Protein AF-A0A4U0XSD5-F1 (afdb_monomer)

Radius of gyration: 28.13 Å; Cα contacts (8 Å, |Δi|>4): 1552; chains: 1; bounding box: 83×65×67 Å

Sequence (705 aa):
MRDMATMLQPVLSWLLPGYNGSPPRVNDSPAALPLRILTHNIRYATSSPFKNEKLWEDRLPLILNELRYNTRFLDSIGPQTSRTTFSSTSVPSGTAFICLQEVLHSQLNDILRGLNGDEASSKTSTALPTGPFWAHIGVAREDGAEKGEYSPIIFAVQIFHLLHYETLWLSPTPDRPSLGWDAGSIRIVTIGVFEHRVTRQRIVACNTHLDNDGGQSRKKGVAIILDAIKRIRSEWKSTGPGGSTEEPAVFLAGDFNSFPDQEAYLEMAASGLMVDLFHFVEPKKRYGESITFTGFEPHKHKEEQGRIDFIWLGPQGAVQTRRASEKSLNWQFEGYAVLPNLYEDGVFSSDHRYLCQRRASCKFSPALLKLYEKKLITSKPAVRQATENLTLKAIYSRSLKSAKSLGESLSSVDLYSDDAGSGKSYADLLKRDDIHAVIIALPILKQPDYIKQALKASKHVLAEKPIAKDVATASELLKWYHDEIDTKKVTWSVAENFRYMDSFLYGAQQVKQMGRVLGFRTRMQTYVQPGSKYYETEWRKTPEYQGGFLLDGGVHFIAGTRLLLQSENAPTRVSAFTTQLQGHLPPVDTADATWKLKNGSSGTFAVSFGTTFSGSEYTVACEKGTVSVSRGMIVVTKDGKEVEKKDLTSEGAGVKQEVKAWGEGIAASKQDSRQTPEEALKDLEILEAMLRSGERNGQPIDLKL

Organism: NCBI:txid331657

Nearest PDB structures (foldseek):
  3mpr-assembly1_B  TM=9.010E-01  e=4.400E-22  Bacteroides thetaiotaomicron
  3mpr-assembly2_C  TM=8.872E-01  e=1.740E-22  Bacteroides thetaiotaomicron
  3mpr-assembly1_A  TM=8.971E-01  e=1.722E-21  Bacteroides thetaiotaomicron
  4c1r-assembly4_D  TM=8.871E-01  e=1.310E-21  Bacteroides thetaiotaomicron VPI-5482
  3mpr-assembly2_D  TM=8.703E-01  e=8.944E-22  Bacteroides thetaiotaomicron

pLDDT: mean 82.29, std 21.63, range [20.05, 98.81]

InterPro domains:
  IPR000683 Gfo/Idh/MocA-like oxidoreductase, N-terminal [PF01408] (382-479)
  IPR004104 Gfo/Idh/MocA-like oxidoreductase, C-terminal [PF02894] (513-702)
  IPR036291 NAD(P)-binding domain superfamily [SSF51735] (385-524)
  IPR036691 Endonuclease/exonuclease/phosphatase superfamily [G3DSA:3.60.10.10] (31-358)
  IPR036691 Endonuclease/exonuclease/phosphatase superfamily [SSF56219] (34-353)

Mean predicted aligned error: 17.32 Å

Structure (mmCIF, N/CA/C/O backbone):
data_AF-A0A4U0XSD5-F1
#
_entry.id   AF-A0A4U0XSD5-F1
#
loop_
_atom_site.group_PDB
_atom_site.id
_atom_site.type_symbol
_atom_site.label_atom_id
_atom_site.label_alt_id
_atom_site.label_comp_id
_atom_site.label_asym_id
_atom_site.label_entity_id
_atom_site.label_seq_id
_atom_site.pdbx_PDB_ins_code
_atom_site.Cartn_x
_atom_site.Cartn_y
_atom_site.Cartn_z
_atom_site.occupancy
_atom_site.B_iso_or_equiv
_atom_site.auth_seq_id
_atom_site.auth_comp_id
_atom_site.auth_asym_id
_atom_site.auth_atom_id
_atom_site.pdbx_PDB_model_num
ATOM 1 N N . MET A 1 1 ? -2.446 9.305 14.746 1.00 22.52 1 MET A N 1
ATOM 2 C CA . MET A 1 1 ? -1.336 9.343 13.775 1.00 22.52 1 MET A CA 1
ATOM 3 C C . MET A 1 1 ? -1.064 7.917 13.368 1.00 22.52 1 MET A C 1
ATOM 5 O O . MET A 1 1 ? -0.751 7.088 14.204 1.00 22.52 1 MET A O 1
ATOM 9 N N . ARG A 1 2 ? -1.447 7.587 12.145 1.00 22.69 2 ARG A N 1
ATOM 10 C CA . ARG A 1 2 ? -0.461 7.297 11.107 1.00 22.69 2 ARG A CA 1
ATOM 11 C C . ARG A 1 2 ? -0.240 5.790 11.009 1.00 22.69 2 ARG A C 1
ATOM 13 O O . ARG A 1 2 ? -0.054 5.095 11.993 1.00 22.69 2 ARG A O 1
ATOM 20 N N . ASP A 1 3 ? -0.362 5.192 9.849 1.00 25.61 3 ASP A N 1
ATOM 21 C CA . ASP A 1 3 ? -0.338 5.786 8.516 1.00 25.61 3 ASP A CA 1
ATOM 22 C C . ASP A 1 3 ? -0.731 4.639 7.581 1.00 25.61 3 ASP A C 1
ATOM 24 O O . ASP A 1 3 ? -0.496 3.463 7.864 1.00 25.61 3 ASP A O 1
ATOM 28 N N . MET A 1 4 ? -1.431 4.879 6.480 1.00 20.05 4 MET A N 1
ATOM 29 C CA . MET A 1 4 ? -0.900 5.688 5.380 1.00 20.05 4 MET A CA 1
ATOM 30 C C . MET A 1 4 ? 0.553 5.343 5.027 1.00 20.05 4 MET A C 1
ATOM 32 O O . MET A 1 4 ? 1.385 6.205 4.767 1.00 20.05 4 MET A O 1
ATOM 36 N N . ALA A 1 5 ? 0.826 4.036 5.028 1.00 22.28 5 ALA A N 1
ATOM 37 C CA . ALA A 1 5 ? 2.016 3.471 4.407 1.00 22.28 5 ALA A CA 1
ATOM 38 C C . ALA A 1 5 ? 1.952 1.992 4.040 1.00 22.28 5 ALA A C 1
ATOM 40 O O . ALA A 1 5 ? 2.928 1.424 3.562 1.00 22.28 5 ALA A O 1
ATOM 41 N N . THR A 1 6 ? 0.824 1.319 4.241 1.00 23.83 6 THR A N 1
ATOM 42 C CA . THR A 1 6 ? 0.724 -0.103 3.879 1.00 23.83 6 THR A CA 1
ATOM 43 C C . THR A 1 6 ? 0.476 -0.333 2.385 1.00 23.83 6 THR A C 1
ATOM 45 O O . THR A 1 6 ? 0.204 -1.456 1.975 1.00 23.83 6 THR A O 1
ATOM 48 N N . MET A 1 7 ? 0.655 0.700 1.560 1.00 23.27 7 MET A N 1
ATOM 49 C CA . MET A 1 7 ? 0.508 0.662 0.105 1.00 23.27 7 MET A CA 1
ATOM 50 C C . MET A 1 7 ? 1.839 0.728 -0.649 1.00 23.27 7 MET A C 1
ATOM 52 O O . MET A 1 7 ? 1.917 1.263 -1.741 1.00 23.27 7 MET A O 1
ATOM 56 N N . LEU A 1 8 ? 2.873 0.094 -0.087 1.00 22.72 8 LEU A N 1
ATOM 57 C CA . LEU A 1 8 ? 4.004 -0.424 -0.870 1.00 22.72 8 LEU A CA 1
ATOM 58 C C . LEU A 1 8 ? 4.425 -1.860 -0.488 1.00 22.72 8 LEU A C 1
ATOM 60 O O . LEU A 1 8 ? 5.391 -2.385 -1.032 1.00 22.72 8 LEU A O 1
ATOM 64 N N . GLN A 1 9 ? 3.716 -2.556 0.414 1.00 24.73 9 GLN A N 1
ATOM 65 C CA . GLN A 1 9 ? 4.181 -3.867 0.902 1.00 24.73 9 GLN A CA 1
ATOM 66 C C . GLN A 1 9 ? 3.764 -5.145 0.146 1.00 24.73 9 GLN A C 1
ATOM 68 O O . GLN A 1 9 ? 4.497 -6.125 0.302 1.00 24.73 9 GLN A O 1
ATOM 73 N N . PRO A 1 10 ? 2.712 -5.226 -0.697 1.00 26.33 10 PRO A N 1
ATOM 74 C CA . PRO A 1 10 ? 2.425 -6.489 -1.391 1.00 26.33 10 PRO A CA 1
ATOM 75 C C . PRO A 1 10 ? 3.438 -6.840 -2.495 1.00 26.33 10 PRO A C 1
ATOM 77 O O . PRO A 1 10 ? 3.439 -7.965 -2.985 1.00 26.33 10 PRO A O 1
ATOM 80 N N . VAL A 1 11 ? 4.318 -5.907 -2.878 1.00 26.44 11 VAL A N 1
ATOM 81 C CA . VAL A 1 11 ? 5.340 -6.123 -3.919 1.00 26.44 11 VAL A CA 1
ATOM 82 C C . VAL A 1 11 ? 6.670 -6.641 -3.338 1.00 26.44 11 VAL A C 1
ATOM 84 O O . VAL A 1 11 ? 7.500 -7.149 -4.079 1.00 26.44 11 VAL A O 1
ATOM 87 N N . LEU A 1 12 ? 6.863 -6.632 -2.011 1.00 24.94 12 LEU A N 1
ATOM 88 C CA . LEU A 1 12 ? 8.158 -6.950 -1.381 1.00 24.94 12 LEU A CA 1
ATOM 89 C C . LEU A 1 12 ? 8.188 -8.208 -0.499 1.00 24.94 12 LEU A C 1
ATOM 91 O O . LEU A 1 12 ? 9.195 -8.472 0.156 1.00 24.94 12 LEU A O 1
ATOM 95 N N . SER A 1 13 ? 7.137 -9.034 -0.496 1.00 28.39 13 SER A N 1
ATOM 96 C CA . SER A 1 13 ? 7.231 -10.413 0.030 1.00 28.39 13 SER A CA 1
ATOM 97 C C . SER A 1 13 ? 7.723 -11.418 -1.021 1.00 28.39 13 SER A C 1
ATOM 99 O O . SER A 1 13 ? 7.664 -12.622 -0.797 1.00 28.39 13 SER A O 1
ATOM 101 N N . TRP A 1 14 ? 8.165 -10.926 -2.180 1.00 24.59 14 TRP A N 1
ATOM 102 C CA . TRP A 1 14 ? 8.407 -11.704 -3.395 1.00 24.59 14 TRP A CA 1
ATOM 103 C C . TRP A 1 14 ? 9.825 -12.244 -3.567 1.00 24.59 14 TRP A C 1
ATOM 105 O O . TRP A 1 14 ? 10.131 -12.820 -4.604 1.00 24.59 14 TRP A O 1
ATOM 115 N N . LEU A 1 15 ? 10.691 -12.115 -2.565 1.00 23.22 15 LEU A N 1
ATOM 116 C CA . LEU A 1 15 ? 12.043 -12.649 -2.645 1.00 23.22 15 LEU A CA 1
ATOM 117 C C . LEU A 1 15 ? 12.385 -13.400 -1.339 1.00 23.22 15 LEU A C 1
ATOM 119 O O . LEU A 1 15 ? 12.940 -12.809 -0.417 1.00 23.22 15 LEU A O 1
ATOM 123 N N . LEU A 1 16 ? 12.114 -14.726 -1.366 1.00 24.73 16 LEU A N 1
ATOM 124 C CA . LEU A 1 16 ? 12.955 -15.874 -0.914 1.00 24.73 16 LEU A CA 1
ATOM 125 C C . LEU A 1 16 ? 12.553 -16.723 0.305 1.00 24.73 16 LEU A C 1
ATOM 127 O O . LEU A 1 16 ? 11.986 -16.200 1.263 1.00 24.73 16 LEU A O 1
ATOM 131 N N . PRO A 1 17 ? 12.888 -18.038 0.283 1.00 30.64 17 PRO A N 1
ATOM 132 C CA . PRO A 1 17 ? 12.484 -19.016 1.289 1.00 30.64 17 PRO A CA 1
ATOM 133 C C . PRO A 1 17 ? 13.449 -19.073 2.485 1.00 30.64 17 PRO A C 1
ATOM 135 O O . PRO A 1 17 ? 14.661 -18.970 2.324 1.00 30.64 17 PRO A O 1
ATOM 138 N N . GLY A 1 18 ? 12.906 -19.354 3.674 1.00 28.14 18 GLY A N 1
ATOM 139 C CA . GLY A 1 18 ? 13.682 -19.845 4.817 1.00 28.14 18 GLY A CA 1
ATOM 140 C C . GLY A 1 18 ? 13.695 -18.935 6.043 1.00 28.14 18 GLY A C 1
ATOM 141 O O . GLY A 1 18 ? 14.641 -18.190 6.266 1.00 28.14 18 GLY A O 1
ATOM 142 N N . TYR A 1 19 ? 12.706 -19.101 6.922 1.00 24.56 19 TYR A N 1
ATOM 143 C CA . TYR A 1 19 ? 12.944 -18.977 8.361 1.00 24.56 19 TYR A CA 1
ATOM 144 C C . TYR A 1 19 ? 12.128 -20.049 9.089 1.00 24.56 19 TYR A C 1
ATOM 146 O O . TYR A 1 19 ? 10.978 -19.840 9.460 1.00 24.56 19 TYR A O 1
ATOM 154 N N . ASN A 1 20 ? 12.733 -21.230 9.230 1.00 29.78 20 ASN A N 1
ATOM 155 C CA . ASN A 1 20 ? 12.212 -22.351 10.005 1.00 29.78 20 ASN A CA 1
ATOM 156 C C . ASN A 1 20 ? 13.108 -22.553 11.226 1.00 29.78 20 ASN A C 1
ATOM 158 O O . ASN A 1 20 ? 14.139 -23.215 11.149 1.00 29.78 20 ASN A O 1
ATOM 162 N N . GLY A 1 21 ? 12.687 -22.019 12.365 1.00 22.72 21 GLY A N 1
ATOM 163 C CA . GLY A 1 21 ? 12.972 -22.654 13.642 1.00 22.72 21 GLY A CA 1
ATOM 164 C C . GLY A 1 21 ? 12.579 -21.802 14.838 1.00 22.72 21 GLY A C 1
ATOM 165 O O . GLY A 1 21 ? 12.350 -20.596 14.742 1.00 22.72 21 GLY A O 1
ATOM 166 N N . SER A 1 22 ? 12.419 -22.501 15.954 1.00 23.28 22 SER A N 1
ATOM 167 C CA . SER A 1 22 ? 11.933 -21.991 17.229 1.00 23.28 22 SER A CA 1
ATOM 168 C C . SER A 1 22 ? 12.755 -20.796 17.732 1.00 23.28 22 SER A C 1
ATOM 170 O O . SER A 1 22 ? 13.963 -20.745 17.480 1.00 23.28 22 SER A O 1
ATOM 172 N N . PRO A 1 23 ? 12.140 -19.864 18.487 1.00 25.50 23 PRO A N 1
ATOM 173 C CA . PRO A 1 23 ? 12.854 -18.729 19.060 1.00 25.50 23 PRO A CA 1
ATOM 174 C C . PRO A 1 23 ? 14.020 -19.203 19.951 1.00 25.50 23 PRO A C 1
ATOM 176 O O . PRO A 1 23 ? 13.860 -20.188 20.682 1.00 25.50 23 PRO A O 1
ATOM 179 N N . PRO A 1 24 ? 15.184 -18.521 19.924 1.00 23.56 24 PRO A N 1
ATOM 180 C CA . PRO A 1 24 ? 16.278 -18.812 20.843 1.00 23.56 24 PRO A CA 1
ATOM 181 C C . PRO A 1 24 ? 15.809 -18.673 22.294 1.00 23.56 24 PRO A C 1
ATOM 183 O O . PRO A 1 24 ? 14.959 -17.842 22.625 1.00 23.56 24 PRO A O 1
ATOM 186 N N . ARG A 1 25 ? 16.370 -19.516 23.166 1.00 24.19 25 ARG A N 1
ATOM 187 C CA . ARG A 1 25 ? 16.092 -19.488 24.603 1.00 24.19 25 ARG A CA 1
ATOM 188 C C . ARG A 1 25 ? 16.397 -18.102 25.176 1.00 24.19 25 ARG A C 1
ATOM 190 O O . ARG A 1 25 ? 17.429 -17.503 24.892 1.00 24.19 25 ARG A O 1
ATOM 197 N N . VAL A 1 26 ? 15.472 -17.644 26.013 1.00 29.97 26 VAL A N 1
ATOM 198 C CA . VAL A 1 26 ? 15.530 -16.433 26.833 1.00 29.97 26 VAL A CA 1
ATOM 199 C C . VAL A 1 26 ? 16.741 -16.530 27.759 1.00 29.97 26 VAL A C 1
ATOM 201 O O . VAL A 1 26 ? 16.658 -17.260 28.737 1.00 29.97 26 VAL A O 1
ATOM 204 N N . ASN A 1 27 ? 17.857 -15.870 27.435 1.00 24.78 27 ASN A N 1
ATOM 205 C CA . ASN A 1 27 ? 18.914 -15.557 28.411 1.00 24.78 27 ASN A CA 1
ATOM 206 C C . ASN A 1 27 ? 19.883 -14.428 28.007 1.00 24.78 27 ASN A C 1
ATOM 208 O O . ASN A 1 27 ? 20.631 -13.979 28.869 1.00 24.78 27 ASN A O 1
ATOM 212 N N . ASP A 1 28 ? 19.835 -13.890 26.784 1.00 29.75 28 ASP A N 1
ATOM 213 C CA . ASP A 1 28 ? 20.709 -12.772 26.400 1.00 29.75 28 ASP A CA 1
ATOM 214 C C . ASP A 1 28 ? 19.958 -11.425 26.371 1.00 29.75 28 ASP A C 1
ATOM 216 O O . ASP A 1 28 ? 18.828 -11.319 25.895 1.00 29.75 28 ASP A O 1
ATOM 220 N N . SER A 1 29 ? 20.597 -10.387 26.924 1.00 31.59 29 SER A N 1
ATOM 221 C CA . SER A 1 29 ? 20.135 -8.984 26.970 1.00 31.59 29 SER A CA 1
ATOM 222 C C . SER A 1 29 ? 19.680 -8.450 25.594 1.00 31.59 29 SER A C 1
ATOM 224 O O . SER A 1 29 ? 20.185 -8.926 24.577 1.00 31.59 29 SER A O 1
ATOM 226 N N . PRO A 1 30 ? 18.780 -7.440 25.506 1.00 40.72 30 PRO A N 1
ATOM 227 C CA . PRO A 1 30 ? 18.226 -6.992 24.224 1.00 40.72 30 PRO A CA 1
ATOM 228 C C . PRO A 1 30 ? 19.329 -6.585 23.236 1.00 40.72 30 PRO A C 1
ATOM 230 O O . PRO A 1 30 ? 20.133 -5.687 23.502 1.00 40.72 30 PRO A O 1
ATOM 233 N N . ALA A 1 31 ? 19.362 -7.267 22.088 1.00 53.09 31 ALA A N 1
ATOM 234 C CA . ALA A 1 31 ? 20.349 -7.037 21.043 1.00 53.09 31 ALA A CA 1
ATOM 235 C C . ALA A 1 31 ? 20.142 -5.648 20.412 1.00 53.09 31 ALA A C 1
ATOM 237 O O . ALA A 1 31 ? 19.058 -5.318 19.926 1.00 53.09 31 ALA A O 1
ATOM 238 N N . ALA A 1 32 ? 21.186 -4.821 20.437 1.00 62.91 32 ALA A N 1
ATOM 239 C CA . ALA A 1 32 ? 21.216 -3.530 19.759 1.00 62.91 32 ALA A CA 1
ATOM 240 C C . ALA A 1 32 ? 21.021 -3.707 18.242 1.00 62.91 32 ALA A C 1
ATOM 242 O O . ALA A 1 32 ? 21.475 -4.713 17.703 1.00 62.91 32 ALA A O 1
ATOM 243 N N . LEU A 1 33 ? 20.389 -2.752 17.545 1.00 71.88 33 LEU A N 1
ATOM 244 C CA . LEU A 1 33 ? 20.260 -2.807 16.079 1.00 71.88 33 LEU A CA 1
ATOM 245 C C . LEU A 1 33 ? 21.552 -2.312 15.410 1.00 71.88 33 LEU A C 1
ATOM 247 O O . LEU A 1 33 ? 21.818 -1.111 15.484 1.00 71.88 33 LEU A O 1
ATOM 251 N N . PRO A 1 34 ? 22.349 -3.188 14.764 1.00 77.31 34 PRO A N 1
ATOM 252 C CA . PRO A 1 34 ? 23.542 -2.778 14.038 1.00 77.31 34 PRO A CA 1
ATOM 253 C C . PRO A 1 34 ? 23.154 -2.071 12.732 1.00 77.31 34 PRO A C 1
ATOM 255 O O . PRO A 1 34 ? 22.584 -2.690 11.836 1.00 77.31 34 PRO A O 1
ATOM 258 N N . LEU A 1 35 ? 23.482 -0.790 12.604 1.00 85.44 35 LEU A N 1
ATOM 259 C CA . LEU A 1 35 ? 23.134 0.076 11.479 1.00 85.44 35 LEU A CA 1
ATOM 260 C C . LEU A 1 35 ? 24.385 0.613 10.779 1.00 85.44 35 LEU A C 1
ATOM 262 O O . LEU A 1 35 ? 25.378 0.912 11.436 1.00 85.44 35 LEU A O 1
ATOM 266 N N . ARG A 1 36 ? 24.330 0.749 9.454 1.00 90.31 36 ARG A N 1
ATOM 267 C CA . ARG A 1 36 ? 25.290 1.486 8.626 1.00 90.31 36 ARG A CA 1
ATOM 268 C C . ARG A 1 36 ? 24.538 2.539 7.817 1.00 90.31 36 ARG A C 1
ATOM 270 O O . ARG A 1 36 ? 23.596 2.209 7.104 1.00 90.31 36 ARG A O 1
ATOM 277 N N . ILE A 1 37 ? 24.950 3.795 7.929 1.00 94.31 37 ILE A N 1
ATOM 278 C CA . ILE A 1 37 ? 24.387 4.905 7.149 1.00 94.31 37 ILE A CA 1
ATOM 279 C C . ILE A 1 37 ? 25.444 5.351 6.147 1.00 94.31 37 ILE A C 1
ATOM 281 O O . ILE A 1 37 ? 26.591 5.601 6.526 1.00 94.31 37 ILE A O 1
ATOM 285 N N . LEU A 1 38 ? 25.051 5.404 4.880 1.00 95.88 38 LEU A N 1
ATOM 286 C CA . LEU A 1 38 ? 25.893 5.766 3.749 1.00 95.88 38 LEU A CA 1
ATOM 287 C C . LEU A 1 38 ? 25.298 7.013 3.102 1.00 95.88 38 LEU A C 1
ATOM 289 O O . LEU A 1 38 ? 24.087 7.040 2.878 1.00 95.88 38 LEU A O 1
ATOM 293 N N . THR A 1 39 ? 26.118 8.022 2.813 1.00 96.94 39 THR A N 1
ATOM 294 C CA . THR A 1 39 ? 25.687 9.205 2.065 1.00 96.94 39 THR A CA 1
ATOM 295 C C . THR A 1 39 ? 26.691 9.618 1.007 1.00 96.94 39 THR A C 1
ATOM 297 O O . THR A 1 39 ? 27.895 9.614 1.267 1.00 96.94 39 THR A O 1
ATOM 300 N N . HIS A 1 40 ? 26.192 9.948 -0.185 1.00 97.56 40 HIS A N 1
ATOM 301 C CA . HIS A 1 40 ? 27.023 10.321 -1.325 1.00 97.56 40 HIS A CA 1
ATOM 302 C C . HIS A 1 40 ? 26.257 11.187 -2.325 1.00 97.56 40 HIS A C 1
ATOM 304 O O . HIS A 1 40 ? 25.298 10.719 -2.946 1.00 97.56 40 HIS A O 1
ATOM 310 N N . ASN A 1 41 ? 26.713 12.421 -2.533 1.00 97.75 41 ASN A N 1
ATOM 311 C CA . ASN A 1 41 ? 26.333 13.177 -3.715 1.00 97.75 41 ASN A CA 1
ATOM 312 C C . ASN A 1 41 ? 27.079 12.558 -4.900 1.00 97.75 41 ASN A C 1
ATOM 314 O O . ASN A 1 41 ? 28.308 12.563 -4.945 1.00 97.75 41 ASN A O 1
ATOM 318 N N . ILE A 1 42 ? 26.345 11.930 -5.818 1.00 97.25 42 ILE A N 1
ATOM 319 C CA . ILE A 1 42 ? 26.953 11.144 -6.901 1.00 97.25 42 ILE A CA 1
ATOM 320 C C . ILE A 1 42 ? 27.223 11.970 -8.153 1.00 97.25 42 ILE A C 1
ATOM 322 O O . ILE A 1 42 ? 27.735 11.408 -9.126 1.00 97.25 42 ILE A O 1
ATOM 326 N N . ARG A 1 43 ? 26.877 13.266 -8.124 1.00 96.19 43 ARG A N 1
ATOM 327 C CA . ARG A 1 43 ? 26.905 14.189 -9.256 1.00 96.19 43 ARG A CA 1
ATOM 328 C C . ARG A 1 43 ? 26.014 13.736 -10.413 1.00 96.19 43 ARG A C 1
ATOM 330 O O . ARG A 1 43 ? 26.165 12.630 -10.946 1.00 96.19 43 ARG A O 1
ATOM 337 N N . TYR A 1 44 ? 25.105 14.597 -10.862 1.00 94.06 44 TYR A N 1
ATOM 338 C CA . TYR A 1 44 ? 24.185 14.209 -11.935 1.00 94.06 44 TYR A CA 1
ATOM 339 C C . TYR A 1 44 ? 24.922 13.818 -13.231 1.00 94.06 44 TYR A C 1
ATOM 341 O O . TYR A 1 44 ? 26.058 14.225 -13.494 1.00 94.06 44 TYR A O 1
ATOM 349 N N . ALA A 1 45 ? 24.277 13.001 -14.064 1.00 93.88 45 ALA A N 1
ATOM 350 C CA . ALA A 1 45 ? 24.824 12.576 -15.350 1.00 93.88 45 ALA A CA 1
ATOM 351 C C . ALA A 1 45 ? 24.807 13.736 -16.363 1.00 93.88 45 ALA A C 1
ATOM 353 O O . ALA A 1 45 ? 23.833 13.928 -17.091 1.00 93.88 45 ALA A O 1
ATOM 354 N N . THR A 1 46 ? 25.879 14.529 -16.393 1.00 91.62 46 THR A N 1
ATOM 355 C CA . THR A 1 46 ? 26.041 15.647 -17.333 1.00 91.62 46 THR A CA 1
ATOM 356 C C . THR A 1 46 ? 26.381 15.176 -18.750 1.00 91.62 46 THR A C 1
ATOM 358 O O . THR A 1 46 ? 27.110 14.203 -18.943 1.00 91.62 46 THR A O 1
ATOM 361 N N . SER A 1 47 ? 25.896 15.909 -19.756 1.00 89.88 47 SER A N 1
ATOM 362 C CA . SER A 1 47 ? 26.335 15.783 -21.155 1.00 89.88 47 SER A CA 1
ATOM 363 C C . SER A 1 47 ? 27.568 16.637 -21.477 1.00 89.88 47 SER A C 1
ATOM 365 O O . SER A 1 47 ? 28.146 16.502 -22.552 1.00 89.88 47 SER A O 1
ATOM 367 N N . SER A 1 48 ? 27.946 17.534 -20.564 1.00 92.19 48 SER A N 1
ATOM 368 C CA . SER A 1 48 ? 29.027 18.507 -20.720 1.00 92.19 48 SER A CA 1
ATOM 369 C C . SER A 1 48 ? 29.909 18.458 -19.468 1.00 92.19 48 SER A C 1
ATOM 371 O O . SER A 1 48 ? 29.693 19.252 -18.549 1.00 92.19 48 SER A O 1
ATOM 373 N N . PRO A 1 49 ? 30.833 17.485 -19.373 1.00 91.19 49 PRO A N 1
ATOM 374 C CA . PRO A 1 49 ? 31.638 17.281 -18.176 1.00 91.19 49 PRO A CA 1
ATOM 375 C C . PRO A 1 49 ? 32.590 18.449 -17.918 1.00 91.19 49 PRO A C 1
ATOM 377 O O . PRO A 1 49 ? 33.160 19.031 -18.847 1.00 91.19 49 PRO A O 1
ATOM 380 N N . PHE A 1 50 ? 32.795 18.763 -16.641 1.00 87.19 50 PHE A N 1
ATOM 381 C CA . PHE A 1 50 ? 33.873 19.644 -16.214 1.00 87.19 50 PHE A CA 1
ATOM 382 C C . PHE A 1 50 ? 35.250 19.002 -16.414 1.00 87.19 50 PHE A C 1
ATOM 384 O O . PHE A 1 50 ? 35.411 17.841 -16.799 1.00 87.19 50 PHE A O 1
ATOM 391 N N . LYS A 1 51 ? 36.296 19.774 -16.123 1.00 87.81 51 LYS A N 1
ATOM 392 C CA . LYS A 1 51 ? 37.662 19.264 -16.109 1.00 87.81 51 LYS A CA 1
ATOM 393 C C . LYS A 1 51 ? 37.792 18.120 -15.092 1.00 87.81 51 LYS A C 1
ATOM 395 O O . LYS A 1 51 ? 37.400 18.271 -13.944 1.00 87.81 51 LYS A O 1
ATOM 400 N N . ASN A 1 52 ? 38.372 16.998 -15.527 1.00 92.25 52 ASN A N 1
ATOM 401 C CA . ASN A 1 52 ? 38.517 15.735 -14.781 1.00 92.25 52 ASN A CA 1
ATOM 402 C C . ASN A 1 52 ? 37.206 14.991 -14.459 1.00 92.25 52 ASN A C 1
ATOM 404 O O . ASN A 1 52 ? 37.268 13.875 -13.941 1.00 92.25 52 ASN A O 1
ATOM 408 N N . GLU A 1 53 ? 36.042 15.546 -14.802 1.00 95.00 53 GLU A N 1
ATOM 409 C CA . GLU A 1 53 ? 34.777 14.821 -14.743 1.00 95.00 53 GLU A CA 1
ATOM 410 C C . GLU A 1 53 ? 34.688 13.855 -15.930 1.00 95.00 53 GLU A C 1
ATOM 412 O O . GLU A 1 53 ? 35.037 14.182 -17.069 1.00 95.00 53 GLU A O 1
ATOM 417 N N . LYS A 1 54 ? 34.227 12.637 -15.657 1.00 95.50 54 LYS A N 1
ATOM 418 C CA . LYS A 1 54 ? 33.922 11.639 -16.681 1.00 95.50 54 LYS A CA 1
ATOM 419 C C . LYS A 1 54 ? 32.419 11.482 -16.851 1.00 95.50 54 LYS A C 1
ATOM 421 O O . LYS A 1 54 ? 31.636 11.882 -15.985 1.00 95.50 54 LYS A O 1
ATOM 426 N N . LEU A 1 55 ? 32.015 10.909 -17.982 1.00 96.12 55 LEU A N 1
ATOM 427 C CA . LEU A 1 55 ? 30.609 10.619 -18.235 1.00 96.12 55 LEU A CA 1
ATOM 428 C C . LEU A 1 55 ? 30.090 9.588 -17.230 1.00 96.12 55 LEU A C 1
ATOM 430 O O . LEU A 1 55 ? 30.853 8.862 -16.592 1.00 96.12 55 LEU A O 1
ATOM 434 N N . TRP A 1 56 ? 28.768 9.531 -17.079 1.00 96.38 56 TRP A N 1
ATOM 435 C CA . TRP A 1 56 ? 28.126 8.624 -16.130 1.00 96.38 56 TRP A CA 1
ATOM 436 C C . TRP A 1 56 ? 28.532 7.160 -16.324 1.00 96.38 56 TRP A C 1
ATOM 438 O O . TRP A 1 56 ? 28.772 6.469 -15.342 1.00 96.38 56 TRP A O 1
ATOM 448 N N . GLU A 1 57 ? 28.667 6.709 -17.570 1.00 94.31 57 GLU A N 1
ATOM 449 C CA . GLU A 1 57 ? 29.066 5.337 -17.910 1.00 94.31 57 GLU A CA 1
ATOM 450 C C . GLU A 1 57 ? 30.449 4.947 -17.366 1.00 94.31 57 GLU A C 1
ATOM 452 O O . GLU A 1 57 ? 30.635 3.810 -16.938 1.00 94.31 57 GLU A O 1
ATOM 457 N N . ASP A 1 58 ? 31.380 5.901 -17.291 1.00 94.00 58 ASP A N 1
ATOM 458 C CA . ASP A 1 58 ? 32.712 5.696 -16.717 1.00 94.00 58 ASP A CA 1
ATOM 459 C C . ASP A 1 58 ? 32.678 5.733 -15.177 1.00 94.00 58 ASP A C 1
ATOM 461 O O . ASP A 1 58 ? 33.439 5.036 -14.507 1.00 94.00 58 ASP A O 1
ATOM 465 N N . ARG A 1 59 ? 31.796 6.559 -14.593 1.00 95.94 59 ARG A N 1
ATOM 466 C CA . ARG A 1 59 ? 31.701 6.770 -13.135 1.00 95.94 59 ARG A CA 1
ATOM 467 C C . ARG A 1 59 ? 30.857 5.707 -12.425 1.00 95.94 59 ARG A C 1
ATOM 469 O O . ARG A 1 59 ? 31.155 5.338 -11.287 1.00 95.94 59 ARG A O 1
ATOM 476 N N . LEU A 1 60 ? 29.817 5.194 -13.084 1.00 95.19 60 LEU A N 1
ATOM 477 C CA . LEU A 1 60 ? 28.849 4.242 -12.531 1.00 95.19 60 LEU A CA 1
ATOM 478 C C . LEU A 1 60 ? 29.504 2.974 -11.948 1.00 95.19 60 LEU A C 1
ATOM 480 O O . LEU A 1 60 ? 29.155 2.619 -10.817 1.00 95.19 60 LEU A O 1
ATOM 484 N N . PRO A 1 61 ? 30.447 2.286 -12.628 1.00 93.94 61 PRO A N 1
ATOM 485 C CA . PRO A 1 61 ? 31.086 1.093 -12.072 1.00 93.94 61 PRO A CA 1
ATOM 486 C C . PRO A 1 61 ? 31.808 1.364 -10.748 1.00 93.94 61 PRO A C 1
ATOM 488 O O . PRO A 1 61 ? 31.762 0.531 -9.843 1.00 93.94 61 PRO A O 1
ATOM 491 N N . LEU A 1 62 ? 32.431 2.539 -10.612 1.00 94.31 62 LEU A N 1
ATOM 492 C CA . LEU A 1 62 ? 33.148 2.949 -9.403 1.00 94.31 62 LEU A CA 1
ATOM 493 C C . LEU A 1 62 ? 32.174 3.150 -8.238 1.00 94.31 62 LEU A C 1
ATOM 495 O O . LEU A 1 62 ? 32.352 2.558 -7.173 1.00 94.31 62 LEU A O 1
ATOM 499 N N . ILE A 1 63 ? 31.088 3.894 -8.475 1.00 94.75 63 ILE A N 1
ATOM 500 C CA . ILE A 1 63 ? 30.022 4.122 -7.486 1.00 94.75 63 ILE A CA 1
ATOM 501 C C . ILE A 1 63 ? 29.376 2.794 -7.070 1.00 94.75 63 ILE A C 1
ATOM 503 O O . ILE A 1 63 ? 29.217 2.513 -5.883 1.00 94.75 63 ILE A O 1
ATOM 507 N N . LEU A 1 64 ? 29.030 1.928 -8.027 1.00 92.56 64 LEU A N 1
ATOM 508 C CA . LEU A 1 64 ? 28.442 0.619 -7.730 1.00 92.56 64 LEU A CA 1
ATOM 509 C C . LEU A 1 64 ? 29.376 -0.262 -6.902 1.00 92.56 64 LEU A C 1
ATOM 511 O O . LEU A 1 64 ? 28.922 -0.923 -5.965 1.00 92.56 64 LEU A O 1
ATOM 515 N N . 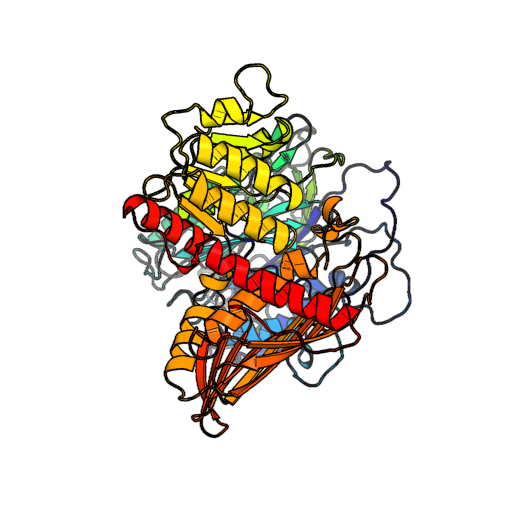ASN A 1 65 ? 30.667 -0.281 -7.230 1.00 89.56 65 ASN A N 1
ATOM 516 C CA . ASN A 1 65 ? 31.658 -1.043 -6.480 1.00 89.56 65 ASN A CA 1
ATOM 517 C C . ASN A 1 65 ? 31.796 -0.525 -5.048 1.00 89.56 65 ASN A C 1
ATOM 519 O O . ASN A 1 65 ? 31.849 -1.333 -4.120 1.00 89.56 65 ASN A O 1
ATOM 523 N N . GLU A 1 66 ? 31.776 0.791 -4.848 1.00 90.38 66 GLU A N 1
ATOM 524 C CA . GLU A 1 66 ? 31.793 1.398 -3.520 1.00 90.38 66 GLU A CA 1
ATOM 525 C C . GLU A 1 66 ? 30.560 1.021 -2.694 1.00 90.38 66 GLU A C 1
ATOM 527 O O . GLU A 1 66 ? 30.694 0.559 -1.553 1.00 90.38 66 GLU A O 1
ATOM 532 N N . LEU A 1 67 ? 29.363 1.153 -3.274 1.00 92.81 67 LEU A N 1
ATOM 533 C CA . LEU A 1 67 ? 28.105 0.795 -2.619 1.00 92.81 67 LEU A CA 1
ATOM 534 C C . LEU A 1 67 ? 28.068 -0.695 -2.261 1.00 92.81 67 LEU A C 1
ATOM 536 O O . LEU A 1 67 ? 27.753 -1.052 -1.121 1.00 92.81 67 LEU A O 1
ATOM 540 N N . ARG A 1 68 ? 28.450 -1.574 -3.196 1.00 88.38 68 ARG A N 1
ATOM 541 C CA . ARG A 1 68 ? 28.530 -3.026 -2.971 1.00 88.38 68 ARG A CA 1
ATOM 542 C C . ARG A 1 68 ? 29.554 -3.363 -1.898 1.00 88.38 68 ARG A C 1
ATOM 544 O O . ARG A 1 68 ? 29.227 -4.073 -0.955 1.00 88.38 68 ARG A O 1
ATOM 551 N N . TYR A 1 69 ? 30.770 -2.824 -1.969 1.00 87.75 69 TYR A N 1
ATOM 552 C CA . TYR A 1 69 ? 31.808 -3.080 -0.967 1.00 87.75 69 TYR A CA 1
ATOM 553 C C . TYR A 1 69 ? 31.342 -2.681 0.436 1.00 87.75 69 TYR A C 1
ATOM 555 O O . TYR A 1 69 ? 31.464 -3.448 1.396 1.00 87.75 69 TYR A O 1
ATOM 563 N N . ASN A 1 70 ? 30.726 -1.503 0.550 1.00 87.38 70 ASN A N 1
ATOM 564 C CA . ASN A 1 70 ? 30.232 -0.988 1.817 1.00 87.38 70 ASN A CA 1
ATOM 565 C C . ASN A 1 70 ? 28.957 -1.675 2.311 1.00 87.38 70 ASN A C 1
ATOM 567 O O . ASN A 1 70 ? 28.586 -1.433 3.458 1.00 87.38 70 ASN A O 1
ATOM 571 N N . THR A 1 71 ? 28.324 -2.542 1.522 1.00 88.50 71 THR A N 1
ATOM 572 C CA . THR A 1 71 ? 27.132 -3.310 1.913 1.00 88.50 71 THR A CA 1
ATOM 573 C C . THR A 1 71 ? 27.323 -4.826 1.840 1.00 88.50 71 THR A C 1
ATOM 575 O O . THR A 1 71 ? 26.451 -5.563 2.286 1.00 88.50 71 THR A O 1
ATOM 578 N N . ARG A 1 72 ? 28.505 -5.298 1.421 1.00 84.31 72 ARG A N 1
ATOM 579 C CA . ARG A 1 72 ? 28.861 -6.712 1.203 1.00 84.31 72 ARG A CA 1
ATOM 580 C C . ARG A 1 72 ? 28.626 -7.629 2.401 1.00 84.31 72 ARG A C 1
ATOM 582 O O . ARG A 1 72 ? 28.372 -8.820 2.264 1.00 84.31 72 ARG A O 1
ATOM 589 N N . PHE A 1 73 ? 28.690 -7.085 3.615 1.00 81.50 73 PHE A N 1
ATOM 590 C CA . PHE A 1 73 ? 28.375 -7.839 4.833 1.00 81.50 73 PHE A CA 1
ATOM 591 C C . PHE A 1 73 ? 26.913 -8.329 4.874 1.00 81.50 73 PHE A C 1
ATOM 593 O O . PHE A 1 73 ? 26.581 -9.187 5.691 1.00 81.50 73 PHE A O 1
ATOM 600 N N . LEU A 1 74 ? 26.052 -7.806 3.995 1.00 79.75 74 LEU A N 1
ATOM 601 C CA . LEU A 1 74 ? 24.670 -8.229 3.807 1.00 79.75 74 LEU A CA 1
ATOM 602 C C . LEU A 1 74 ? 24.507 -9.339 2.755 1.00 79.75 74 LEU A C 1
ATOM 604 O O . LEU A 1 74 ? 23.410 -9.876 2.655 1.00 79.75 74 LEU A O 1
ATOM 608 N N . ASP A 1 75 ? 25.547 -9.732 2.009 1.00 72.50 75 ASP A N 1
ATOM 609 C CA . ASP A 1 75 ? 25.440 -10.733 0.926 1.00 72.50 75 ASP A CA 1
ATOM 610 C C . ASP A 1 75 ? 24.900 -12.084 1.429 1.00 72.50 75 ASP A C 1
ATOM 612 O O . ASP A 1 75 ? 24.150 -12.775 0.748 1.00 72.50 75 ASP A O 1
ATOM 616 N N . SER A 1 76 ? 25.185 -12.428 2.689 1.00 61.44 76 SER A N 1
ATOM 617 C CA . SER A 1 76 ? 24.645 -13.633 3.340 1.00 61.44 76 SER A CA 1
ATOM 618 C C . SER A 1 76 ? 23.118 -13.636 3.539 1.00 61.44 76 SER A C 1
ATOM 620 O O . SER A 1 76 ? 22.554 -14.673 3.884 1.00 61.44 76 SER A O 1
ATOM 622 N N . ILE A 1 77 ? 22.449 -12.499 3.320 1.00 59.78 77 ILE A N 1
ATOM 623 C CA . ILE A 1 77 ? 20.997 -12.292 3.485 1.00 59.78 77 ILE A CA 1
ATOM 624 C C . ILE A 1 77 ? 20.263 -12.467 2.136 1.00 59.78 77 ILE A C 1
ATOM 626 O O . ILE A 1 77 ? 19.057 -12.239 2.029 1.00 59.78 77 ILE A O 1
ATOM 630 N N . GLY A 1 78 ? 20.981 -12.880 1.088 1.00 50.28 78 GLY A N 1
ATOM 631 C CA . GLY A 1 78 ? 20.422 -13.097 -0.236 1.00 50.28 78 GLY A CA 1
ATOM 632 C C . GLY A 1 78 ? 19.628 -14.405 -0.416 1.00 50.28 78 GLY A C 1
ATOM 633 O O . GLY A 1 78 ? 19.573 -15.268 0.465 1.00 50.28 78 GLY A O 1
ATOM 634 N N . PRO A 1 79 ? 19.023 -14.564 -1.601 1.00 40.78 79 PRO A N 1
ATOM 635 C CA . PRO A 1 79 ? 18.459 -15.806 -2.121 1.00 40.78 79 PRO A CA 1
ATOM 636 C C . PRO A 1 79 ? 19.330 -17.062 -2.016 1.00 40.78 79 PRO A C 1
ATOM 638 O O . PRO A 1 79 ? 20.094 -17.372 -2.924 1.00 40.78 79 PRO A O 1
ATOM 641 N N . GLN A 1 80 ? 19.206 -17.867 -0.965 1.00 37.66 80 GLN A N 1
ATOM 642 C CA . GLN A 1 80 ? 19.925 -19.147 -0.938 1.00 37.66 80 GLN A CA 1
ATOM 643 C C . GLN A 1 80 ? 19.244 -20.175 -1.861 1.00 37.66 80 GLN A C 1
ATOM 645 O O . GLN A 1 80 ? 18.085 -20.539 -1.667 1.00 37.66 80 GLN A O 1
ATOM 650 N N . THR A 1 81 ? 19.987 -20.669 -2.855 1.00 34.47 81 THR A N 1
ATOM 651 C CA . THR A 1 81 ? 19.588 -21.695 -3.839 1.00 34.47 81 THR A CA 1
ATOM 652 C C . THR A 1 81 ? 19.903 -23.135 -3.401 1.00 34.47 81 THR A C 1
ATOM 654 O O . THR A 1 81 ? 19.853 -24.052 -4.217 1.00 34.47 81 THR A O 1
ATOM 657 N N . SER A 1 82 ? 20.217 -23.399 -2.127 1.00 30.42 82 SER A N 1
ATOM 658 C CA . SER A 1 82 ? 20.708 -24.716 -1.695 1.00 30.42 82 SER A CA 1
ATOM 659 C C . SER A 1 82 ? 20.259 -25.114 -0.284 1.00 30.42 82 SER A C 1
ATOM 661 O O . SER A 1 82 ? 20.153 -24.295 0.622 1.00 30.42 82 SER A O 1
ATOM 663 N N . ARG A 1 83 ? 20.021 -26.422 -0.137 1.00 30.39 83 ARG A N 1
ATOM 664 C CA . ARG A 1 83 ? 19.533 -27.249 0.987 1.00 30.39 83 ARG A CA 1
ATOM 665 C C . ARG A 1 83 ? 20.276 -27.142 2.338 1.00 30.39 83 ARG A C 1
ATOM 667 O O . ARG A 1 83 ? 20.220 -28.082 3.126 1.00 30.39 83 ARG A O 1
ATOM 674 N N . THR A 1 84 ? 20.941 -26.041 2.661 1.00 26.72 84 THR A N 1
ATOM 675 C CA . THR A 1 84 ? 21.604 -25.861 3.962 1.00 26.72 84 THR A CA 1
ATOM 676 C C . THR A 1 84 ? 20.736 -25.044 4.913 1.00 26.72 84 THR A C 1
ATOM 678 O O . THR A 1 84 ? 20.456 -23.870 4.694 1.00 26.72 84 THR A O 1
ATOM 681 N N . THR A 1 85 ? 20.298 -25.706 5.979 1.00 27.02 85 THR A N 1
ATOM 682 C CA . THR A 1 85 ? 19.548 -25.171 7.119 1.00 27.02 85 THR A CA 1
ATOM 683 C C . THR A 1 85 ? 20.156 -23.876 7.665 1.00 27.02 85 THR A C 1
ATOM 685 O O . THR A 1 85 ? 21.265 -23.891 8.199 1.00 27.02 85 THR A O 1
ATOM 688 N N . PHE A 1 86 ? 19.406 -22.773 7.612 1.00 32.28 86 PHE A N 1
ATOM 689 C CA . PHE A 1 86 ? 19.636 -21.637 8.505 1.00 32.28 86 PHE A CA 1
ATOM 690 C C . PHE A 1 86 ? 19.437 -22.121 9.947 1.00 32.28 86 PHE A C 1
ATOM 692 O O . PHE A 1 86 ? 18.370 -22.630 10.291 1.00 32.28 86 PHE A O 1
ATOM 699 N N . SER A 1 87 ? 20.449 -21.962 10.800 1.00 29.06 87 SER A N 1
ATOM 700 C CA . SER A 1 87 ? 20.248 -22.010 12.250 1.00 29.06 87 SER A CA 1
ATOM 701 C C . SER A 1 87 ? 19.284 -20.884 12.620 1.00 29.06 87 SER A C 1
ATOM 703 O O . SER A 1 87 ? 19.567 -19.713 12.367 1.00 29.06 87 SER A O 1
ATOM 705 N N . SER A 1 88 ? 18.144 -21.230 13.208 1.00 31.06 88 SER A N 1
ATOM 706 C CA . SER A 1 88 ? 16.998 -20.358 13.492 1.00 31.06 88 SER A CA 1
ATOM 707 C C . SER A 1 88 ? 17.209 -19.344 14.625 1.00 31.06 88 SER A C 1
ATOM 709 O O . SER A 1 88 ? 16.309 -19.081 15.420 1.00 31.06 88 SER A O 1
ATOM 711 N N . THR A 1 89 ? 18.420 -18.812 14.758 1.00 28.47 89 THR A N 1
ATOM 712 C CA . THR A 1 89 ? 18.853 -18.049 15.935 1.00 28.47 89 THR A CA 1
ATOM 713 C C . THR A 1 89 ? 19.685 -16.807 15.620 1.00 28.47 89 THR A C 1
ATOM 715 O O . THR A 1 89 ? 19.930 -16.021 16.532 1.00 28.47 89 THR A O 1
ATOM 718 N N . SER A 1 90 ? 20.097 -16.557 14.372 1.00 36.94 90 SER A N 1
ATOM 719 C CA . SER A 1 90 ? 20.915 -15.381 14.046 1.00 36.94 90 SER A CA 1
ATOM 720 C C . SER A 1 90 ? 20.079 -14.196 13.544 1.00 36.94 90 SER A C 1
ATOM 722 O O . SER A 1 90 ? 19.443 -14.238 12.493 1.00 36.94 90 SER A O 1
ATOM 724 N N . VAL A 1 91 ? 20.101 -13.097 14.304 1.00 43.00 91 VAL A N 1
ATOM 725 C CA . VAL A 1 91 ? 19.777 -11.748 13.808 1.00 43.00 91 VAL A CA 1
ATOM 726 C C . VAL A 1 91 ? 20.751 -11.429 12.661 1.00 43.00 91 VAL A C 1
ATOM 728 O O . VAL A 1 91 ? 21.932 -11.763 12.803 1.00 43.00 91 VAL A O 1
ATOM 731 N N . PRO A 1 92 ? 20.327 -10.787 11.551 1.00 51.34 92 PRO A N 1
ATOM 732 C CA . PRO A 1 92 ? 21.269 -10.263 10.566 1.00 51.34 92 PRO A CA 1
ATOM 733 C C . PRO A 1 92 ? 22.380 -9.477 11.269 1.00 51.34 92 PRO A C 1
ATOM 735 O O . PRO A 1 92 ? 22.105 -8.598 12.086 1.00 51.34 92 PRO A O 1
ATOM 738 N N . SER A 1 93 ? 23.641 -9.803 10.991 1.00 55.12 93 SER A N 1
ATOM 739 C CA . SER A 1 93 ? 24.797 -9.244 11.711 1.00 55.12 93 SER A CA 1
ATOM 740 C C . SER A 1 93 ? 24.993 -7.730 11.494 1.00 55.12 93 SER A C 1
ATOM 742 O O . SER A 1 93 ? 25.795 -7.104 12.197 1.00 55.12 93 SER A O 1
ATOM 744 N N . GLY A 1 94 ? 24.237 -7.131 10.565 1.00 71.81 94 GLY A N 1
ATOM 745 C CA . GLY A 1 94 ? 24.219 -5.708 10.243 1.00 71.81 94 GLY A CA 1
ATOM 746 C C . GLY A 1 94 ? 23.003 -5.305 9.397 1.00 71.81 94 GLY A C 1
ATOM 747 O O . GLY A 1 94 ? 22.299 -6.153 8.855 1.00 71.81 94 GLY A O 1
ATOM 748 N N . THR A 1 95 ? 22.779 -3.997 9.260 1.00 86.75 95 THR A N 1
ATOM 749 C CA . THR A 1 95 ? 21.763 -3.375 8.391 1.00 86.75 95 THR A CA 1
ATOM 750 C C . THR A 1 95 ? 22.349 -2.125 7.723 1.00 86.75 95 THR A C 1
ATOM 752 O O . THR A 1 95 ? 23.342 -1.593 8.225 1.00 86.75 95 THR A O 1
ATOM 755 N N . ALA A 1 96 ? 21.781 -1.652 6.605 1.00 91.81 96 ALA A N 1
ATOM 756 C CA . ALA A 1 96 ? 22.266 -0.444 5.929 1.00 91.81 96 ALA A CA 1
ATOM 757 C C . ALA A 1 96 ? 21.161 0.406 5.274 1.00 91.81 96 ALA A C 1
ATOM 759 O O . ALA A 1 96 ? 20.171 -0.141 4.785 1.00 91.81 96 ALA A O 1
ATOM 760 N N . PHE A 1 97 ? 21.395 1.721 5.215 1.00 96.38 97 PHE A N 1
ATOM 761 C CA . PHE A 1 97 ? 20.702 2.679 4.345 1.00 96.38 97 PHE A CA 1
ATOM 762 C C . PHE A 1 97 ? 21.712 3.399 3.452 1.00 96.38 97 PHE A C 1
ATOM 764 O O . PHE A 1 97 ? 22.775 3.802 3.931 1.00 96.38 97 PHE A O 1
ATOM 771 N N . ILE A 1 98 ? 21.356 3.594 2.182 1.00 98.00 98 ILE A N 1
ATOM 772 C CA . ILE A 1 98 ? 22.131 4.366 1.206 1.00 98.00 98 ILE A CA 1
ATOM 773 C C . ILE A 1 98 ? 21.345 5.631 0.854 1.00 98.00 98 ILE A C 1
ATOM 775 O O . ILE A 1 98 ? 20.218 5.548 0.373 1.00 98.00 98 ILE A O 1
ATOM 779 N N . CYS A 1 99 ? 21.933 6.794 1.107 1.00 98.56 99 CYS A N 1
ATOM 780 C CA . CYS A 1 99 ? 21.354 8.112 0.861 1.00 98.56 99 CYS A CA 1
ATOM 781 C C . CYS A 1 99 ? 22.143 8.796 -0.256 1.00 98.56 99 CYS A C 1
ATOM 783 O O . CYS A 1 99 ? 23.340 9.007 -0.106 1.00 98.56 99 CYS A O 1
ATOM 785 N N . LEU A 1 100 ? 21.505 9.119 -1.376 1.00 98.56 100 LEU A N 1
ATOM 786 C CA . LEU A 1 100 ? 22.204 9.707 -2.524 1.00 98.56 100 LEU A CA 1
ATOM 787 C C . LEU A 1 100 ? 21.694 11.117 -2.837 1.00 98.56 100 LEU A C 1
ATOM 789 O O . LEU A 1 100 ? 20.555 11.444 -2.505 1.00 98.56 100 LEU A O 1
ATOM 793 N N . GLN A 1 101 ? 22.511 11.950 -3.474 1.00 98.31 101 GLN A N 1
ATOM 794 C CA . GLN A 1 101 ? 22.132 13.295 -3.928 1.00 98.31 101 GLN A CA 1
ATOM 795 C C . GLN A 1 101 ? 22.515 13.496 -5.404 1.00 98.31 101 GLN A C 1
ATOM 797 O O . GLN A 1 101 ? 23.350 12.759 -5.924 1.00 98.31 101 GLN A O 1
ATOM 802 N N . GLU A 1 102 ? 21.855 14.447 -6.076 1.00 96.75 102 GLU A N 1
ATOM 803 C CA . GLU A 1 102 ? 21.973 14.725 -7.526 1.00 96.75 102 GLU A CA 1
ATOM 804 C C . GLU A 1 102 ? 21.615 13.553 -8.451 1.00 96.75 102 GLU A C 1
ATOM 806 O O . GLU A 1 102 ? 22.032 13.485 -9.605 1.00 96.75 102 GLU A O 1
ATOM 811 N N . VAL A 1 103 ? 20.820 12.601 -7.970 1.00 98.06 103 VAL A N 1
ATOM 812 C CA . VAL A 1 103 ? 20.521 11.397 -8.750 1.00 98.06 103 VAL A CA 1
ATOM 813 C C . VAL A 1 103 ? 19.459 11.712 -9.796 1.00 98.06 103 VAL A C 1
ATOM 815 O O . VAL A 1 103 ? 18.337 12.034 -9.425 1.00 98.06 103 VAL A O 1
ATOM 818 N N . LEU A 1 104 ? 19.749 11.578 -11.088 1.00 97.88 104 LEU A N 1
ATOM 819 C CA . LEU A 1 104 ? 18.703 11.582 -12.121 1.00 97.88 104 LEU A CA 1
ATOM 820 C C . LEU A 1 104 ? 17.966 10.237 -12.168 1.00 97.88 104 LEU A C 1
ATOM 822 O O . LEU A 1 104 ? 18.510 9.207 -11.770 1.00 97.88 104 LEU A O 1
ATOM 826 N N . HIS A 1 105 ? 16.748 10.213 -12.718 1.00 96.50 105 HIS A N 1
ATOM 827 C CA . HIS A 1 105 ? 15.950 8.982 -12.807 1.00 96.50 105 HIS A CA 1
ATOM 828 C C . HIS A 1 105 ? 16.700 7.823 -13.501 1.00 96.50 105 HIS A C 1
ATOM 830 O O . HIS A 1 105 ? 16.664 6.686 -13.033 1.00 96.50 105 HIS A O 1
ATOM 836 N N . SER A 1 106 ? 17.437 8.105 -14.581 1.00 94.19 106 SER A N 1
ATOM 837 C CA . SER A 1 106 ? 18.275 7.108 -15.266 1.00 94.19 106 SER A CA 1
ATOM 838 C C . SER A 1 106 ? 19.378 6.553 -14.361 1.00 94.19 106 SER A C 1
ATOM 840 O O . SER A 1 106 ? 19.505 5.338 -14.239 1.00 94.19 106 SER A O 1
ATOM 842 N N . GLN A 1 107 ? 20.108 7.424 -13.657 1.00 97.56 107 GLN A N 1
ATOM 843 C CA . GLN A 1 107 ? 21.162 7.025 -12.720 1.00 97.56 107 GLN A CA 1
ATOM 844 C C . GLN A 1 107 ? 20.606 6.180 -11.569 1.00 97.56 107 GLN A C 1
ATOM 846 O O . GLN A 1 107 ? 21.227 5.198 -11.169 1.00 97.56 107 GLN A O 1
ATOM 851 N N . LEU A 1 108 ? 19.418 6.520 -11.058 1.00 96.62 108 LEU A N 1
ATOM 852 C CA . LEU A 1 108 ? 18.744 5.742 -10.018 1.00 96.62 108 LEU A CA 1
ATOM 853 C C . LEU A 1 108 ? 18.416 4.326 -10.505 1.00 96.62 108 LEU A C 1
ATOM 855 O O . LEU A 1 108 ? 18.682 3.353 -9.796 1.00 96.62 108 LEU A O 1
ATOM 859 N N . ASN A 1 109 ? 17.885 4.204 -11.723 1.00 92.69 109 ASN A N 1
ATOM 860 C CA . ASN A 1 109 ? 17.600 2.913 -12.342 1.00 92.69 109 ASN A CA 1
ATOM 861 C C . ASN A 1 109 ? 18.876 2.091 -12.560 1.00 92.69 109 ASN A C 1
ATOM 863 O O . ASN A 1 109 ? 18.878 0.899 -12.257 1.00 92.69 109 ASN A O 1
ATOM 867 N N . ASP A 1 110 ? 19.957 2.709 -13.036 1.00 93.44 110 ASP A N 1
ATOM 868 C CA . ASP A 1 110 ? 21.244 2.036 -13.238 1.00 93.44 110 ASP A CA 1
ATOM 869 C C . ASP A 1 110 ? 21.839 1.541 -11.917 1.00 93.44 110 ASP A C 1
ATOM 871 O O . ASP A 1 110 ? 22.285 0.397 -11.826 1.00 93.44 110 ASP A O 1
ATOM 875 N N . ILE A 1 111 ? 21.781 2.358 -10.860 1.00 95.06 111 ILE A N 1
ATOM 876 C CA . ILE A 1 111 ? 22.245 1.969 -9.524 1.00 95.06 111 ILE A CA 1
ATOM 877 C C . ILE A 1 111 ? 21.425 0.794 -8.992 1.00 95.06 111 ILE A C 1
ATOM 879 O O . ILE A 1 111 ? 21.996 -0.178 -8.501 1.00 95.06 111 ILE A O 1
ATOM 883 N N . LEU A 1 112 ? 20.094 0.843 -9.091 1.00 91.56 112 LEU A N 1
ATOM 884 C CA . LEU A 1 112 ? 19.235 -0.240 -8.607 1.00 91.56 112 LEU A CA 1
ATOM 885 C C . LEU A 1 112 ? 19.422 -1.526 -9.411 1.00 91.56 112 LEU A C 1
ATOM 887 O O . LEU A 1 112 ? 19.455 -2.602 -8.815 1.00 91.56 112 LEU A O 1
ATOM 891 N N . ARG A 1 113 ? 19.589 -1.434 -10.736 1.00 85.94 113 ARG A N 1
ATOM 892 C CA . ARG A 1 113 ? 19.956 -2.581 -11.583 1.00 85.94 113 ARG A CA 1
ATOM 893 C C . ARG A 1 113 ? 21.306 -3.149 -11.166 1.00 85.94 113 ARG A C 1
ATOM 895 O O . ARG A 1 113 ? 21.408 -4.343 -10.918 1.00 85.94 113 ARG A O 1
ATOM 902 N N . GLY A 1 114 ? 22.311 -2.301 -10.972 1.00 87.31 114 GLY A N 1
ATOM 903 C CA . GLY A 1 114 ? 23.627 -2.723 -10.511 1.00 87.31 114 GLY A CA 1
ATOM 904 C C . GLY A 1 114 ? 23.597 -3.362 -9.120 1.00 87.31 114 GLY A C 1
ATOM 905 O O . GLY A 1 114 ? 24.222 -4.394 -8.901 1.00 87.31 114 GLY A O 1
ATOM 906 N N . LEU A 1 115 ? 22.848 -2.819 -8.164 1.00 87.12 115 LEU A N 1
ATOM 907 C CA . LEU A 1 115 ? 22.745 -3.393 -6.819 1.00 87.12 115 LEU A CA 1
ATOM 908 C C . LEU A 1 115 ? 21.960 -4.714 -6.790 1.00 87.12 115 LEU A C 1
ATOM 910 O O . LEU A 1 115 ? 22.307 -5.598 -6.009 1.00 87.12 115 LEU A O 1
ATOM 914 N N . ASN A 1 116 ? 20.941 -4.863 -7.641 1.00 83.62 116 ASN A N 1
ATOM 915 C CA . ASN A 1 116 ? 20.075 -6.047 -7.687 1.00 83.62 116 ASN A CA 1
ATOM 916 C C . ASN A 1 116 ? 20.488 -7.098 -8.739 1.00 83.62 116 ASN A C 1
ATOM 918 O O . ASN A 1 116 ? 19.938 -8.198 -8.732 1.00 83.62 116 ASN A O 1
ATOM 922 N N . GLY A 1 117 ? 21.450 -6.786 -9.613 1.00 72.56 117 GLY A N 1
ATOM 923 C CA . GLY A 1 117 ? 21.889 -7.613 -10.742 1.00 72.56 117 GLY A CA 1
ATOM 924 C C . GLY A 1 117 ? 21.045 -7.420 -12.014 1.00 72.56 117 GLY A C 1
ATOM 925 O O . GLY A 1 117 ? 19.827 -7.257 -11.946 1.00 72.56 117 GLY A O 1
ATOM 926 N N . ASP A 1 118 ? 21.689 -7.496 -13.187 1.00 54.50 118 ASP A N 1
ATOM 927 C CA . ASP A 1 118 ? 21.042 -7.310 -14.501 1.00 54.50 118 ASP A CA 1
ATOM 928 C C . ASP A 1 118 ? 19.950 -8.357 -14.786 1.00 54.50 118 ASP A C 1
ATOM 930 O O . ASP A 1 118 ? 18.912 -8.057 -15.384 1.00 54.50 118 ASP A O 1
ATOM 934 N N . GLU A 1 119 ? 20.132 -9.587 -14.300 1.00 46.28 119 GLU A N 1
ATOM 935 C CA . GLU A 1 119 ? 19.227 -10.710 -14.568 1.00 46.28 119 GLU A CA 1
ATOM 936 C C . GLU A 1 119 ? 17.868 -10.608 -13.866 1.00 46.28 119 GLU A C 1
ATOM 938 O O . GLU A 1 119 ? 16.883 -11.124 -14.392 1.00 46.28 119 GLU A O 1
ATOM 943 N N . ALA A 1 120 ? 17.767 -9.875 -12.751 1.00 40.22 120 ALA A N 1
ATOM 944 C CA . ALA A 1 120 ? 16.496 -9.637 -12.060 1.00 40.22 120 ALA A CA 1
ATOM 945 C C . ALA A 1 120 ? 15.524 -8.757 -12.880 1.00 40.22 120 ALA A C 1
ATOM 947 O O . ALA A 1 120 ? 14.338 -8.673 -12.559 1.00 40.22 120 ALA A O 1
ATOM 948 N N . SER A 1 121 ? 16.018 -8.110 -13.945 1.00 36.59 121 SER A N 1
ATOM 949 C CA . SER A 1 121 ? 15.234 -7.281 -14.870 1.00 36.59 121 SER A CA 1
ATOM 950 C C . SER A 1 121 ? 14.865 -7.989 -16.187 1.00 36.59 121 SER A C 1
ATOM 952 O O . SER A 1 121 ? 14.027 -7.492 -16.944 1.00 36.59 121 SER A O 1
ATOM 954 N N . SER A 1 122 ? 15.442 -9.167 -16.455 1.00 35.44 122 SER A N 1
ATOM 955 C CA . SER A 1 122 ? 15.188 -9.955 -17.663 1.00 35.44 122 SER A CA 1
ATOM 956 C C . SER A 1 122 ? 13.992 -10.891 -17.470 1.00 35.44 122 SER A C 1
ATOM 958 O O . SER A 1 122 ? 13.970 -11.714 -16.559 1.00 35.44 122 SER A O 1
AT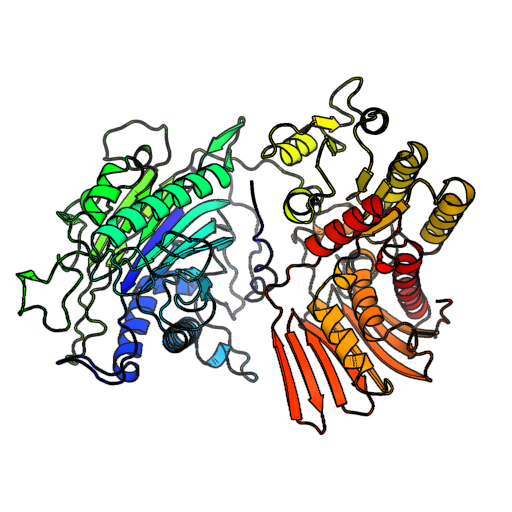OM 960 N N . LYS A 1 123 ? 13.003 -10.826 -18.374 1.00 36.91 123 LYS A N 1
ATOM 961 C CA . LYS A 1 123 ? 11.796 -11.684 -18.370 1.00 36.91 123 LYS A CA 1
ATOM 962 C C . LYS A 1 123 ? 12.083 -13.190 -18.546 1.00 36.91 123 LYS A C 1
ATOM 964 O O . LYS A 1 123 ? 11.133 -13.970 -18.573 1.00 36.91 123 LYS A O 1
ATOM 969 N N . THR A 1 124 ? 13.343 -13.602 -18.705 1.00 33.25 124 THR A N 1
ATOM 970 C CA . THR A 1 124 ? 13.730 -14.978 -19.059 1.00 33.25 124 THR A CA 1
ATOM 971 C C . THR A 1 124 ? 14.735 -15.640 -18.111 1.00 33.25 124 THR A C 1
ATOM 973 O O . THR A 1 124 ? 15.053 -16.803 -18.345 1.00 33.25 124 THR A O 1
ATOM 976 N N . SER A 1 125 ? 15.238 -14.972 -17.062 1.00 36.41 125 SER A N 1
ATOM 977 C CA . SER A 1 125 ? 16.163 -15.610 -16.103 1.00 36.41 125 SER A CA 1
ATOM 978 C C . SER A 1 125 ? 15.454 -16.082 -14.829 1.00 36.41 125 SER A C 1
ATOM 980 O O . SER A 1 125 ? 14.577 -15.410 -14.290 1.00 36.41 125 SER A O 1
ATOM 982 N N . THR A 1 126 ? 15.852 -17.258 -14.341 1.00 37.00 126 THR A N 1
ATOM 983 C CA . THR A 1 126 ? 15.414 -17.874 -13.078 1.00 37.00 126 THR A CA 1
ATOM 984 C C . THR A 1 126 ? 16.420 -17.674 -11.936 1.00 37.00 126 THR A C 1
ATOM 986 O O . THR A 1 126 ? 16.217 -18.219 -10.850 1.00 37.00 126 THR A O 1
ATOM 989 N N . ALA A 1 127 ? 17.527 -16.957 -12.163 1.00 39.34 127 ALA A N 1
ATOM 990 C CA . ALA A 1 127 ? 18.563 -16.754 -11.155 1.00 39.34 127 ALA A CA 1
ATOM 991 C C . ALA A 1 127 ? 18.212 -15.578 -10.232 1.00 39.34 127 ALA A C 1
ATOM 993 O O . ALA A 1 127 ? 17.951 -14.460 -10.668 1.00 39.34 127 ALA A O 1
ATOM 994 N N . LEU A 1 128 ? 18.193 -15.845 -8.929 1.00 42.69 128 LEU A N 1
ATOM 995 C CA . LEU A 1 128 ? 17.942 -14.843 -7.901 1.00 42.69 128 LEU A CA 1
ATOM 996 C C . LEU A 1 128 ? 19.278 -14.183 -7.485 1.00 42.69 128 LEU A C 1
ATOM 998 O O . LEU A 1 128 ? 20.298 -14.876 -7.474 1.00 42.69 128 LEU A O 1
ATOM 1002 N N . PRO A 1 129 ? 19.304 -12.879 -7.137 1.00 47.12 129 PRO A N 1
ATOM 1003 C CA . PRO A 1 129 ? 20.537 -12.178 -6.758 1.00 47.12 129 PRO A CA 1
ATOM 1004 C C . PRO A 1 129 ? 21.286 -12.866 -5.609 1.00 47.12 129 PRO A C 1
ATOM 1006 O O . PRO A 1 129 ? 20.688 -13.494 -4.754 1.00 47.12 129 PRO A O 1
ATOM 1009 N N . THR A 1 130 ? 22.605 -12.736 -5.514 1.00 52.81 130 THR A N 1
ATOM 1010 C CA . THR A 1 130 ? 23.384 -13.358 -4.421 1.00 52.81 130 THR A CA 1
ATOM 1011 C C . THR A 1 130 ? 23.446 -12.504 -3.145 1.00 52.81 130 THR A C 1
ATOM 1013 O O . THR A 1 130 ? 24.239 -12.802 -2.260 1.00 52.81 130 THR A O 1
ATOM 1016 N N . GLY A 1 131 ? 22.641 -11.438 -3.045 1.00 63.97 131 GLY A N 1
ATOM 1017 C CA . GLY A 1 131 ? 22.648 -10.460 -1.948 1.00 63.97 131 GLY A CA 1
ATOM 1018 C C . GLY A 1 131 ? 21.257 -9.875 -1.649 1.00 63.97 131 GLY A C 1
ATOM 1019 O O . GLY A 1 131 ? 20.257 -10.380 -2.172 1.00 63.97 131 GLY A O 1
ATOM 1020 N N . PRO A 1 132 ? 21.150 -8.848 -0.781 1.00 73.94 132 PRO A N 1
ATOM 1021 C CA . PRO A 1 132 ? 19.863 -8.244 -0.443 1.00 73.94 132 PRO A CA 1
ATOM 1022 C C . PRO A 1 132 ? 19.223 -7.597 -1.673 1.00 73.94 132 PRO A C 1
ATOM 1024 O O . PRO A 1 132 ? 19.908 -7.144 -2.585 1.00 73.94 132 PRO A O 1
ATOM 1027 N N . PHE A 1 133 ? 17.894 -7.523 -1.668 1.00 81.00 133 PHE A N 1
ATOM 1028 C CA . PHE A 1 133 ? 17.157 -6.802 -2.695 1.00 81.00 133 PHE A CA 1
ATOM 1029 C C . PHE A 1 133 ? 16.932 -5.370 -2.223 1.00 81.00 133 PHE A C 1
ATOM 1031 O O . PHE A 1 133 ? 16.346 -5.129 -1.161 1.00 81.00 133 PHE A O 1
ATOM 1038 N N . TRP A 1 134 ? 17.417 -4.427 -3.015 1.00 86.25 134 TRP A N 1
ATOM 1039 C CA . TRP A 1 134 ? 17.414 -3.006 -2.728 1.00 86.25 134 TRP A CA 1
ATOM 1040 C C . TRP A 1 134 ? 16.224 -2.332 -3.404 1.00 86.25 134 TRP A C 1
ATOM 1042 O O . TRP A 1 134 ? 16.041 -2.438 -4.616 1.00 86.25 134 TRP A O 1
ATOM 1052 N N . ALA A 1 135 ? 15.434 -1.613 -2.612 1.00 89.69 135 ALA A N 1
ATOM 1053 C CA . ALA A 1 135 ? 14.387 -0.713 -3.088 1.00 89.69 135 ALA A CA 1
ATOM 1054 C C . ALA A 1 135 ? 14.702 0.722 -2.657 1.00 89.69 135 ALA A C 1
ATOM 1056 O O . ALA A 1 135 ? 15.508 0.926 -1.749 1.00 89.69 135 ALA A O 1
ATOM 1057 N N . HIS A 1 136 ? 14.051 1.707 -3.276 1.00 97.00 136 HIS A N 1
ATOM 1058 C CA . HIS A 1 136 ? 14.215 3.117 -2.932 1.00 97.00 136 HIS A CA 1
ATOM 1059 C C . HIS A 1 136 ? 12.890 3.783 -2.544 1.00 97.00 136 HIS A C 1
ATOM 1061 O O . HIS A 1 136 ? 11.810 3.303 -2.885 1.00 97.00 136 HIS A O 1
ATOM 1067 N N . ILE A 1 137 ? 12.996 4.907 -1.840 1.00 97.75 137 ILE A N 1
ATOM 1068 C CA . ILE A 1 137 ? 11.941 5.915 -1.676 1.00 97.75 137 ILE A CA 1
ATOM 1069 C C . ILE A 1 137 ? 12.458 7.285 -2.124 1.00 97.75 137 ILE A C 1
ATOM 1071 O O . ILE A 1 137 ? 13.672 7.490 -2.203 1.00 97.75 137 ILE A O 1
ATOM 1075 N N . GLY A 1 138 ? 11.536 8.217 -2.363 1.00 93.31 138 GLY A N 1
ATOM 1076 C CA . GLY A 1 138 ? 11.820 9.575 -2.833 1.00 93.31 138 GLY A CA 1
ATOM 1077 C C . GLY A 1 138 ? 11.463 9.767 -4.306 1.00 93.31 138 GLY A C 1
ATOM 1078 O O . GLY A 1 138 ? 11.525 8.820 -5.090 1.00 93.31 138 GLY A O 1
ATOM 1079 N N . VAL A 1 139 ? 11.077 10.993 -4.651 1.00 95.19 139 VAL A N 1
ATOM 1080 C CA . VAL A 1 139 ? 10.688 11.416 -6.007 1.00 95.19 139 VAL A CA 1
ATOM 1081 C C . VAL A 1 139 ? 11.622 12.509 -6.523 1.00 95.19 139 VAL A C 1
ATOM 1083 O O . VAL A 1 139 ? 12.383 13.094 -5.746 1.00 95.19 139 VAL A O 1
ATOM 1086 N N . ALA A 1 140 ? 11.567 12.781 -7.824 1.00 95.44 140 ALA A N 1
ATOM 1087 C CA . ALA A 1 140 ? 12.344 13.840 -8.446 1.00 95.44 140 ALA A CA 1
ATOM 1088 C C . ALA A 1 140 ? 11.815 15.238 -8.084 1.00 95.44 140 ALA A C 1
ATOM 1090 O O . ALA A 1 140 ? 10.615 15.448 -7.875 1.00 95.44 140 ALA A O 1
ATOM 1091 N N . ARG A 1 141 ? 12.725 16.213 -8.002 1.00 95.69 141 ARG A N 1
ATOM 1092 C CA . ARG A 1 141 ? 12.437 17.538 -7.438 1.00 95.69 141 ARG A CA 1
ATOM 1093 C C . ARG A 1 141 ? 11.615 18.467 -8.331 1.00 95.69 141 ARG A C 1
ATOM 1095 O O . ARG A 1 141 ? 11.035 19.401 -7.792 1.00 95.69 141 ARG A O 1
ATOM 1102 N N . GLU A 1 142 ? 11.548 18.278 -9.648 1.00 95.25 142 GLU A N 1
ATOM 1103 C CA . GLU A 1 142 ? 10.873 19.255 -10.522 1.00 95.25 142 GLU A CA 1
ATOM 1104 C C . GLU A 1 142 ? 9.376 19.002 -10.696 1.00 95.25 142 GLU A C 1
ATOM 1106 O O . GLU A 1 142 ? 8.617 19.953 -10.866 1.00 95.25 142 GLU A O 1
ATOM 1111 N N . ASP A 1 143 ? 8.943 17.744 -10.664 1.00 90.75 143 ASP A N 1
ATOM 1112 C CA . ASP A 1 143 ? 7.553 17.351 -10.922 1.00 90.75 143 ASP A CA 1
ATOM 1113 C C . ASP A 1 143 ? 6.936 16.503 -9.801 1.00 90.75 143 ASP A C 1
ATOM 1115 O O . ASP A 1 143 ? 5.730 16.259 -9.813 1.00 90.75 143 ASP A O 1
ATOM 1119 N N . GLY A 1 144 ? 7.733 16.062 -8.822 1.00 87.62 144 GLY A N 1
ATOM 1120 C CA . GLY A 1 144 ? 7.281 15.114 -7.805 1.00 87.62 144 GLY A CA 1
ATOM 1121 C C . GLY A 1 144 ? 7.096 13.691 -8.330 1.00 87.62 144 GLY A C 1
ATOM 1122 O O . GLY A 1 144 ? 6.446 12.883 -7.669 1.00 87.62 144 GLY A O 1
ATOM 1123 N N . ALA A 1 145 ? 7.668 13.386 -9.494 1.00 90.94 145 ALA A N 1
ATOM 1124 C CA . ALA A 1 145 ? 7.685 12.079 -10.126 1.00 90.94 145 ALA A CA 1
ATOM 1125 C C . ALA A 1 145 ? 9.107 11.763 -10.614 1.00 90.94 145 ALA A C 1
ATOM 1127 O O . ALA A 1 145 ? 9.928 11.324 -9.805 1.00 90.94 145 ALA A O 1
ATOM 1128 N N . GLU A 1 146 ? 9.412 11.991 -11.896 1.00 93.31 146 GLU A N 1
ATOM 1129 C CA . GLU A 1 146 ? 10.661 11.543 -12.524 1.00 93.31 146 GLU A CA 1
ATOM 1130 C C . GLU A 1 146 ? 11.579 12.662 -13.022 1.00 93.31 146 GLU A C 1
ATOM 1132 O O . GLU A 1 146 ? 12.748 12.400 -13.322 1.00 93.31 146 GLU A O 1
ATOM 1137 N N . LYS A 1 147 ? 11.093 13.904 -13.084 1.00 92.69 147 LYS A N 1
ATOM 1138 C CA . LYS A 1 147 ? 11.826 15.031 -13.655 1.00 92.69 147 LYS A CA 1
ATOM 1139 C C . LYS A 1 147 ? 12.735 15.724 -12.636 1.00 92.69 147 LYS A C 1
ATOM 1141 O O . LYS A 1 147 ? 12.305 16.182 -11.575 1.00 92.69 147 LYS A O 1
ATOM 1146 N N . GLY A 1 148 ? 14.000 15.873 -13.016 1.00 95.81 148 GLY A N 1
ATOM 1147 C CA . GLY A 1 148 ? 15.042 16.495 -12.203 1.00 95.81 148 GLY A CA 1
ATOM 1148 C C . GLY A 1 148 ? 15.755 15.506 -11.281 1.00 95.81 148 GLY A C 1
ATOM 1149 O O . GLY A 1 148 ? 15.661 14.288 -11.435 1.00 95.81 148 GLY A O 1
ATOM 1150 N N . GLU A 1 149 ? 16.507 16.043 -10.325 1.00 97.06 149 GLU A N 1
ATOM 1151 C CA . GLU A 1 149 ? 17.284 15.239 -9.379 1.00 97.06 149 GLU A CA 1
ATOM 1152 C C . GLU A 1 149 ? 16.428 14.724 -8.218 1.00 97.06 149 GLU A C 1
ATOM 1154 O O . GLU A 1 149 ? 15.490 15.379 -7.756 1.00 97.06 149 GLU A O 1
ATOM 1159 N N . TYR A 1 150 ? 16.822 13.568 -7.702 1.00 98.25 150 TYR A N 1
ATOM 1160 C CA . TYR A 1 150 ? 16.281 12.929 -6.517 1.00 98.25 150 TYR A CA 1
ATOM 1161 C C . TYR A 1 150 ? 17.221 13.140 -5.323 1.00 98.25 150 TYR A C 1
ATOM 1163 O O . TYR A 1 150 ? 18.427 13.360 -5.459 1.00 98.25 150 TYR A O 1
ATOM 1171 N N . SER A 1 151 ? 16.677 12.949 -4.123 1.00 98.12 151 SER A N 1
ATOM 1172 C CA . SER A 1 151 ? 17.450 12.644 -2.912 1.00 98.12 151 SER A CA 1
ATOM 1173 C C . SER A 1 151 ? 16.952 11.319 -2.324 1.00 98.12 151 SER A C 1
ATOM 1175 O O . SER A 1 151 ? 16.226 11.328 -1.325 1.00 98.12 151 SER A O 1
ATOM 1177 N N . PRO A 1 152 ? 17.216 10.168 -2.977 1.00 98.44 152 PRO A N 1
ATOM 1178 C CA . PRO A 1 152 ? 16.558 8.915 -2.634 1.00 98.44 152 PRO A CA 1
ATOM 1179 C C . PRO A 1 152 ? 17.164 8.278 -1.382 1.00 98.44 152 PRO A C 1
ATOM 1181 O O . PRO A 1 152 ? 18.327 8.507 -1.044 1.00 98.44 152 PRO A O 1
ATOM 1184 N N . ILE A 1 153 ? 16.380 7.433 -0.714 1.00 98.69 153 ILE A N 1
ATOM 1185 C CA . ILE A 1 153 ? 16.869 6.532 0.339 1.00 98.69 153 ILE A CA 1
ATOM 1186 C C . ILE A 1 153 ? 16.681 5.103 -0.153 1.00 98.69 153 ILE A C 1
ATOM 1188 O O . ILE A 1 153 ? 15.551 4.671 -0.375 1.00 98.69 153 ILE A O 1
ATOM 1192 N N . ILE A 1 154 ? 17.782 4.375 -0.311 1.00 98.19 154 ILE A N 1
ATOM 1193 C CA . ILE A 1 154 ? 17.818 2.984 -0.757 1.00 98.19 154 ILE A CA 1
ATOM 1194 C C . ILE A 1 154 ? 18.029 2.069 0.459 1.00 98.19 154 ILE A C 1
ATOM 1196 O O . ILE A 1 154 ? 18.860 2.341 1.331 1.00 98.19 154 ILE A O 1
ATOM 1200 N N . PHE A 1 155 ? 17.261 0.981 0.535 1.00 94.94 155 PHE A N 1
ATOM 1201 C CA . PHE A 1 155 ? 17.229 0.075 1.684 1.00 94.94 155 PHE A CA 1
ATOM 1202 C C . PHE A 1 155 ? 16.969 -1.381 1.276 1.00 94.94 155 PHE A C 1
ATOM 1204 O O . PHE A 1 155 ? 16.330 -1.660 0.260 1.00 94.94 155 PHE A O 1
ATOM 1211 N N . ALA A 1 156 ? 17.436 -2.317 2.106 1.00 88.50 156 ALA A N 1
ATOM 1212 C CA . ALA A 1 156 ? 17.226 -3.749 1.910 1.00 88.50 156 ALA A CA 1
ATOM 1213 C C . ALA A 1 156 ? 15.844 -4.190 2.418 1.00 88.50 156 ALA A C 1
ATOM 1215 O O . ALA A 1 156 ? 15.529 -4.124 3.614 1.00 88.50 156 ALA A O 1
ATOM 1216 N N . VAL A 1 157 ? 15.016 -4.695 1.511 1.00 80.94 157 VAL A N 1
ATOM 1217 C CA . VAL A 1 157 ? 13.601 -5.002 1.778 1.00 80.94 157 VAL A CA 1
ATOM 1218 C C . VAL A 1 157 ? 13.419 -6.230 2.663 1.00 80.94 157 VAL A C 1
ATOM 1220 O O . VAL A 1 157 ? 12.420 -6.326 3.375 1.00 80.94 157 VAL A O 1
ATOM 1223 N N . GLN A 1 158 ? 14.391 -7.147 2.668 1.00 79.19 158 GLN A N 1
ATOM 1224 C CA . GLN A 1 158 ? 14.435 -8.312 3.556 1.00 79.19 158 GLN A CA 1
ATOM 1225 C C . GLN A 1 158 ? 14.749 -7.934 5.008 1.00 79.19 158 GLN A C 1
ATOM 1227 O O . GLN A 1 158 ? 14.534 -8.746 5.903 1.00 79.19 158 GLN A O 1
ATOM 1232 N N . ILE A 1 159 ? 15.239 -6.717 5.257 1.00 81.50 159 ILE A N 1
ATOM 1233 C CA . ILE A 1 159 ? 15.683 -6.257 6.579 1.00 81.50 159 ILE A CA 1
ATOM 1234 C C . ILE A 1 159 ? 14.662 -5.300 7.196 1.00 81.50 159 ILE A C 1
ATOM 1236 O O . ILE A 1 159 ? 14.344 -5.411 8.384 1.00 81.50 159 ILE A O 1
ATOM 1240 N N . PHE A 1 160 ? 14.096 -4.397 6.392 1.00 82.06 160 PHE A N 1
ATOM 1241 C CA . PHE A 1 160 ? 13.177 -3.366 6.870 1.00 82.06 160 PHE A CA 1
ATOM 1242 C C . PHE A 1 160 ? 11.764 -3.497 6.291 1.00 82.06 160 PHE A C 1
ATOM 1244 O O . PHE A 1 160 ? 11.547 -3.881 5.141 1.00 82.06 160 PHE A O 1
ATOM 1251 N N . HIS A 1 161 ? 10.778 -3.145 7.113 1.00 81.00 161 HIS A N 1
ATOM 1252 C CA . HIS A 1 161 ? 9.442 -2.745 6.688 1.00 81.00 161 HIS A CA 1
ATOM 1253 C C . HIS A 1 161 ? 9.422 -1.231 6.518 1.00 81.00 161 HIS A C 1
ATOM 1255 O O . HIS A 1 161 ? 9.654 -0.513 7.486 1.00 81.00 161 HIS A O 1
ATOM 1261 N N . LEU A 1 162 ? 9.121 -0.748 5.312 1.00 87.19 162 LEU A N 1
ATOM 1262 C CA . LEU A 1 162 ? 8.787 0.658 5.106 1.00 87.19 162 LEU A CA 1
ATOM 1263 C C . LEU A 1 162 ? 7.389 0.914 5.680 1.00 87.19 162 LEU A C 1
ATOM 1265 O O . LEU A 1 162 ? 6.402 0.342 5.215 1.00 87.19 162 LEU A O 1
ATOM 1269 N N . LEU A 1 163 ? 7.334 1.740 6.719 1.00 81.25 163 LEU A N 1
ATOM 1270 C CA . LEU A 1 163 ? 6.130 2.109 7.448 1.00 81.25 163 LEU A CA 1
ATOM 1271 C C . LEU A 1 163 ? 5.595 3.485 7.093 1.00 81.25 163 LEU A C 1
ATOM 1273 O O . LEU A 1 163 ? 4.529 3.784 7.597 1.00 81.25 163 LEU A O 1
ATOM 1277 N N . HIS A 1 164 ? 6.300 4.319 6.327 1.00 88.75 164 HIS A N 1
ATOM 1278 C CA . HIS A 1 164 ? 5.815 5.572 5.723 1.00 88.75 164 HIS A CA 1
ATOM 1279 C C . HIS A 1 164 ? 6.952 6.239 4.970 1.00 88.75 164 HIS A C 1
ATOM 1281 O O . HIS A 1 164 ? 8.108 6.054 5.343 1.00 88.75 164 HIS A O 1
ATOM 1287 N N . TYR A 1 165 ? 6.629 7.018 3.942 1.00 97.38 165 TYR A N 1
ATOM 1288 C CA . TYR A 1 165 ? 7.556 8.001 3.409 1.00 97.38 165 TYR A CA 1
ATOM 1289 C C . TYR A 1 165 ? 6.811 9.224 2.884 1.00 97.38 165 TYR A C 1
ATOM 1291 O O . TYR A 1 165 ? 5.644 9.134 2.504 1.00 97.38 165 TYR A O 1
ATOM 1299 N N . GLU A 1 166 ? 7.511 10.349 2.857 1.00 94.38 166 GLU A N 1
ATOM 1300 C CA . GLU A 1 166 ? 7.078 11.584 2.217 1.00 94.38 166 GLU A CA 1
ATOM 1301 C C . GLU A 1 166 ? 8.298 12.317 1.640 1.00 94.38 166 GLU A C 1
ATOM 1303 O O . GLU A 1 166 ? 9.424 12.160 2.124 1.00 94.38 166 GLU A O 1
ATOM 1308 N N . THR A 1 167 ? 8.067 13.108 0.593 1.00 97.62 167 THR A N 1
ATOM 1309 C CA . THR A 1 167 ? 9.041 14.061 0.054 1.00 97.62 167 THR A CA 1
ATOM 1310 C C . THR A 1 167 ? 8.479 15.458 0.252 1.00 97.62 167 THR A C 1
ATOM 1312 O O . THR A 1 167 ? 7.317 15.698 -0.068 1.00 97.62 167 THR A O 1
ATOM 1315 N N . LEU A 1 168 ? 9.290 16.360 0.803 1.00 97.94 168 LEU A N 1
ATOM 1316 C CA . LEU A 1 168 ? 8.913 17.754 1.018 1.00 97.94 168 LEU A CA 1
ATOM 1317 C C . LEU A 1 168 ? 9.806 18.667 0.192 1.00 97.94 168 LEU A C 1
ATOM 1319 O O . LEU A 1 168 ? 11.024 18.481 0.167 1.00 97.94 168 LEU A O 1
ATOM 1323 N N . TRP A 1 169 ? 9.207 19.686 -0.414 1.00 98.38 169 TRP A N 1
ATOM 1324 C CA . TRP A 1 169 ? 9.927 20.754 -1.097 1.00 98.38 169 TRP A CA 1
ATOM 1325 C C . TRP A 1 169 ? 10.399 21.811 -0.103 1.00 98.38 169 TRP A C 1
ATOM 1327 O O . TRP A 1 169 ? 9.629 22.324 0.705 1.00 98.38 169 TRP A O 1
ATOM 1337 N N . LEU A 1 170 ? 11.680 22.162 -0.145 1.00 98.06 170 LEU A N 1
ATOM 1338 C CA . LEU A 1 170 ? 12.305 23.083 0.806 1.00 98.06 170 LEU A CA 1
ATOM 1339 C C . LEU A 1 170 ? 12.032 24.539 0.408 1.00 98.06 170 LEU A C 1
ATOM 1341 O O . LEU A 1 170 ? 12.915 25.279 -0.018 1.00 98.06 170 LEU A O 1
ATOM 1345 N N . SER A 1 171 ? 10.761 24.919 0.505 1.00 97.38 171 SER A N 1
ATOM 1346 C CA . SER A 1 171 ? 10.208 26.171 -0.009 1.00 97.38 171 SER A CA 1
ATOM 1347 C C . SER A 1 171 ? 8.977 26.610 0.805 1.00 97.38 171 SER A C 1
ATOM 1349 O O . SER A 1 171 ? 8.533 25.869 1.684 1.00 97.38 171 SER A O 1
ATOM 1351 N N . PRO A 1 172 ? 8.372 27.781 0.523 1.00 96.38 172 PRO A N 1
ATOM 1352 C CA . PRO A 1 172 ? 7.117 28.200 1.157 1.00 96.38 172 PRO A CA 1
ATOM 1353 C C . PRO A 1 172 ? 5.924 27.255 0.945 1.00 96.38 172 PRO A C 1
ATOM 1355 O O . PRO A 1 172 ? 4.958 27.338 1.702 1.00 96.38 172 PRO A O 1
ATOM 1358 N N . THR A 1 173 ? 5.978 26.364 -0.051 1.00 95.12 173 THR A N 1
ATOM 1359 C CA . THR A 1 173 ? 4.932 25.368 -0.342 1.00 95.12 173 THR A CA 1
ATOM 1360 C C . THR A 1 173 ? 5.506 23.947 -0.320 1.00 95.12 173 THR A C 1
ATOM 1362 O O . THR A 1 173 ? 5.742 23.363 -1.373 1.00 95.12 173 THR A O 1
ATOM 1365 N N . PRO A 1 174 ? 5.758 23.360 0.869 1.00 94.56 174 PRO A N 1
ATOM 1366 C CA . PRO A 1 174 ? 6.463 22.081 0.980 1.00 94.56 174 PRO A CA 1
ATOM 1367 C C . PRO A 1 174 ? 5.722 20.857 0.441 1.00 94.56 174 PRO A C 1
ATOM 1369 O O . PRO A 1 174 ? 6.316 19.788 0.336 1.00 94.56 174 PRO A O 1
ATOM 1372 N N . ASP A 1 175 ? 4.436 20.997 0.131 1.00 90.44 175 ASP A N 1
ATOM 1373 C CA . ASP A 1 175 ? 3.542 19.939 -0.338 1.00 90.44 175 ASP A CA 1
ATOM 1374 C C . ASP A 1 175 ? 3.573 19.731 -1.861 1.00 90.44 175 ASP A C 1
ATOM 1376 O O . ASP A 1 175 ? 2.921 18.814 -2.360 1.00 90.44 175 ASP A O 1
ATOM 1380 N N . ARG A 1 176 ? 4.291 20.578 -2.609 1.00 92.19 176 ARG A N 1
ATOM 1381 C CA . ARG A 1 176 ? 4.316 20.559 -4.078 1.00 92.19 176 ARG A CA 1
ATOM 1382 C C . ARG A 1 176 ? 5.640 21.089 -4.642 1.00 92.19 176 ARG A C 1
ATOM 1384 O O . ARG A 1 176 ? 6.323 21.832 -3.944 1.00 92.19 176 ARG A O 1
ATOM 1391 N N . PRO A 1 177 ? 5.973 20.794 -5.913 1.00 96.88 177 PRO A N 1
ATOM 1392 C CA . PRO A 1 177 ? 7.143 21.367 -6.565 1.00 96.88 177 PRO A CA 1
ATOM 1393 C C . PRO A 1 177 ? 7.145 22.895 -6.596 1.00 96.88 177 PRO A C 1
ATOM 1395 O O . PRO A 1 177 ? 6.260 23.521 -7.180 1.00 96.88 177 PRO A O 1
ATOM 1398 N N . SER A 1 178 ? 8.162 23.494 -5.980 1.00 96.00 178 SER A N 1
ATOM 1399 C CA . SER A 1 178 ? 8.347 24.947 -5.940 1.00 96.00 178 SER A CA 1
ATOM 1400 C C . SER A 1 178 ? 9.764 25.338 -5.541 1.00 96.00 178 SER A C 1
ATOM 1402 O O . SER A 1 178 ? 10.433 24.644 -4.773 1.00 96.00 178 SER A O 1
ATOM 1404 N N . LEU A 1 179 ? 10.209 26.482 -6.061 1.00 96.12 179 LEU A N 1
ATOM 1405 C CA . LEU A 1 179 ? 11.507 27.061 -5.739 1.00 96.12 179 LEU A CA 1
ATOM 1406 C C . LEU A 1 179 ? 11.524 27.587 -4.297 1.00 96.12 179 LEU A C 1
ATOM 1408 O O . LEU A 1 179 ? 10.520 28.105 -3.803 1.00 96.12 179 LEU A O 1
ATOM 1412 N N . GLY A 1 180 ? 12.673 27.451 -3.630 1.00 93.31 180 GLY A N 1
ATOM 1413 C CA . GLY A 1 180 ? 12.941 28.134 -2.366 1.00 93.31 180 GLY A CA 1
ATOM 1414 C C . GLY A 1 180 ? 12.990 29.657 -2.537 1.00 93.31 180 GLY A C 1
ATOM 1415 O O . GLY A 1 180 ? 12.743 30.187 -3.614 1.00 93.31 180 GLY A O 1
ATOM 1416 N N . TRP A 1 181 ? 13.301 30.370 -1.459 1.00 96.00 181 TRP A N 1
ATOM 1417 C CA . TRP A 1 181 ? 13.292 31.835 -1.425 1.00 96.00 181 TRP A CA 1
ATOM 1418 C C . TRP A 1 181 ? 14.289 32.450 -2.413 1.00 96.00 181 TRP A C 1
ATOM 1420 O O . TRP A 1 181 ? 13.901 33.003 -3.433 1.00 96.00 181 TRP A O 1
ATOM 1430 N N . ASP A 1 182 ? 15.570 32.345 -2.092 1.00 95.75 182 ASP A N 1
ATOM 1431 C CA . ASP A 1 182 ? 16.723 32.751 -2.897 1.00 95.75 182 ASP A CA 1
ATOM 1432 C C . ASP A 1 182 ? 17.401 31.535 -3.555 1.00 95.75 182 ASP A C 1
ATOM 1434 O O . ASP A 1 182 ? 18.583 31.584 -3.867 1.00 95.75 182 ASP A O 1
ATOM 1438 N N . ALA A 1 183 ? 16.678 30.420 -3.701 1.00 93.94 183 ALA A N 1
ATOM 1439 C CA . ALA A 1 183 ? 17.252 29.166 -4.168 1.00 93.94 183 ALA A CA 1
ATOM 1440 C C . ALA A 1 183 ? 17.574 29.213 -5.667 1.00 93.94 183 ALA A C 1
ATOM 1442 O O . ALA A 1 183 ? 16.724 29.594 -6.473 1.00 93.94 183 ALA A O 1
ATOM 1443 N N . GLY A 1 184 ? 18.755 28.726 -6.046 1.00 90.94 184 GLY A N 1
ATOM 1444 C CA . GLY A 1 184 ? 19.127 28.541 -7.451 1.00 90.94 184 GLY A CA 1
ATOM 1445 C C . GLY A 1 184 ? 18.436 27.337 -8.099 1.00 90.94 184 GLY A C 1
ATOM 1446 O O . GLY A 1 184 ? 18.391 27.210 -9.323 1.00 90.94 184 GLY A O 1
ATOM 1447 N N . SER A 1 185 ? 17.890 26.415 -7.302 1.00 93.19 185 SER A N 1
ATOM 1448 C CA . SER A 1 185 ? 17.163 25.244 -7.796 1.00 93.19 185 SER A CA 1
ATOM 1449 C C . SER A 1 185 ? 16.067 24.786 -6.840 1.00 93.19 185 SER A C 1
ATOM 1451 O O . SER A 1 185 ? 16.061 25.096 -5.652 1.00 93.19 185 SER A O 1
ATOM 1453 N N . ILE A 1 186 ? 15.120 23.998 -7.351 1.00 97.44 186 ILE A N 1
ATOM 1454 C CA . ILE A 1 186 ? 14.127 23.337 -6.503 1.00 97.44 186 ILE A CA 1
ATOM 1455 C C . ILE A 1 186 ? 14.852 22.299 -5.635 1.00 97.44 186 ILE A C 1
ATOM 1457 O O . ILE A 1 186 ? 15.653 21.524 -6.149 1.00 97.44 186 ILE A O 1
ATOM 1461 N N . ARG A 1 187 ? 14.607 22.272 -4.323 1.00 97.88 187 ARG A N 1
ATOM 1462 C CA . ARG A 1 187 ? 15.283 21.364 -3.378 1.00 97.88 187 ARG A CA 1
ATOM 1463 C C . ARG A 1 187 ? 14.270 20.581 -2.559 1.00 97.88 187 ARG A C 1
ATOM 1465 O O . ARG A 1 187 ? 13.176 21.076 -2.294 1.00 97.88 187 ARG A O 1
ATOM 1472 N N . ILE A 1 188 ? 14.638 19.364 -2.171 1.00 98.44 188 ILE A N 1
ATOM 1473 C CA . ILE A 1 188 ? 13.750 18.424 -1.486 1.00 98.44 188 ILE A CA 1
ATOM 1474 C C . ILE A 1 188 ? 14.451 17.722 -0.323 1.00 98.44 188 ILE A C 1
ATOM 1476 O O . ILE A 1 188 ? 15.671 17.570 -0.317 1.00 98.44 188 ILE A O 1
ATOM 1480 N N . VAL A 1 189 ? 13.646 17.230 0.617 1.00 98.75 189 VAL A N 1
ATOM 1481 C CA . VAL A 1 189 ? 14.033 16.195 1.581 1.00 98.75 189 VAL A CA 1
ATOM 1482 C C . VAL A 1 189 ? 13.144 14.970 1.382 1.00 98.75 189 VAL A C 1
ATOM 1484 O O . VAL A 1 189 ? 11.924 15.093 1.272 1.00 98.75 189 VAL A O 1
ATOM 1487 N N . THR A 1 190 ? 13.741 13.782 1.363 1.00 98.75 190 THR A N 1
ATOM 1488 C CA . THR A 1 190 ? 13.030 12.499 1.436 1.00 98.75 190 THR A CA 1
ATOM 1489 C C . THR A 1 190 ? 13.089 11.995 2.866 1.00 98.75 190 THR A C 1
ATOM 1491 O O . THR A 1 190 ? 14.172 11.907 3.445 1.00 98.75 190 THR A O 1
ATOM 1494 N N . ILE A 1 191 ? 11.944 11.631 3.439 1.00 98.69 191 ILE A N 1
ATOM 1495 C CA . ILE A 1 191 ? 11.858 11.095 4.798 1.00 98.69 191 ILE A CA 1
ATOM 1496 C C . ILE A 1 191 ? 11.125 9.762 4.762 1.00 98.69 191 ILE A C 1
ATOM 1498 O O . ILE A 1 191 ? 10.057 9.662 4.169 1.00 98.69 191 ILE A O 1
ATOM 1502 N N . GLY A 1 192 ? 11.675 8.741 5.418 1.00 96.81 192 GLY A N 1
ATOM 1503 C CA . GLY A 1 192 ? 11.053 7.430 5.561 1.00 96.81 192 GLY A CA 1
ATOM 1504 C C . GLY A 1 192 ? 11.065 6.923 6.999 1.00 96.81 192 GLY A C 1
ATOM 1505 O O . GLY A 1 192 ? 12.016 7.142 7.746 1.00 96.81 192 GLY A O 1
ATOM 1506 N N . VAL A 1 193 ? 10.013 6.208 7.387 1.00 95.62 193 VAL A N 1
ATOM 1507 C CA . VAL A 1 193 ? 9.916 5.491 8.663 1.00 95.62 193 VAL A CA 1
ATOM 1508 C C . VAL A 1 193 ? 10.079 4.009 8.388 1.00 95.62 193 VAL A C 1
ATOM 1510 O O . VAL A 1 193 ? 9.300 3.423 7.640 1.00 95.62 193 VAL A O 1
ATOM 1513 N N . PHE A 1 194 ? 11.074 3.393 9.009 1.00 92.19 194 PHE A N 1
ATOM 1514 C CA . PHE A 1 194 ? 11.439 2.001 8.787 1.00 92.19 194 PHE A CA 1
ATOM 1515 C C . PHE A 1 194 ? 11.347 1.213 10.084 1.00 92.19 194 PHE A C 1
ATOM 1517 O O . PHE A 1 194 ? 11.752 1.693 11.137 1.00 92.19 194 PHE A O 1
ATOM 1524 N N . GLU A 1 195 ? 10.848 -0.016 10.015 1.00 86.75 195 GLU A N 1
ATOM 1525 C CA . GLU A 1 195 ? 10.799 -0.949 11.138 1.00 86.75 195 GLU A CA 1
ATOM 1526 C C . GLU A 1 195 ? 11.630 -2.184 10.811 1.00 86.75 195 GLU A C 1
ATOM 1528 O O . GLU A 1 195 ? 11.382 -2.874 9.821 1.00 86.75 195 GLU A O 1
ATOM 1533 N N . HIS A 1 196 ? 12.641 -2.467 11.626 1.00 82.00 196 HIS A N 1
ATOM 1534 C CA . HIS A 1 196 ? 13.472 -3.647 11.441 1.00 82.00 196 HIS A CA 1
ATOM 1535 C C . HIS A 1 196 ? 12.634 -4.912 11.662 1.00 82.00 196 HIS A C 1
ATOM 1537 O O . HIS A 1 196 ? 11.947 -5.050 12.676 1.00 82.00 196 HIS A O 1
ATOM 1543 N N . ARG A 1 197 ? 12.679 -5.857 10.721 1.00 76.19 197 ARG A N 1
ATOM 1544 C CA . ARG A 1 197 ? 11.742 -6.992 10.695 1.00 76.19 197 ARG A CA 1
ATOM 1545 C C . ARG A 1 197 ? 11.856 -7.907 11.912 1.00 76.19 197 ARG A C 1
ATOM 1547 O O . ARG A 1 197 ? 10.829 -8.352 12.417 1.00 76.19 197 ARG A O 1
ATOM 1554 N N . VAL A 1 198 ? 13.080 -8.146 12.392 1.00 70.56 198 VAL A N 1
ATOM 1555 C CA . VAL A 1 198 ? 13.353 -9.056 13.520 1.00 70.56 198 VAL A CA 1
ATOM 1556 C C . VAL A 1 198 ? 13.184 -8.347 14.862 1.00 70.56 198 VAL A C 1
ATOM 1558 O O . VAL A 1 198 ? 12.432 -8.798 15.718 1.00 70.56 198 VAL A O 1
ATOM 1561 N N . THR A 1 199 ? 13.865 -7.215 15.050 1.00 70.94 199 THR A N 1
ATOM 1562 C CA . THR A 1 199 ? 13.891 -6.510 16.348 1.00 70.94 199 THR A CA 1
ATOM 1563 C C . THR A 1 199 ? 12.673 -5.620 16.568 1.00 70.94 199 THR A C 1
ATOM 1565 O O . THR A 1 199 ? 12.450 -5.176 17.690 1.00 70.94 199 THR A O 1
ATOM 1568 N N . ARG A 1 200 ? 11.895 -5.336 15.511 1.00 75.06 200 ARG A N 1
ATOM 1569 C CA . ARG A 1 200 ? 10.727 -4.437 15.512 1.00 75.06 200 ARG A CA 1
ATOM 1570 C C . ARG A 1 200 ? 11.052 -2.987 15.900 1.00 75.06 200 ARG A C 1
ATOM 1572 O O . ARG A 1 200 ? 10.143 -2.188 16.100 1.00 75.06 200 ARG A O 1
ATOM 1579 N N . GLN A 1 201 ? 12.336 -2.641 15.985 1.00 77.50 201 GLN A N 1
ATOM 1580 C CA . GLN A 1 201 ? 12.792 -1.285 16.277 1.00 77.50 201 GLN A CA 1
ATOM 1581 C C . GLN A 1 201 ? 12.530 -0.374 15.083 1.00 77.50 201 GLN A C 1
ATOM 1583 O O . GLN A 1 201 ? 12.720 -0.784 13.934 1.00 77.50 201 GLN A O 1
ATOM 1588 N N . ARG A 1 202 ? 12.106 0.859 15.365 1.00 87.31 202 ARG A N 1
ATOM 1589 C CA . ARG A 1 202 ? 11.795 1.860 14.345 1.00 87.31 202 ARG A CA 1
ATOM 1590 C C . ARG A 1 202 ? 12.885 2.911 14.232 1.00 87.31 202 ARG A C 1
ATOM 1592 O O . ARG A 1 202 ? 13.424 3.363 15.242 1.00 87.31 202 ARG A O 1
ATOM 1599 N N . ILE A 1 203 ? 13.143 3.332 13.002 1.00 91.56 203 ILE A N 1
ATOM 1600 C CA . ILE A 1 203 ? 14.077 4.397 12.666 1.00 91.56 203 ILE A CA 1
ATOM 1601 C C . ILE A 1 203 ? 13.470 5.318 11.610 1.00 91.56 203 ILE A C 1
ATOM 1603 O O . ILE A 1 203 ? 12.857 4.859 10.648 1.00 91.56 203 ILE A O 1
ATOM 1607 N N . VAL A 1 204 ? 13.628 6.622 11.806 1.00 96.31 204 VAL A N 1
ATOM 1608 C CA . VAL A 1 204 ? 13.323 7.644 10.807 1.00 96.31 204 VAL A CA 1
ATOM 1609 C C . VAL A 1 204 ? 14.611 7.929 10.038 1.00 96.31 204 VAL A C 1
ATOM 1611 O O . VAL A 1 204 ? 15.609 8.331 10.629 1.00 96.31 204 VAL A O 1
ATOM 1614 N N . ALA A 1 205 ? 14.602 7.689 8.735 1.00 98.06 205 ALA A N 1
ATOM 1615 C CA . ALA A 1 205 ? 15.710 7.983 7.837 1.00 98.06 205 ALA A CA 1
ATOM 1616 C C . ALA A 1 205 ? 15.347 9.199 6.990 1.00 98.06 205 ALA A C 1
ATOM 1618 O O . ALA A 1 205 ? 14.282 9.217 6.375 1.00 98.06 205 ALA A O 1
ATOM 1619 N N . CYS A 1 206 ? 16.223 10.195 6.948 1.00 98.69 206 CYS A N 1
ATOM 1620 C CA . CYS A 1 206 ? 16.039 11.389 6.133 1.00 98.69 206 CYS A CA 1
ATOM 1621 C C . CYS A 1 206 ? 17.237 11.566 5.198 1.00 98.69 206 CYS A C 1
ATOM 1623 O O . CYS A 1 206 ? 18.374 11.300 5.596 1.00 98.69 206 CYS A O 1
ATOM 1625 N N . ASN A 1 207 ? 16.985 12.050 3.986 1.00 98.81 207 ASN A N 1
ATOM 1626 C CA . ASN A 1 207 ? 18.015 12.396 3.020 1.00 98.81 207 ASN A CA 1
ATOM 1627 C C . ASN A 1 207 ? 17.671 13.705 2.306 1.00 98.81 207 ASN A C 1
ATOM 1629 O O . ASN A 1 207 ? 16.532 13.876 1.874 1.00 98.81 207 ASN A O 1
ATOM 1633 N N . THR A 1 208 ? 18.635 14.613 2.178 1.00 98.50 208 THR A N 1
ATOM 1634 C CA . THR A 1 208 ? 18.425 15.936 1.579 1.00 98.50 208 THR A CA 1
ATOM 1635 C C . THR A 1 208 ? 19.596 16.360 0.702 1.00 98.50 208 THR A C 1
ATOM 1637 O O . THR A 1 208 ? 20.732 15.945 0.918 1.00 98.50 208 THR A O 1
ATOM 1640 N N . HIS A 1 209 ? 19.309 17.247 -0.245 1.00 97.56 209 HIS A N 1
ATOM 1641 C CA . HIS A 1 209 ? 20.300 18.068 -0.931 1.00 97.56 209 HIS A CA 1
ATOM 1642 C C . HIS A 1 209 ? 19.825 19.521 -0.811 1.00 97.56 209 HIS A C 1
ATOM 1644 O O . HIS A 1 209 ? 18.772 19.862 -1.355 1.00 97.56 209 HIS A O 1
ATOM 1650 N N . LEU A 1 210 ? 20.521 20.350 -0.029 1.00 97.31 210 LEU A N 1
ATOM 1651 C CA . LEU A 1 210 ? 20.159 21.757 0.170 1.00 97.31 210 LEU A CA 1
ATOM 1652 C C . LEU A 1 210 ? 20.652 22.638 -0.982 1.00 97.31 210 LEU A C 1
ATOM 1654 O O . LEU A 1 210 ? 21.399 22.197 -1.850 1.00 97.31 210 LEU A O 1
ATOM 1658 N N . ASP A 1 211 ? 20.189 23.885 -1.014 1.00 95.00 211 ASP A N 1
ATOM 1659 C CA . ASP A 1 211 ? 20.491 24.788 -2.118 1.00 95.00 211 ASP A CA 1
ATOM 1660 C C . ASP A 1 211 ? 21.960 25.221 -2.161 1.00 95.00 211 ASP A C 1
ATOM 1662 O O . ASP A 1 211 ? 22.552 25.550 -1.136 1.00 95.00 211 ASP A O 1
ATOM 1666 N N . ASN A 1 212 ? 22.539 25.244 -3.357 1.00 87.50 212 ASN A N 1
ATOM 1667 C CA . ASN A 1 212 ? 23.943 25.577 -3.582 1.00 87.50 212 ASN A CA 1
ATOM 1668 C C . ASN A 1 212 ? 24.209 27.088 -3.668 1.00 87.50 212 ASN A C 1
ATOM 1670 O O . ASN A 1 212 ? 25.365 27.486 -3.603 1.00 87.50 212 ASN A O 1
ATOM 1674 N N . ASP A 1 213 ? 23.172 27.923 -3.784 1.00 88.06 213 ASP A N 1
ATOM 1675 C CA . ASP A 1 213 ? 23.309 29.372 -3.975 1.00 88.06 213 ASP A CA 1
ATOM 1676 C C . ASP A 1 213 ? 22.709 30.137 -2.779 1.00 88.06 213 ASP A C 1
ATOM 1678 O O . ASP A 1 213 ? 23.412 30.780 -1.996 1.00 88.06 213 ASP A O 1
ATOM 1682 N N . GLY A 1 214 ? 21.414 29.945 -2.532 1.00 92.81 214 GLY A N 1
ATOM 1683 C CA . GLY A 1 214 ? 20.618 30.688 -1.564 1.00 92.81 214 GLY A CA 1
ATOM 1684 C C . GLY A 1 214 ? 20.816 30.278 -0.106 1.00 92.81 214 GLY A C 1
ATOM 1685 O O . GLY A 1 214 ? 20.225 29.303 0.375 1.00 92.81 214 GLY A O 1
ATOM 1686 N N . GLY A 1 215 ? 21.571 31.077 0.652 1.00 94.25 215 GLY A N 1
ATOM 1687 C CA . GLY A 1 215 ? 21.756 30.874 2.094 1.00 94.25 215 GLY A CA 1
ATOM 1688 C C . GLY A 1 215 ? 20.457 30.985 2.900 1.00 94.25 215 GLY A C 1
ATOM 1689 O O . GLY A 1 215 ? 20.252 30.240 3.866 1.00 94.25 215 GLY A O 1
ATOM 1690 N N . GLN A 1 216 ? 19.515 31.845 2.485 1.00 96.50 216 GLN A N 1
ATOM 1691 C CA . GLN A 1 216 ? 18.211 31.917 3.147 1.00 96.50 216 GLN A CA 1
ATOM 1692 C C . GLN A 1 216 ? 17.414 30.623 2.931 1.00 96.50 216 GLN A C 1
ATOM 1694 O O . GLN A 1 216 ? 16.770 30.133 3.865 1.00 96.50 216 GLN A O 1
ATOM 1699 N N . SER A 1 217 ? 17.477 30.056 1.730 1.00 96.88 217 SER A N 1
ATOM 1700 C CA . SER A 1 217 ? 16.812 28.806 1.373 1.00 96.88 217 SER A CA 1
ATOM 1701 C C . SER A 1 217 ? 17.397 27.615 2.106 1.00 96.88 217 SER A C 1
ATOM 1703 O O . SER A 1 217 ? 16.628 26.803 2.618 1.00 96.88 217 SER A O 1
ATOM 1705 N N . ARG A 1 218 ? 18.724 27.545 2.270 1.00 97.81 218 ARG A N 1
ATOM 1706 C CA . ARG A 1 218 ? 19.347 26.514 3.109 1.00 97.81 218 ARG A CA 1
ATOM 1707 C C . ARG A 1 218 ? 18.866 26.592 4.557 1.00 97.81 218 ARG A C 1
ATOM 1709 O O . ARG A 1 218 ? 18.364 25.603 5.091 1.00 97.81 218 ARG A O 1
ATOM 1716 N N . LYS A 1 219 ? 18.943 27.775 5.180 1.00 96.75 219 LYS A N 1
ATOM 1717 C CA . LYS A 1 219 ? 18.533 27.975 6.580 1.00 96.75 219 LYS A CA 1
ATOM 1718 C C . LYS A 1 219 ? 17.061 27.622 6.811 1.00 96.75 219 LYS A C 1
ATOM 1720 O O . LYS A 1 219 ? 16.725 26.883 7.733 1.00 96.75 219 LYS A O 1
ATOM 1725 N N . LYS A 1 220 ? 16.164 28.130 5.964 1.00 97.38 220 LYS A N 1
ATOM 1726 C CA . LYS A 1 220 ? 14.726 27.851 6.089 1.00 97.38 220 LYS A CA 1
ATOM 1727 C C . LYS A 1 220 ? 14.374 26.411 5.698 1.00 97.38 220 LYS A C 1
ATOM 1729 O O . LYS A 1 220 ? 13.471 25.831 6.293 1.00 97.38 220 LYS A O 1
ATOM 1734 N N . GLY A 1 221 ? 15.112 25.810 4.764 1.00 98.00 221 GLY A N 1
ATOM 1735 C CA . GLY A 1 221 ? 15.018 24.387 4.443 1.00 98.00 221 GLY A CA 1
ATOM 1736 C C . GLY A 1 221 ? 15.338 23.505 5.651 1.00 98.00 221 GLY A C 1
ATOM 1737 O O . GLY A 1 221 ? 14.575 22.592 5.958 1.00 98.00 221 GLY A O 1
ATOM 1738 N N . VAL A 1 222 ? 16.392 23.830 6.407 1.00 98.25 222 VAL A N 1
ATOM 1739 C CA . VAL A 1 222 ? 16.723 23.151 7.673 1.00 98.25 222 VAL A CA 1
ATOM 1740 C C . VAL A 1 222 ? 15.581 23.250 8.686 1.00 98.25 222 VAL A C 1
ATOM 1742 O O . VAL A 1 222 ? 15.235 22.242 9.303 1.00 98.25 222 VAL A O 1
ATOM 1745 N N . ALA A 1 223 ? 14.942 24.416 8.819 1.00 97.31 223 ALA A N 1
ATOM 1746 C CA . ALA A 1 223 ? 13.778 24.572 9.693 1.00 97.31 223 ALA A CA 1
ATOM 1747 C C . ALA A 1 223 ? 12.608 23.655 9.276 1.00 97.31 223 ALA A C 1
ATOM 1749 O O . ALA A 1 223 ? 12.058 22.947 10.121 1.00 97.31 223 ALA A O 1
ATOM 1750 N N . ILE A 1 224 ? 12.293 23.579 7.974 1.00 98.19 224 ILE A N 1
ATOM 1751 C CA . ILE A 1 224 ? 11.270 22.659 7.436 1.00 98.19 224 ILE A CA 1
ATOM 1752 C C . ILE A 1 224 ? 11.615 21.201 7.768 1.00 98.19 224 ILE A C 1
ATOM 1754 O O . ILE A 1 224 ? 10.751 20.446 8.222 1.00 98.19 224 ILE A O 1
ATOM 1758 N N . ILE A 1 225 ? 12.877 20.799 7.579 1.00 98.56 225 ILE A N 1
ATOM 1759 C CA . ILE A 1 225 ? 13.343 19.437 7.876 1.00 98.56 225 ILE A CA 1
ATOM 1760 C C . ILE A 1 225 ? 13.184 19.122 9.368 1.00 98.56 225 ILE A C 1
ATOM 1762 O O . ILE A 1 225 ? 12.663 18.065 9.724 1.00 98.56 225 ILE A O 1
ATOM 1766 N N . LEU A 1 226 ? 13.596 20.032 10.253 1.00 98.12 226 LEU A N 1
ATOM 1767 C CA . LEU A 1 226 ? 13.476 19.856 11.702 1.00 98.12 226 LEU A CA 1
ATOM 1768 C C . LEU A 1 226 ? 12.018 19.718 12.142 1.00 98.12 226 LEU A C 1
ATOM 1770 O O . LEU A 1 226 ? 11.705 18.847 12.958 1.00 98.12 226 LEU A O 1
ATOM 1774 N N . ASP A 1 227 ? 11.122 20.536 11.596 1.00 97.12 227 ASP A N 1
ATOM 1775 C CA . ASP A 1 227 ? 9.697 20.462 11.906 1.00 97.12 227 ASP A CA 1
ATOM 1776 C C . ASP A 1 227 ? 9.076 19.160 11.396 1.00 97.12 227 ASP A C 1
ATOM 1778 O O . ASP A 1 227 ? 8.315 18.516 12.123 1.00 97.12 227 ASP A O 1
ATOM 1782 N N . ALA A 1 228 ? 9.468 18.696 10.205 1.00 97.38 228 ALA A N 1
ATOM 1783 C CA . ALA A 1 228 ? 9.059 17.395 9.689 1.00 97.38 228 ALA A CA 1
ATOM 1784 C C . ALA A 1 228 ? 9.559 16.239 10.570 1.00 97.38 228 ALA A C 1
ATOM 1786 O O . ALA A 1 228 ? 8.769 15.367 10.936 1.00 97.38 228 ALA A O 1
ATOM 1787 N N . ILE A 1 229 ? 10.828 16.258 10.993 1.00 96.56 229 ILE A N 1
ATOM 1788 C CA . ILE A 1 229 ? 11.390 15.252 11.906 1.00 96.56 229 ILE A CA 1
ATOM 1789 C C . ILE A 1 229 ? 10.621 15.236 13.233 1.00 96.56 229 ILE A C 1
ATOM 1791 O O . ILE A 1 229 ? 10.247 14.161 13.707 1.00 96.56 229 ILE A O 1
ATOM 1795 N N . LYS A 1 230 ? 10.359 16.399 13.844 1.00 94.94 230 LYS A N 1
ATOM 1796 C CA . LYS A 1 230 ? 9.587 16.492 15.097 1.00 94.94 230 LYS A CA 1
ATOM 1797 C C . LYS A 1 230 ? 8.185 15.913 14.926 1.00 94.94 230 LYS A C 1
ATOM 1799 O O . LYS A 1 230 ? 7.760 15.118 15.767 1.00 94.94 230 LYS A O 1
ATOM 1804 N N . ARG A 1 231 ? 7.504 16.273 13.829 1.00 95.19 231 ARG A N 1
ATOM 1805 C CA . ARG A 1 231 ? 6.177 15.755 13.466 1.00 95.19 231 ARG A CA 1
ATOM 1806 C C . ARG A 1 231 ? 6.220 14.229 13.420 1.00 95.19 231 ARG A C 1
ATOM 1808 O O . ARG A 1 231 ? 5.611 13.586 14.274 1.00 95.19 231 ARG A O 1
ATOM 1815 N N . ILE A 1 232 ? 7.048 13.674 12.528 1.00 91.69 232 ILE A N 1
ATOM 1816 C CA . ILE A 1 232 ? 7.125 12.241 12.213 1.00 91.69 232 ILE A CA 1
ATOM 1817 C C . ILE A 1 232 ? 7.550 11.420 13.432 1.00 91.69 232 ILE A C 1
ATOM 1819 O O . ILE A 1 232 ? 7.000 10.349 13.685 1.00 91.69 232 ILE A O 1
ATOM 1823 N N . ARG A 1 233 ? 8.505 11.899 14.234 1.00 90.50 233 ARG A N 1
ATOM 1824 C CA . ARG A 1 233 ? 8.922 11.183 15.449 1.00 90.50 233 ARG A CA 1
ATOM 1825 C C . ARG A 1 233 ? 7.809 11.131 16.488 1.00 90.50 233 ARG A C 1
ATOM 1827 O O . ARG A 1 233 ? 7.564 10.066 17.052 1.00 90.50 233 ARG A O 1
ATOM 1834 N N . SER A 1 234 ? 7.110 12.245 16.707 1.00 87.62 234 SER A N 1
ATOM 1835 C CA . SER A 1 234 ? 5.959 12.289 17.619 1.00 87.62 234 SER A CA 1
ATOM 1836 C C . SER A 1 234 ? 4.845 11.336 17.170 1.00 87.62 234 SER A C 1
ATOM 1838 O O . SER A 1 234 ? 4.186 10.662 17.961 1.00 87.62 234 SER A O 1
ATOM 1840 N N . GLU A 1 235 ? 4.699 11.246 15.862 1.00 87.12 235 GLU A N 1
ATOM 1841 C CA . GLU A 1 235 ? 3.710 10.480 15.134 1.00 87.12 235 GLU A CA 1
ATOM 1842 C C . GLU A 1 235 ? 3.883 8.970 15.154 1.00 87.12 235 GLU A C 1
ATOM 1844 O O . GLU A 1 235 ? 2.896 8.232 15.146 1.00 87.12 235 GLU A O 1
ATOM 1849 N N . TRP A 1 236 ? 5.134 8.526 15.202 1.00 84.44 236 TRP A N 1
ATOM 1850 C CA . TRP A 1 236 ? 5.516 7.129 15.048 1.00 84.44 236 TRP A CA 1
ATOM 1851 C C . TRP A 1 236 ? 6.023 6.477 16.330 1.00 84.44 236 TRP A C 1
ATOM 1853 O O . TRP A 1 236 ? 6.704 5.444 16.274 1.00 84.44 236 TRP A O 1
ATOM 1863 N N . LYS A 1 237 ? 5.639 7.035 17.484 1.00 81.81 237 LYS A N 1
ATOM 1864 C CA . LYS A 1 237 ? 5.927 6.471 18.807 1.00 81.81 237 LYS A CA 1
ATOM 1865 C C . LYS A 1 237 ? 5.555 4.988 18.882 1.00 81.81 237 LYS A C 1
ATOM 1867 O O . LYS A 1 237 ? 4.533 4.539 18.355 1.00 81.81 237 LYS A O 1
ATOM 1872 N N . SER A 1 238 ? 6.402 4.214 19.543 1.00 65.06 238 SER A N 1
ATOM 1873 C CA . SER A 1 238 ? 6.162 2.818 19.898 1.00 65.06 238 SER A CA 1
ATOM 1874 C C . SER A 1 238 ? 5.870 2.697 21.387 1.00 65.06 238 SER A C 1
ATOM 1876 O O . SER A 1 238 ? 6.532 3.331 22.203 1.00 65.06 238 SER A O 1
ATOM 1878 N N . THR A 1 239 ? 4.901 1.861 21.749 1.00 56.41 239 THR A N 1
ATOM 1879 C CA . THR A 1 239 ? 4.577 1.574 23.151 1.00 56.41 239 THR A CA 1
ATOM 1880 C C . THR A 1 239 ? 5.432 0.408 23.649 1.00 56.41 239 THR A C 1
ATOM 1882 O O . THR A 1 239 ? 5.319 -0.708 23.139 1.00 56.41 239 THR A O 1
ATOM 1885 N N . GLY A 1 240 ? 6.291 0.666 24.633 1.00 48.16 240 GLY A N 1
ATOM 1886 C CA . GLY A 1 240 ? 7.083 -0.334 25.345 1.00 48.16 240 GLY A CA 1
ATOM 1887 C C . GLY A 1 240 ? 6.293 -1.044 26.459 1.00 48.16 240 GLY A C 1
ATOM 1888 O O . GLY A 1 240 ? 5.152 -0.676 26.771 1.00 48.16 240 GLY A O 1
ATOM 1889 N N . PRO A 1 241 ? 6.867 -2.087 27.087 1.00 36.66 241 PRO A N 1
ATOM 1890 C CA . PRO A 1 241 ? 6.241 -2.764 28.219 1.00 36.66 241 PRO A CA 1
ATOM 1891 C C . PRO A 1 241 ? 5.995 -1.796 29.381 1.00 36.66 241 PRO A C 1
ATOM 1893 O O . PRO A 1 241 ? 6.863 -1.007 29.734 1.00 36.66 241 PRO A O 1
ATOM 1896 N N . GLY A 1 242 ? 4.810 -1.868 29.991 1.00 38.12 242 GLY A N 1
ATOM 1897 C CA . GLY A 1 242 ? 4.425 -0.966 31.084 1.00 38.12 242 GLY A CA 1
ATOM 1898 C C . GLY A 1 242 ? 3.794 0.356 30.634 1.00 38.12 242 GLY A C 1
ATOM 1899 O O . GLY A 1 242 ? 3.464 1.172 31.486 1.00 38.12 242 GLY A O 1
ATOM 1900 N N . GLY A 1 243 ? 3.572 0.556 29.327 1.00 47.66 243 GLY A N 1
ATOM 1901 C CA . GLY A 1 243 ? 2.850 1.719 28.797 1.00 47.66 243 GLY A CA 1
ATOM 1902 C C . GLY A 1 243 ? 3.724 2.945 28.514 1.00 47.66 243 GLY A C 1
ATOM 1903 O O . GLY A 1 243 ? 3.183 4.013 28.240 1.00 47.66 243 GLY A O 1
ATOM 1904 N N . SER A 1 244 ? 5.055 2.814 28.555 1.00 47.50 244 SER A N 1
ATOM 1905 C CA . SER A 1 244 ? 5.967 3.885 28.145 1.00 47.50 244 SER A CA 1
ATOM 1906 C C . SER A 1 244 ? 5.919 4.079 26.628 1.00 47.50 244 SER A C 1
ATOM 1908 O O . SER A 1 244 ? 6.043 3.128 25.862 1.00 47.50 244 SER A O 1
ATOM 1910 N N . THR A 1 245 ? 5.736 5.312 26.166 1.00 60.09 245 THR A N 1
ATOM 1911 C CA . THR A 1 245 ? 5.819 5.657 24.739 1.00 60.09 245 THR A CA 1
ATOM 1912 C C . THR A 1 245 ? 7.226 6.128 24.396 1.00 60.09 245 THR A C 1
ATOM 1914 O O . THR A 1 245 ? 7.693 7.112 24.967 1.00 60.09 245 THR A O 1
ATOM 1917 N N . GLU A 1 246 ? 7.875 5.469 23.441 1.00 70.94 246 GLU A N 1
ATOM 1918 C CA . GLU A 1 246 ? 9.208 5.815 22.945 1.00 70.94 246 GLU A CA 1
ATOM 1919 C C . GLU A 1 246 ? 9.122 6.332 21.507 1.00 70.94 246 GLU A C 1
ATOM 1921 O O . GLU A 1 246 ? 8.487 5.721 20.649 1.00 70.94 246 GLU A O 1
ATOM 1926 N N . GLU A 1 247 ? 9.747 7.474 21.234 1.00 80.62 247 GLU A N 1
ATOM 1927 C CA . GLU A 1 247 ? 9.876 8.000 19.873 1.00 80.62 247 GLU A CA 1
ATOM 1928 C C . GLU A 1 247 ? 10.971 7.251 19.104 1.00 80.62 247 GLU A C 1
ATOM 1930 O O . GLU A 1 247 ? 12.003 6.921 19.695 1.00 80.62 247 GLU A O 1
ATOM 1935 N N . PRO A 1 248 ? 10.808 7.032 17.787 1.00 86.62 248 PRO A N 1
ATOM 1936 C CA . PRO A 1 248 ? 11.845 6.403 16.986 1.00 86.62 248 PRO A CA 1
ATOM 1937 C C . PRO A 1 248 ? 13.123 7.252 16.967 1.00 86.62 248 PRO A C 1
ATOM 1939 O O . PRO A 1 248 ? 13.091 8.493 17.009 1.00 86.62 248 PRO A O 1
ATOM 1942 N N . ALA A 1 249 ? 14.259 6.561 16.875 1.00 88.25 249 ALA A N 1
ATOM 1943 C CA . ALA A 1 249 ? 15.533 7.189 16.556 1.00 88.25 249 ALA A CA 1
ATOM 1944 C C . ALA A 1 249 ? 15.463 7.795 15.147 1.00 88.25 249 ALA A C 1
ATOM 1946 O O . ALA A 1 249 ? 14.715 7.307 14.299 1.00 88.25 249 ALA A O 1
ATOM 1947 N N . VAL A 1 250 ? 16.228 8.853 14.893 1.00 93.44 250 VAL A N 1
ATOM 1948 C CA . VAL A 1 250 ? 16.269 9.510 13.583 1.00 93.44 250 VAL A CA 1
ATOM 1949 C C . VAL A 1 250 ? 17.701 9.706 13.122 1.00 93.44 250 VAL A C 1
ATOM 1951 O O . VAL A 1 250 ? 18.580 9.995 13.934 1.00 93.44 250 VAL A O 1
ATOM 1954 N N . PHE A 1 251 ? 17.923 9.594 11.819 1.00 96.00 251 PHE A N 1
ATOM 1955 C CA . PHE A 1 251 ? 19.081 10.190 11.179 1.00 96.00 251 PHE A CA 1
ATOM 1956 C C . PHE A 1 251 ? 18.666 11.058 9.995 1.00 96.00 251 PHE A C 1
ATOM 1958 O O . PHE A 1 251 ? 17.634 10.821 9.364 1.00 96.00 251 PHE A O 1
ATOM 1965 N N . LEU A 1 252 ? 19.496 12.049 9.695 1.00 98.12 252 LEU A N 1
ATOM 1966 C CA . LEU A 1 252 ? 19.443 12.828 8.469 1.00 98.12 252 LEU A CA 1
ATOM 1967 C C . LEU A 1 252 ? 20.820 12.782 7.829 1.00 98.12 252 LEU A C 1
ATOM 1969 O O . LEU A 1 252 ? 21.803 13.157 8.460 1.00 98.12 252 LEU A O 1
ATOM 1973 N N . ALA A 1 253 ? 20.876 12.323 6.591 1.00 98.00 253 ALA A N 1
ATOM 1974 C CA . ALA A 1 253 ? 22.084 12.346 5.796 1.00 98.00 253 ALA A CA 1
ATOM 1975 C C . ALA A 1 253 ? 21.931 13.288 4.598 1.00 98.00 253 ALA A C 1
ATOM 1977 O O . ALA A 1 253 ? 20.814 13.662 4.234 1.00 98.00 253 ALA A O 1
ATOM 1978 N N . GLY A 1 254 ? 23.053 13.661 3.998 1.00 97.00 254 GLY A N 1
ATOM 1979 C CA . GLY A 1 254 ? 23.074 14.328 2.705 1.00 97.00 254 GLY A CA 1
ATOM 1980 C C . GLY A 1 254 ? 23.934 15.575 2.656 1.00 97.00 254 GLY A C 1
ATOM 1981 O O . GLY A 1 254 ? 24.672 15.880 3.598 1.00 97.00 254 GLY A O 1
ATOM 1982 N N . ASP A 1 255 ? 23.810 16.260 1.528 1.00 97.62 255 ASP A N 1
ATOM 1983 C CA . ASP A 1 255 ? 24.596 17.423 1.148 1.00 97.62 255 ASP A CA 1
ATOM 1984 C C . ASP A 1 255 ? 23.869 18.704 1.565 1.00 97.62 255 ASP A C 1
ATOM 1986 O O . ASP A 1 255 ? 22.743 18.989 1.139 1.00 97.62 255 ASP A O 1
ATOM 1990 N N . PHE A 1 256 ? 24.497 19.467 2.450 1.00 97.56 256 PHE A N 1
ATOM 1991 C CA . PHE A 1 256 ? 23.942 20.700 2.984 1.00 97.56 256 PHE A CA 1
ATOM 1992 C C . PHE A 1 256 ? 24.357 21.941 2.199 1.00 97.56 256 PHE A C 1
ATOM 1994 O O . PHE A 1 256 ? 23.809 23.006 2.489 1.00 97.56 256 PHE A O 1
ATOM 2001 N N . ASN A 1 257 ? 25.315 21.848 1.268 1.00 96.25 257 ASN A N 1
ATOM 2002 C CA . ASN A 1 257 ? 25.913 23.018 0.616 1.00 96.25 257 ASN A CA 1
ATOM 2003 C C . ASN A 1 257 ? 26.266 24.141 1.617 1.00 96.25 257 ASN A C 1
ATOM 2005 O O . ASN A 1 257 ? 26.080 25.327 1.358 1.00 96.25 257 ASN A O 1
ATOM 2009 N N . SER A 1 258 ? 26.694 23.748 2.820 1.00 95.62 258 SER A N 1
ATOM 2010 C CA . SER A 1 258 ? 26.946 24.639 3.950 1.00 95.62 258 SER A CA 1
ATOM 2011 C C . SER A 1 258 ? 28.073 24.059 4.788 1.00 95.62 258 SER A C 1
ATOM 2013 O O . SER A 1 258 ? 27.948 22.961 5.333 1.00 95.62 258 SER A O 1
ATOM 2015 N N . PHE A 1 259 ? 29.155 24.814 4.932 1.00 95.38 259 PHE A N 1
ATOM 2016 C CA . PHE A 1 259 ? 30.259 24.489 5.825 1.00 95.38 259 PHE A CA 1
ATOM 2017 C C . PHE A 1 259 ? 29.835 24.540 7.304 1.00 95.38 259 PHE A C 1
ATOM 2019 O O . PHE A 1 259 ? 28.787 25.107 7.634 1.00 95.38 259 PHE A O 1
ATOM 2026 N N . PRO A 1 260 ? 30.636 23.961 8.225 1.00 95.25 260 PRO A N 1
ATOM 2027 C CA . PRO A 1 260 ? 30.311 23.928 9.652 1.00 95.25 260 PRO A CA 1
ATOM 2028 C C . PRO A 1 260 ? 30.160 25.296 10.340 1.00 95.25 260 PRO A C 1
ATOM 2030 O O . PRO A 1 260 ? 29.601 25.377 11.430 1.00 95.25 260 PRO A O 1
ATOM 2033 N N . ASP A 1 261 ? 30.678 26.360 9.739 1.00 93.94 261 ASP A N 1
ATOM 2034 C CA . ASP A 1 261 ? 30.568 27.749 10.191 1.00 93.94 261 ASP A CA 1
ATOM 2035 C C . ASP A 1 261 ? 29.463 28.540 9.464 1.00 93.94 261 ASP A C 1
ATOM 2037 O O . ASP A 1 261 ? 29.265 29.721 9.747 1.00 93.94 261 ASP A O 1
ATOM 2041 N N . GLN A 1 262 ? 28.713 27.892 8.570 1.00 95.12 262 GLN A N 1
ATOM 2042 C CA . GLN A 1 262 ? 27.651 28.500 7.770 1.00 95.12 262 GLN A CA 1
ATOM 2043 C C . GLN A 1 262 ? 26.245 28.157 8.280 1.00 95.12 262 GLN A C 1
ATOM 2045 O O . GLN A 1 262 ? 26.018 27.262 9.099 1.00 95.12 262 GLN A O 1
ATOM 2050 N N . GLU A 1 263 ? 25.270 28.921 7.795 1.00 95.06 263 GLU A N 1
ATOM 2051 C CA . GLU A 1 263 ? 23.933 29.046 8.362 1.00 95.06 263 GLU A CA 1
ATOM 2052 C C . GLU A 1 263 ? 23.149 27.737 8.464 1.00 95.06 263 GLU A C 1
ATOM 2054 O O . GLU A 1 263 ? 22.473 27.530 9.469 1.00 95.06 263 GLU A O 1
ATOM 2059 N N . ALA A 1 264 ? 23.227 26.846 7.472 1.00 96.31 264 ALA A N 1
ATOM 2060 C CA . ALA A 1 264 ? 22.427 25.622 7.468 1.00 96.31 264 ALA A CA 1
ATOM 2061 C C . ALA A 1 264 ? 22.935 24.629 8.519 1.00 96.31 264 ALA A C 1
ATOM 2063 O O . ALA A 1 264 ? 22.152 24.041 9.271 1.00 96.31 264 ALA A O 1
ATOM 2064 N N . TYR A 1 265 ? 24.259 24.477 8.603 1.00 97.06 265 TYR A N 1
ATOM 2065 C CA . TYR A 1 265 ? 24.887 23.654 9.628 1.00 97.06 265 TYR A CA 1
ATOM 2066 C C . TYR A 1 265 ? 24.610 24.216 11.025 1.00 97.06 265 TYR A C 1
ATOM 2068 O O . TYR A 1 265 ? 24.187 23.472 11.911 1.00 97.06 265 TYR A O 1
ATOM 2076 N N . LEU A 1 266 ? 24.822 25.523 11.224 1.00 96.56 266 LEU A N 1
ATOM 2077 C CA . LEU A 1 266 ? 24.624 26.168 12.523 1.00 96.56 266 LEU A CA 1
ATOM 2078 C C . LEU A 1 266 ? 23.168 26.061 12.993 1.00 96.56 266 LEU A C 1
ATOM 2080 O O . LEU A 1 266 ? 22.933 25.776 14.165 1.00 96.56 266 LEU A O 1
ATOM 2084 N N . GLU A 1 267 ? 22.196 26.211 12.089 1.00 96.12 267 GLU A N 1
ATOM 2085 C CA . GLU A 1 267 ? 20.771 26.040 12.395 1.00 96.12 267 GLU A CA 1
ATOM 2086 C C . GLU A 1 267 ? 20.450 24.597 12.831 1.00 96.12 267 GLU A C 1
ATOM 2088 O O . GLU A 1 267 ? 19.776 24.377 13.839 1.00 96.12 267 GLU A O 1
ATOM 2093 N N . MET A 1 268 ? 20.986 23.594 12.125 1.00 96.19 268 MET A N 1
ATOM 2094 C CA . MET A 1 268 ? 20.795 22.184 12.481 1.00 96.19 268 MET A CA 1
ATOM 2095 C C . MET A 1 268 ? 21.456 21.848 13.828 1.00 96.19 268 MET A C 1
ATOM 2097 O O . MET A 1 268 ? 20.835 21.202 14.676 1.00 96.19 268 MET A O 1
ATOM 2101 N N . ALA A 1 269 ? 22.678 22.336 14.064 1.00 93.38 269 ALA A N 1
ATOM 2102 C CA . ALA A 1 269 ? 23.414 22.146 15.313 1.00 93.38 269 ALA A CA 1
ATOM 2103 C C . ALA A 1 269 ? 22.738 22.830 16.515 1.00 93.38 269 ALA A C 1
ATOM 2105 O O . ALA A 1 269 ? 22.744 22.287 17.619 1.00 93.38 269 ALA A O 1
ATOM 2106 N N . ALA A 1 270 ? 22.129 24.000 16.307 1.00 91.94 270 ALA A N 1
ATOM 2107 C CA . ALA A 1 270 ? 21.424 24.750 17.344 1.00 91.94 270 ALA A CA 1
ATOM 2108 C C . ALA A 1 270 ? 20.026 24.188 17.669 1.00 91.94 270 ALA A C 1
ATOM 2110 O O . ALA A 1 270 ? 19.405 24.613 18.642 1.00 91.94 270 ALA A O 1
ATOM 2111 N N . SER A 1 271 ? 19.530 23.216 16.894 1.00 92.06 271 SER A N 1
ATOM 2112 C CA . SER A 1 271 ? 18.161 22.692 17.010 1.00 92.06 271 SER A CA 1
ATOM 2113 C C . SER A 1 271 ? 17.823 22.026 18.349 1.00 92.06 271 SER A C 1
ATOM 2115 O O . SER A 1 271 ? 16.644 21.831 18.653 1.00 92.06 271 SER A O 1
ATOM 2117 N N . GLY A 1 272 ? 18.834 21.594 19.113 1.00 85.25 272 GLY A N 1
ATOM 2118 C CA . GLY A 1 272 ? 18.659 20.786 20.326 1.00 85.25 272 GLY A CA 1
ATOM 2119 C C . GLY A 1 272 ? 18.114 19.371 20.068 1.00 85.25 272 GLY A C 1
ATOM 2120 O O . GLY A 1 272 ? 17.800 18.642 21.011 1.00 85.25 272 GLY A O 1
ATOM 2121 N N . LEU A 1 273 ? 17.950 18.984 18.797 1.00 88.81 273 LEU A N 1
ATOM 2122 C CA . LEU A 1 273 ? 17.336 17.724 18.381 1.00 88.81 273 LEU A CA 1
ATOM 2123 C C . LEU A 1 273 ? 18.336 16.791 17.708 1.00 88.81 273 LEU A C 1
ATOM 2125 O O . LEU A 1 273 ? 18.310 15.590 17.973 1.00 88.81 273 LEU A O 1
ATOM 2129 N N . MET A 1 274 ? 19.181 17.332 16.836 1.00 92.69 274 MET A N 1
ATOM 2130 C CA . MET A 1 274 ? 20.104 16.566 16.009 1.00 92.69 274 MET A CA 1
ATOM 2131 C C . MET A 1 274 ? 21.547 16.872 16.397 1.00 92.69 274 MET A C 1
ATOM 2133 O O . MET A 1 274 ? 21.877 17.993 16.773 1.00 92.69 274 MET A O 1
ATOM 2137 N N . VAL A 1 275 ? 22.422 15.879 16.269 1.00 91.19 275 VAL A N 1
ATOM 2138 C CA . VAL A 1 275 ? 23.862 16.037 16.476 1.00 91.19 275 VAL A CA 1
ATOM 2139 C C . VAL A 1 275 ? 24.650 15.509 15.291 1.00 91.19 275 VAL A C 1
ATOM 2141 O O . VAL A 1 275 ? 24.307 14.472 14.726 1.00 91.19 275 VAL A O 1
ATOM 2144 N N . ASP A 1 276 ? 25.713 16.215 14.921 1.00 92.88 276 ASP A N 1
ATOM 2145 C CA . ASP A 1 276 ? 26.625 15.785 13.864 1.00 92.88 276 ASP A CA 1
ATOM 2146 C C . ASP A 1 276 ? 27.476 14.620 14.377 1.00 92.88 276 ASP A C 1
ATOM 2148 O O . ASP A 1 276 ? 28.283 14.778 15.299 1.00 92.88 276 ASP A O 1
ATOM 2152 N N . LEU A 1 277 ? 27.306 13.449 13.760 1.00 90.50 277 LEU A N 1
ATOM 2153 C CA . LEU A 1 277 ? 28.001 12.216 14.116 1.00 90.50 277 LEU A CA 1
ATOM 2154 C C . LEU A 1 277 ? 29.523 12.394 14.197 1.00 90.50 277 LEU A C 1
ATOM 2156 O O . LEU A 1 277 ? 30.160 11.754 15.039 1.00 90.50 277 LEU A O 1
ATOM 2160 N N . PHE A 1 278 ? 30.116 13.253 13.361 1.00 90.12 278 PHE A N 1
ATOM 2161 C CA . PHE A 1 278 ? 31.562 13.472 13.334 1.00 90.12 278 PHE A CA 1
ATOM 2162 C C . PHE A 1 278 ? 32.116 13.809 14.721 1.00 90.12 278 PHE A C 1
ATOM 2164 O O . PHE A 1 278 ? 33.118 13.227 15.140 1.00 90.12 278 PHE A O 1
ATOM 2171 N N . HIS A 1 279 ? 31.433 14.673 15.479 1.00 87.94 279 HIS A N 1
ATOM 2172 C CA . HIS A 1 279 ? 31.885 15.111 16.806 1.00 87.94 279 HIS A CA 1
ATOM 2173 C C . HIS A 1 279 ? 31.738 14.039 17.891 1.00 87.94 279 HIS A C 1
ATOM 2175 O O . HIS A 1 279 ? 32.415 14.110 18.914 1.00 87.94 279 HIS A O 1
ATOM 2181 N N . PHE A 1 280 ? 30.915 13.016 17.656 1.00 80.38 280 PHE A N 1
ATOM 2182 C CA . PHE A 1 280 ? 30.633 11.942 18.615 1.00 80.38 280 PHE A CA 1
ATOM 2183 C C . PHE A 1 280 ? 31.468 10.679 18.373 1.00 80.38 280 PHE A C 1
ATOM 2185 O O . PHE A 1 280 ? 31.499 9.780 19.217 1.00 80.38 280 PHE A O 1
ATOM 2192 N N . VAL A 1 281 ? 32.193 10.614 17.253 1.00 81.62 281 VAL A N 1
ATOM 2193 C CA . VAL A 1 281 ? 33.183 9.566 16.986 1.00 81.62 281 VAL A CA 1
ATOM 2194 C C . VAL A 1 281 ? 34.566 10.049 17.413 1.00 81.62 281 VAL A C 1
ATOM 2196 O O . VAL A 1 281 ? 35.024 11.103 16.977 1.00 81.62 281 VAL A O 1
ATOM 2199 N N . GLU A 1 282 ? 35.252 9.271 18.256 1.00 81.06 282 GLU A N 1
ATOM 2200 C CA . GLU A 1 282 ? 36.629 9.555 18.687 1.00 81.06 282 GLU A CA 1
ATOM 2201 C C . GLU A 1 282 ? 37.557 9.740 17.469 1.00 81.06 282 GLU A C 1
ATOM 2203 O O . GLU A 1 282 ? 37.481 8.922 16.550 1.00 81.06 282 GLU A O 1
ATOM 2208 N N . PRO A 1 283 ? 38.483 10.722 17.456 1.00 86.56 283 PRO A N 1
ATOM 2209 C CA . PRO A 1 283 ? 39.354 10.978 16.304 1.00 86.56 283 PRO A CA 1
ATOM 2210 C C . PRO A 1 283 ? 40.081 9.737 15.763 1.00 86.56 283 PRO A C 1
ATOM 2212 O O . PRO A 1 283 ? 40.135 9.538 14.558 1.00 86.56 283 PRO A O 1
ATOM 2215 N N . LYS A 1 284 ? 40.541 8.831 16.639 1.00 86.62 284 LYS A N 1
ATOM 2216 C CA . LYS A 1 284 ? 41.207 7.568 16.251 1.00 86.62 284 LYS A CA 1
ATOM 2217 C C . LYS A 1 284 ? 40.303 6.529 15.566 1.00 86.62 284 LYS A C 1
ATOM 2219 O O . LYS A 1 284 ? 40.796 5.518 15.082 1.00 86.62 284 LYS A O 1
ATOM 2224 N N . LYS A 1 285 ? 38.983 6.730 15.594 1.00 82.62 285 LYS A N 1
ATOM 2225 C CA . LYS A 1 285 ? 37.966 5.902 14.921 1.00 82.62 285 LYS A CA 1
ATOM 2226 C C . LYS A 1 285 ? 37.413 6.583 13.666 1.00 82.62 285 LYS A C 1
ATOM 2228 O O . LYS A 1 285 ? 36.486 6.061 13.042 1.00 82.62 285 LYS A O 1
ATOM 2233 N N . ARG A 1 286 ? 37.954 7.755 13.319 1.00 90.25 286 ARG A N 1
ATOM 2234 C CA . ARG A 1 286 ? 37.698 8.432 12.051 1.00 90.25 286 ARG A CA 1
ATOM 2235 C C . ARG A 1 286 ? 38.723 7.941 11.033 1.00 90.25 286 ARG A C 1
ATOM 2237 O O . ARG A 1 286 ? 39.895 7.798 11.370 1.00 90.25 286 ARG A O 1
ATOM 2244 N N . TYR A 1 287 ? 38.276 7.635 9.823 1.00 88.94 287 TYR A N 1
ATOM 2245 C CA . TYR A 1 287 ? 39.123 7.086 8.767 1.00 88.94 287 TYR A CA 1
ATOM 2246 C C . TYR A 1 287 ? 38.967 7.865 7.460 1.00 88.94 287 TYR A C 1
ATOM 2248 O O . TYR A 1 287 ? 37.864 8.282 7.114 1.00 88.94 287 TYR A O 1
ATOM 2256 N N . GLY A 1 288 ? 40.064 7.998 6.721 1.00 89.19 288 GLY A N 1
ATOM 2257 C CA . GLY A 1 288 ? 40.091 8.684 5.436 1.00 89.19 288 GLY A CA 1
ATOM 2258 C C . GLY A 1 288 ? 40.180 10.202 5.578 1.00 89.19 288 GLY A C 1
ATOM 2259 O O . GLY A 1 288 ? 40.914 10.714 6.420 1.00 89.19 288 GLY A O 1
ATOM 2260 N N . GLU A 1 289 ? 39.461 10.901 4.715 1.00 89.69 289 GLU A N 1
ATOM 2261 C CA . GLU A 1 289 ? 39.627 12.324 4.440 1.00 89.69 289 GLU A CA 1
ATOM 2262 C C . GLU A 1 289 ? 38.858 13.254 5.403 1.00 89.69 289 GLU A C 1
ATOM 2264 O O . GLU A 1 289 ? 38.011 12.823 6.187 1.00 89.69 289 GLU A O 1
ATOM 2269 N N . SER A 1 290 ? 39.146 14.561 5.351 1.00 85.12 290 SER A N 1
ATOM 2270 C CA . SER A 1 290 ? 38.480 15.582 6.183 1.00 85.12 290 SER A CA 1
ATOM 2271 C C . SER A 1 290 ? 37.447 16.438 5.441 1.00 85.12 290 SER A C 1
ATOM 2273 O O . SER A 1 290 ? 36.497 16.908 6.069 1.00 85.12 290 SER A O 1
ATOM 2275 N N . ILE A 1 291 ? 37.615 16.634 4.130 1.00 90.94 291 ILE A N 1
ATOM 2276 C CA . ILE A 1 291 ? 36.672 17.354 3.259 1.00 90.94 291 ILE A CA 1
ATOM 2277 C C . ILE A 1 291 ? 35.807 16.358 2.492 1.00 90.94 291 ILE A C 1
ATOM 2279 O O . ILE A 1 291 ? 36.282 15.262 2.185 1.00 90.94 291 ILE A O 1
ATOM 2283 N N . THR A 1 292 ? 34.571 16.739 2.178 1.00 94.44 292 THR A N 1
ATOM 2284 C CA . THR A 1 292 ? 33.634 15.902 1.419 1.00 94.44 292 THR A CA 1
ATOM 2285 C C . THR A 1 292 ? 33.410 16.428 0.005 1.00 94.44 292 THR A C 1
ATOM 2287 O O . THR A 1 292 ? 33.321 15.617 -0.902 1.00 94.44 292 THR A O 1
ATOM 2290 N N . PHE A 1 293 ? 33.454 17.740 -0.225 1.00 94.56 293 PHE A N 1
ATOM 2291 C CA . PHE A 1 293 ? 33.378 18.333 -1.563 1.00 94.56 293 PHE A CA 1
ATOM 2292 C C . PHE A 1 293 ? 34.764 18.657 -2.132 1.00 94.56 293 PHE A C 1
ATOM 2294 O O . PHE A 1 293 ? 35.604 19.243 -1.447 1.00 94.56 293 PHE A O 1
ATOM 2301 N N . THR A 1 294 ? 35.004 18.261 -3.385 1.00 92.19 294 THR A N 1
ATOM 2302 C CA . THR A 1 294 ? 36.303 18.376 -4.075 1.00 92.19 294 THR A CA 1
ATOM 2303 C C . THR A 1 294 ? 36.228 19.006 -5.465 1.00 92.19 294 THR A C 1
ATOM 2305 O O . THR A 1 294 ? 37.277 19.300 -6.034 1.00 92.19 294 THR A O 1
ATOM 2308 N N . GLY A 1 295 ? 35.038 19.160 -6.056 1.00 90.88 295 GLY A N 1
ATOM 2309 C CA . GLY A 1 295 ? 34.875 19.762 -7.387 1.00 90.88 295 GLY A CA 1
ATOM 2310 C C . GLY A 1 295 ? 35.694 19.099 -8.505 1.00 90.88 295 GLY A C 1
ATOM 2311 O O . GLY A 1 295 ? 36.122 19.795 -9.418 1.00 90.88 295 GLY A O 1
ATOM 2312 N N . PHE A 1 296 ? 36.005 17.797 -8.406 1.00 91.31 296 PHE A N 1
ATOM 2313 C CA . PHE A 1 296 ? 36.931 17.072 -9.304 1.00 91.31 296 PHE A CA 1
ATOM 2314 C C . PHE A 1 296 ? 38.395 17.576 -9.309 1.00 91.31 296 PHE A C 1
ATOM 2316 O O . PHE A 1 296 ? 39.226 17.110 -10.096 1.00 91.31 296 PHE A O 1
ATOM 2323 N N . GLU A 1 297 ? 38.756 18.506 -8.419 1.00 89.12 297 GLU A N 1
ATOM 2324 C CA . GLU A 1 297 ? 40.086 19.119 -8.333 1.00 89.12 297 GLU A CA 1
ATOM 2325 C C . GLU A 1 297 ? 40.499 19.367 -6.861 1.00 89.12 297 GLU A C 1
ATOM 2327 O O . GLU A 1 297 ? 40.663 20.517 -6.453 1.00 89.12 297 GLU A O 1
ATOM 2332 N N . PRO A 1 298 ? 40.769 18.323 -6.045 1.00 81.38 298 PRO A N 1
ATOM 2333 C CA . PRO A 1 298 ? 40.980 18.414 -4.581 1.00 81.38 298 PRO A CA 1
ATOM 2334 C C . PRO A 1 298 ? 42.219 19.219 -4.121 1.00 81.38 298 PRO A C 1
ATOM 2336 O O . PRO A 1 298 ? 42.573 19.245 -2.939 1.00 81.38 298 PRO A O 1
ATOM 2339 N N . HIS A 1 299 ? 42.955 19.826 -5.052 1.00 81.50 299 HIS A N 1
ATOM 2340 C CA . HIS A 1 299 ? 44.144 20.637 -4.787 1.00 81.50 299 HIS A CA 1
ATOM 2341 C C . HIS A 1 299 ? 44.011 22.088 -5.264 1.00 81.50 299 HIS A C 1
ATOM 2343 O O . HIS A 1 299 ? 44.927 22.877 -5.026 1.00 81.50 299 HIS A O 1
ATOM 2349 N N . LYS A 1 300 ? 42.893 22.445 -5.903 1.00 76.50 300 LYS A N 1
ATOM 2350 C CA . LYS A 1 300 ? 42.575 23.806 -6.349 1.00 76.50 300 LYS A CA 1
ATOM 2351 C C . LYS A 1 300 ? 41.360 24.332 -5.602 1.00 76.50 300 LYS A C 1
ATOM 2353 O O . LYS A 1 300 ? 40.561 23.533 -5.143 1.00 76.50 300 LYS A O 1
ATOM 2358 N N . HIS A 1 301 ? 41.236 25.654 -5.496 1.00 74.94 301 HIS A N 1
ATOM 2359 C CA . HIS A 1 301 ? 40.081 26.310 -4.871 1.00 74.94 301 HIS A CA 1
ATOM 2360 C C . HIS A 1 301 ? 39.777 25.760 -3.468 1.00 74.94 301 HIS A C 1
ATOM 2362 O O . HIS A 1 301 ? 38.645 25.418 -3.142 1.00 74.94 301 HIS A O 1
ATOM 2368 N N . LYS A 1 302 ? 40.816 25.608 -2.632 1.00 74.25 302 LYS A N 1
ATOM 2369 C CA . LYS A 1 302 ? 40.690 24.992 -1.297 1.00 74.25 302 LYS A CA 1
ATOM 2370 C C . LYS A 1 302 ? 39.747 25.775 -0.384 1.00 74.25 302 LYS A C 1
ATOM 2372 O O . LYS A 1 302 ? 39.174 25.204 0.531 1.00 74.25 302 LYS A O 1
ATOM 2377 N N . GLU A 1 303 ? 39.621 27.068 -0.635 1.00 73.50 303 GLU A N 1
ATOM 2378 C CA . GLU A 1 303 ? 38.700 28.001 0.001 1.00 73.50 303 GLU A CA 1
ATOM 2379 C C . GLU A 1 303 ? 37.221 27.728 -0.327 1.00 73.50 303 GLU A C 1
ATOM 2381 O O . GLU A 1 303 ? 36.352 28.105 0.452 1.00 73.50 303 GLU A O 1
ATOM 2386 N N . GLU A 1 304 ? 36.941 27.025 -1.428 1.00 75.81 304 GLU A N 1
ATOM 2387 C CA . GLU A 1 304 ? 35.601 26.606 -1.867 1.00 75.81 304 GLU A CA 1
ATOM 2388 C C . GLU A 1 304 ? 35.339 25.111 -1.588 1.00 75.81 304 GLU A C 1
ATOM 2390 O O . GLU A 1 304 ? 34.273 24.586 -1.900 1.00 75.81 304 GLU A O 1
ATOM 2395 N N . GLN A 1 305 ? 36.300 24.410 -0.974 1.00 87.00 305 GLN A N 1
ATOM 2396 C CA . GLN A 1 305 ? 36.226 22.984 -0.650 1.00 87.00 305 GLN A CA 1
ATOM 2397 C C . GLN A 1 305 ? 36.143 22.754 0.857 1.00 87.00 305 GLN A C 1
ATOM 2399 O O . GLN A 1 305 ? 36.792 23.421 1.659 1.00 87.00 305 GLN A O 1
ATOM 2404 N N . GLY A 1 306 ? 35.389 21.737 1.267 1.00 90.69 306 GLY A N 1
ATOM 2405 C CA . GLY A 1 306 ? 35.228 21.443 2.685 1.00 90.69 306 GLY A CA 1
ATOM 2406 C C . GLY A 1 306 ? 34.243 20.322 2.963 1.00 90.69 306 GLY A C 1
ATOM 2407 O O . GLY A 1 306 ? 33.882 19.542 2.082 1.00 90.69 306 GLY A O 1
ATOM 2408 N N . ARG A 1 307 ? 33.845 20.203 4.229 1.00 94.75 307 ARG A N 1
ATOM 2409 C CA . ARG A 1 307 ? 32.844 19.229 4.664 1.00 94.75 307 ARG A CA 1
ATOM 2410 C C . ARG A 1 307 ? 31.463 19.863 4.591 1.00 94.75 307 ARG A C 1
ATOM 2412 O O . ARG A 1 307 ? 31.150 20.703 5.431 1.00 94.75 307 ARG A O 1
ATOM 2419 N N . ILE A 1 308 ? 30.684 19.440 3.606 1.00 96.50 308 ILE A N 1
ATOM 2420 C CA . ILE A 1 308 ? 29.289 19.855 3.400 1.00 96.50 308 ILE A CA 1
ATOM 2421 C C . ILE A 1 308 ? 28.319 18.668 3.381 1.00 96.50 308 ILE A C 1
ATOM 2423 O O . ILE A 1 308 ? 27.109 18.864 3.439 1.00 96.50 308 ILE A O 1
ATOM 2427 N N . ASP A 1 309 ? 28.843 17.441 3.391 1.00 97.44 309 ASP A N 1
ATOM 2428 C CA . ASP A 1 309 ? 28.070 16.212 3.531 1.00 97.44 309 ASP A CA 1
ATOM 2429 C C . ASP A 1 309 ? 28.113 15.739 4.984 1.00 97.44 309 ASP A C 1
ATOM 2431 O O . ASP A 1 309 ? 29.184 15.627 5.597 1.00 97.44 309 ASP A O 1
ATOM 2435 N N . PHE A 1 310 ? 26.943 15.440 5.546 1.00 96.38 310 PHE A N 1
ATOM 2436 C CA . PHE A 1 310 ? 26.810 15.144 6.970 1.00 96.38 310 PHE A CA 1
ATOM 2437 C C . PHE A 1 310 ? 25.951 13.911 7.235 1.00 96.38 310 PHE A C 1
ATOM 2439 O O . PHE A 1 310 ? 25.079 13.543 6.451 1.00 96.38 310 PHE A O 1
ATOM 2446 N N . ILE A 1 311 ? 26.174 13.299 8.401 1.00 96.12 311 ILE A N 1
ATOM 2447 C CA . ILE A 1 311 ? 25.252 12.343 9.017 1.00 96.12 311 ILE A CA 1
ATOM 2448 C C . ILE A 1 311 ? 24.885 12.902 10.390 1.00 96.12 311 ILE A C 1
ATOM 2450 O O . ILE A 1 311 ? 25.693 12.909 11.319 1.00 96.12 311 ILE A O 1
ATOM 2454 N N . TRP A 1 312 ? 23.651 13.363 10.509 1.00 95.50 312 TRP A N 1
ATOM 2455 C CA . TRP A 1 312 ? 23.055 13.861 11.736 1.00 95.50 312 TRP A CA 1
ATOM 2456 C C . TRP A 1 312 ? 22.252 12.767 12.416 1.00 95.50 312 TRP A C 1
ATOM 2458 O O . TRP A 1 312 ? 21.546 12.012 11.750 1.00 95.50 312 TRP A O 1
ATOM 2468 N N . LEU A 1 313 ? 22.299 12.714 13.742 1.00 92.75 313 LEU A N 1
ATOM 2469 C CA . LEU A 1 313 ? 21.595 11.721 14.546 1.00 92.75 313 LEU A CA 1
ATOM 2470 C C . LEU A 1 313 ? 20.735 12.384 15.608 1.00 92.75 313 LEU A C 1
ATOM 2472 O O . LEU A 1 313 ? 21.128 13.385 16.198 1.00 92.75 313 LEU A O 1
ATOM 2476 N N . GLY A 1 314 ? 19.578 11.799 15.886 1.00 88.75 314 GLY A N 1
ATOM 2477 C CA . GLY A 1 314 ? 18.674 12.295 16.907 1.00 88.75 314 GLY A CA 1
ATOM 2478 C C . GLY A 1 314 ? 17.860 11.191 17.585 1.00 88.75 314 GLY A C 1
ATOM 2479 O O . GLY A 1 314 ? 17.818 10.045 17.114 1.00 88.75 314 GLY A O 1
ATOM 2480 N N . PRO A 1 315 ? 17.189 11.526 18.698 1.00 83.88 315 PRO A N 1
ATOM 2481 C CA . PRO A 1 315 ? 17.249 12.825 19.379 1.00 83.88 315 PRO A CA 1
ATOM 2482 C C . PRO A 1 315 ? 18.582 13.026 20.132 1.00 83.88 315 PRO A C 1
ATOM 2484 O O . PRO A 1 315 ? 19.183 12.053 20.572 1.00 83.88 315 PRO A O 1
ATOM 2487 N N . GLN A 1 316 ? 19.038 14.265 20.325 1.00 77.75 316 GLN A N 1
ATOM 2488 C CA . GLN A 1 316 ? 20.323 14.586 20.973 1.00 77.75 316 GLN A CA 1
ATOM 2489 C C . GLN A 1 316 ? 20.490 13.932 22.354 1.00 77.75 316 GLN A C 1
ATOM 2491 O O . GLN A 1 316 ? 21.549 13.386 22.654 1.00 77.75 316 GLN A O 1
ATOM 2496 N N . GLY A 1 317 ? 19.431 13.917 23.173 1.00 65.50 317 GLY A N 1
ATOM 2497 C CA . GLY A 1 317 ? 19.437 13.264 24.489 1.00 65.50 317 GLY A CA 1
ATOM 2498 C C . GLY A 1 317 ? 19.649 11.744 24.446 1.00 65.50 317 GLY A C 1
ATOM 2499 O O . GLY A 1 317 ? 19.918 11.146 25.481 1.00 65.50 317 GLY A O 1
ATOM 2500 N N . ALA A 1 318 ? 19.557 11.131 23.262 1.00 61.28 318 ALA A N 1
ATOM 2501 C CA . ALA A 1 318 ? 19.804 9.713 23.021 1.00 61.28 318 ALA A CA 1
ATOM 2502 C C . ALA A 1 318 ? 21.231 9.393 22.526 1.00 61.28 318 ALA A C 1
ATOM 2504 O O . ALA A 1 318 ? 21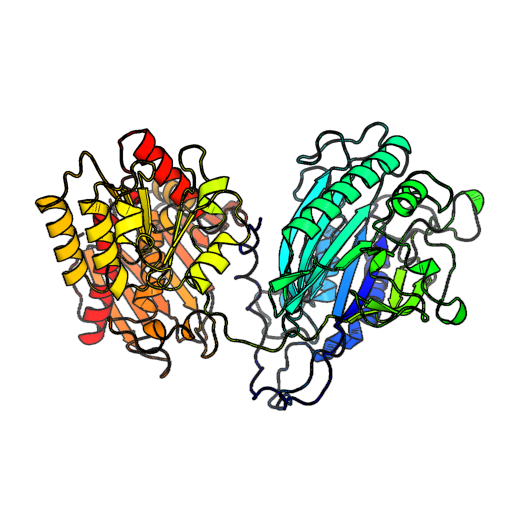.546 8.256 22.158 1.00 61.28 318 ALA A O 1
ATOM 2505 N N . VAL A 1 319 ? 22.104 10.400 22.439 1.00 56.19 319 VAL A N 1
ATOM 2506 C CA . VAL A 1 319 ? 23.475 10.243 21.946 1.00 56.19 319 VAL A CA 1
ATOM 2507 C C . VAL A 1 319 ? 24.439 10.430 23.115 1.00 56.19 319 VAL A C 1
ATOM 2509 O O . VAL A 1 319 ? 24.760 11.548 23.508 1.00 56.19 319 VAL A O 1
ATOM 2512 N N . GLN A 1 320 ? 24.890 9.324 23.713 1.00 55.88 320 GLN A N 1
ATOM 2513 C CA . GLN A 1 320 ? 25.772 9.369 24.880 1.00 55.88 320 GLN A CA 1
ATOM 2514 C C . GLN A 1 320 ? 27.257 9.460 24.504 1.00 55.88 320 GLN A C 1
ATOM 2516 O O . GLN A 1 320 ? 27.763 8.701 23.677 1.00 55.88 320 GLN A O 1
ATOM 2521 N N . THR A 1 321 ? 27.993 10.302 25.233 1.00 49.03 321 THR A N 1
ATOM 2522 C CA . THR A 1 321 ? 29.422 10.083 25.498 1.00 49.03 321 THR A CA 1
ATOM 2523 C C . THR A 1 321 ? 29.541 9.182 26.737 1.00 49.03 321 THR A C 1
ATOM 2525 O O . THR A 1 321 ? 28.681 9.216 27.611 1.00 49.03 321 THR A O 1
ATOM 2528 N N . ARG A 1 322 ? 30.568 8.326 26.805 1.00 42.31 322 ARG A N 1
ATOM 2529 C CA . ARG A 1 322 ? 30.740 7.138 27.686 1.00 42.31 322 ARG A CA 1
ATOM 2530 C C . ARG A 1 322 ? 30.539 7.277 29.225 1.00 42.31 322 ARG A C 1
ATOM 2532 O O . ARG A 1 322 ? 30.937 6.362 29.940 1.00 42.31 322 ARG A O 1
ATOM 2539 N N . ARG A 1 323 ? 29.987 8.366 29.774 1.00 38.06 323 ARG A N 1
ATOM 2540 C CA . ARG A 1 323 ? 29.932 8.654 31.224 1.00 38.06 323 ARG A CA 1
ATOM 2541 C C . ARG A 1 323 ? 28.545 8.944 31.832 1.00 38.06 323 ARG A C 1
ATOM 2543 O O . ARG A 1 323 ? 28.508 9.430 32.957 1.00 38.06 323 ARG A O 1
ATOM 2550 N N . ALA A 1 324 ? 27.420 8.630 31.183 1.00 35.50 324 ALA A N 1
ATOM 2551 C CA . ALA A 1 324 ? 26.089 8.843 31.778 1.00 35.50 324 ALA A CA 1
ATOM 2552 C C . ALA A 1 324 ? 25.253 7.551 31.875 1.00 35.50 324 ALA A C 1
ATOM 2554 O O . ALA A 1 324 ? 25.265 6.709 30.985 1.00 35.50 324 ALA A O 1
ATOM 2555 N N . SER A 1 325 ? 24.553 7.391 32.997 1.00 35.00 325 SER A N 1
ATOM 2556 C CA . SER A 1 325 ? 23.853 6.185 33.453 1.00 35.00 325 SER A CA 1
ATOM 2557 C C . SER A 1 325 ? 22.703 5.681 32.559 1.00 35.00 325 SER A C 1
ATOM 2559 O O . SER A 1 325 ? 22.027 6.442 31.873 1.00 35.00 325 SER A O 1
ATOM 2561 N N . GLU A 1 326 ? 22.463 4.374 32.676 1.00 39.34 326 GLU A N 1
ATOM 2562 C CA . GLU A 1 326 ? 21.588 3.397 31.991 1.00 39.34 326 GLU A CA 1
ATOM 2563 C C . GLU A 1 326 ? 20.107 3.713 31.648 1.00 39.34 326 GLU A C 1
ATOM 2565 O O . GLU A 1 326 ? 19.334 2.779 31.438 1.00 39.34 326 GLU A O 1
ATOM 2570 N N . LYS A 1 327 ? 19.642 4.962 31.531 1.00 38.56 327 LYS A N 1
ATOM 2571 C CA . LYS A 1 327 ? 18.216 5.222 31.218 1.00 38.56 327 LYS A CA 1
ATOM 2572 C C . LYS A 1 327 ? 17.987 6.294 30.152 1.00 38.56 327 LYS A C 1
ATOM 2574 O O . LYS A 1 327 ? 17.669 7.430 30.479 1.00 38.56 327 LYS A O 1
ATOM 2579 N N . SER A 1 328 ? 18.129 5.919 28.880 1.00 38.88 328 SER A N 1
ATOM 2580 C CA . SER A 1 328 ? 17.425 6.448 27.685 1.00 38.88 328 SER A CA 1
ATOM 2581 C C . SER A 1 328 ? 18.077 5.881 26.411 1.00 38.88 328 SER A C 1
ATOM 2583 O O . SER A 1 328 ? 19.147 5.284 26.497 1.00 38.88 328 SER A O 1
ATOM 2585 N N . LEU A 1 329 ? 17.382 5.967 25.266 1.00 50.66 329 LEU A N 1
ATOM 2586 C CA . LEU A 1 329 ? 17.825 5.541 23.924 1.00 50.66 329 LEU A CA 1
ATOM 2587 C C . LEU A 1 329 ? 19.326 5.796 23.723 1.00 50.66 329 LEU A C 1
ATOM 2589 O O . LEU A 1 329 ? 19.765 6.911 23.945 1.00 50.66 329 LEU A O 1
ATOM 2593 N N . ASN A 1 330 ? 20.107 4.798 23.307 1.00 64.88 330 ASN A N 1
ATOM 2594 C CA . ASN A 1 330 ? 21.560 4.957 23.211 1.00 64.88 330 ASN A CA 1
ATOM 2595 C C . ASN A 1 330 ? 22.051 4.621 21.810 1.00 64.88 330 ASN A C 1
ATOM 2597 O O . ASN A 1 330 ? 22.150 3.444 21.456 1.00 64.88 330 ASN A O 1
ATOM 2601 N N . TRP A 1 331 ? 22.390 5.649 21.033 1.00 71.75 331 TRP A N 1
ATOM 2602 C CA . TRP A 1 331 ? 23.261 5.488 19.877 1.00 71.75 331 TRP A CA 1
ATOM 2603 C C . TRP A 1 331 ? 24.688 5.156 20.344 1.00 71.75 331 TRP A C 1
ATOM 2605 O O . TRP A 1 331 ? 25.275 5.876 21.150 1.00 71.75 331 TRP A O 1
ATOM 2615 N N . GLN A 1 332 ? 25.259 4.068 19.833 1.00 72.94 332 GLN A N 1
ATOM 2616 C CA . GLN A 1 332 ? 26.670 3.707 20.004 1.00 72.94 332 GLN A CA 1
ATOM 2617 C C . GLN A 1 332 ? 27.342 3.657 18.637 1.00 72.94 332 GLN A C 1
ATOM 2619 O O . GLN A 1 332 ? 26.721 3.158 17.709 1.00 72.94 332 GLN A O 1
ATOM 2624 N N . PHE A 1 333 ? 28.592 4.107 18.507 1.00 74.94 333 PHE A N 1
ATOM 2625 C CA . PHE A 1 333 ? 29.279 4.194 17.210 1.00 74.94 333 PHE A CA 1
ATOM 2626 C C . PHE A 1 333 ? 30.624 3.472 17.220 1.00 74.94 333 PHE A C 1
ATOM 2628 O O . PHE A 1 333 ? 31.428 3.656 18.140 1.00 74.94 333 PHE A O 1
ATOM 2635 N N . GLU A 1 334 ? 30.896 2.691 16.173 1.00 73.00 334 GLU A N 1
ATOM 2636 C CA . GLU A 1 334 ? 32.202 2.058 15.975 1.00 73.00 334 GLU A CA 1
ATOM 2637 C C . GLU A 1 334 ? 33.154 2.916 15.120 1.00 73.00 334 GLU A C 1
ATOM 2639 O O . GLU A 1 334 ? 34.356 2.904 15.386 1.00 73.00 334 GLU A O 1
ATOM 2644 N N . GLY A 1 335 ? 32.658 3.721 14.170 1.00 81.50 335 GLY A N 1
ATOM 2645 C CA . GLY A 1 335 ? 33.494 4.646 13.397 1.00 81.50 335 GLY A CA 1
ATOM 2646 C C . GLY A 1 335 ? 32.761 5.546 12.395 1.00 81.50 335 GLY A C 1
ATOM 2647 O O . GLY A 1 335 ? 31.554 5.431 12.179 1.00 81.50 335 GLY A O 1
ATOM 2648 N N . TYR A 1 336 ? 33.532 6.435 11.773 1.00 88.00 336 TYR A N 1
ATOM 2649 C CA . TYR A 1 336 ? 33.119 7.418 10.762 1.00 88.00 336 TYR A CA 1
ATOM 2650 C C . TYR A 1 336 ? 34.198 7.461 9.680 1.00 88.00 336 TYR A C 1
ATOM 2652 O O . TYR A 1 336 ? 35.380 7.487 10.017 1.00 88.00 336 TYR A O 1
ATOM 2660 N N . ALA A 1 337 ? 33.834 7.442 8.403 1.00 91.12 337 ALA A N 1
ATOM 2661 C CA . ALA A 1 337 ? 34.808 7.429 7.322 1.00 91.12 337 ALA A CA 1
ATOM 2662 C C . ALA A 1 337 ? 34.395 8.321 6.155 1.00 91.12 337 ALA A C 1
ATOM 2664 O O . ALA A 1 337 ? 33.275 8.192 5.673 1.00 91.12 337 ALA A O 1
ATOM 2665 N N . VAL A 1 338 ? 35.319 9.156 5.682 1.00 93.31 338 VAL A N 1
ATOM 2666 C CA . VAL A 1 338 ? 35.199 9.873 4.405 1.00 93.31 338 VAL A CA 1
ATOM 2667 C C . VAL A 1 338 ? 36.157 9.201 3.433 1.00 93.31 338 VAL A C 1
ATOM 2669 O O . VAL A 1 338 ? 37.371 9.253 3.627 1.00 93.31 338 VAL A O 1
ATOM 2672 N N . LEU A 1 339 ? 35.626 8.495 2.442 1.00 92.31 339 LEU A N 1
ATOM 2673 C CA . LEU A 1 339 ? 36.439 7.707 1.522 1.00 92.31 339 LEU A CA 1
ATOM 2674 C C . LEU A 1 339 ? 36.908 8.561 0.332 1.00 92.31 339 LEU A C 1
ATOM 2676 O O . LEU A 1 339 ? 36.218 9.506 -0.051 1.00 92.31 339 LEU A O 1
ATOM 2680 N N . PRO A 1 340 ? 38.082 8.264 -0.251 1.00 89.81 340 PRO A N 1
ATOM 2681 C CA . PRO A 1 340 ? 38.532 8.926 -1.470 1.00 89.81 340 PRO A CA 1
ATOM 2682 C C . PRO A 1 340 ? 37.537 8.734 -2.619 1.00 89.81 340 PRO A C 1
ATOM 2684 O O . PRO A 1 340 ? 36.969 7.661 -2.778 1.00 89.81 340 PRO A O 1
ATOM 2687 N N . ASN A 1 341 ? 37.373 9.762 -3.448 1.00 91.81 341 ASN A N 1
ATOM 2688 C CA . ASN A 1 341 ? 36.539 9.724 -4.650 1.00 91.81 341 ASN A CA 1
ATOM 2689 C C . ASN A 1 341 ? 37.333 9.512 -5.947 1.00 91.81 341 ASN A C 1
ATOM 2691 O O . ASN A 1 341 ? 36.707 9.321 -6.987 1.00 91.81 341 ASN A O 1
ATOM 2695 N N . LEU A 1 342 ? 38.669 9.543 -5.887 1.00 92.62 342 LEU A N 1
ATOM 2696 C CA . LEU A 1 342 ? 39.585 9.257 -6.993 1.00 92.62 342 LEU A CA 1
ATOM 2697 C C . LEU A 1 342 ? 40.051 7.799 -6.929 1.00 92.62 342 LEU A C 1
ATOM 2699 O O . LEU A 1 342 ? 40.569 7.368 -5.898 1.00 92.62 342 LEU A O 1
ATOM 2703 N N . TYR A 1 343 ? 39.893 7.075 -8.032 1.00 90.25 343 TYR A N 1
ATOM 2704 C CA . TYR A 1 343 ? 40.291 5.677 -8.165 1.00 90.25 343 TYR A CA 1
ATOM 2705 C C . TYR A 1 343 ? 41.663 5.542 -8.846 1.00 90.25 343 TYR A C 1
ATOM 2707 O O . TYR A 1 343 ? 42.213 6.505 -9.381 1.00 90.25 343 TYR A O 1
ATOM 2715 N N . GLU A 1 344 ? 42.252 4.344 -8.783 1.00 86.56 344 GLU A N 1
ATOM 2716 C CA . GLU A 1 344 ? 43.613 4.061 -9.278 1.00 86.56 344 GLU A CA 1
ATOM 2717 C C . GLU A 1 344 ? 43.778 4.286 -10.791 1.00 86.56 344 GLU A C 1
ATOM 2719 O O . GLU A 1 344 ? 44.880 4.553 -11.264 1.00 86.56 344 GLU A O 1
ATOM 2724 N N . ASP A 1 345 ? 42.680 4.226 -11.542 1.00 86.81 345 ASP A N 1
ATOM 2725 C CA . ASP A 1 345 ? 42.604 4.538 -12.972 1.00 86.81 345 ASP A CA 1
ATOM 2726 C C . ASP A 1 345 ? 42.583 6.052 -13.271 1.00 86.81 345 ASP A C 1
ATOM 2728 O O . ASP A 1 345 ? 42.509 6.464 -14.430 1.00 86.81 345 ASP A O 1
ATOM 2732 N N . GLY A 1 346 ? 42.669 6.891 -12.235 1.00 91.25 346 GLY A N 1
ATOM 2733 C CA . GLY A 1 346 ? 42.638 8.345 -12.345 1.00 91.25 346 GLY A CA 1
ATOM 2734 C C . GLY A 1 346 ? 41.235 8.918 -12.555 1.00 91.25 346 GLY A C 1
ATOM 2735 O O . GLY A 1 346 ? 41.113 10.111 -12.844 1.00 91.25 346 GLY A O 1
ATOM 2736 N N . VAL A 1 347 ? 40.182 8.106 -12.419 1.00 92.88 347 VAL A N 1
ATOM 2737 C CA . VAL A 1 347 ? 38.796 8.547 -12.582 1.00 92.88 347 VAL A CA 1
ATOM 2738 C C . VAL A 1 347 ? 38.194 8.925 -11.233 1.00 92.88 347 VAL A C 1
ATOM 2740 O O . VAL A 1 347 ? 38.268 8.192 -10.244 1.00 92.88 347 VAL A O 1
ATOM 2743 N N . PHE A 1 348 ? 37.564 10.095 -11.196 1.00 94.31 348 PHE A N 1
ATOM 2744 C CA . PHE A 1 348 ? 36.739 10.504 -10.071 1.00 94.31 348 PHE A CA 1
ATOM 2745 C C . PHE A 1 348 ? 35.333 9.916 -10.200 1.00 94.31 348 PHE A C 1
ATOM 2747 O O . PHE A 1 348 ? 34.653 10.115 -11.205 1.00 94.31 348 PHE A O 1
ATOM 2754 N N . SER A 1 349 ? 34.869 9.250 -9.148 1.00 93.19 349 SER A N 1
ATOM 2755 C CA . SER A 1 349 ? 33.489 8.753 -9.037 1.00 93.19 349 SER A CA 1
ATOM 2756 C C . SER A 1 349 ? 32.453 9.883 -8.948 1.00 93.19 349 SER A C 1
ATOM 2758 O O . SER A 1 349 ? 31.367 9.779 -9.513 1.00 93.19 349 SER A O 1
ATOM 2760 N N . SER A 1 350 ? 32.796 10.980 -8.275 1.00 95.75 350 SER A N 1
ATOM 2761 C CA . SER A 1 350 ? 31.964 12.173 -8.085 1.00 95.75 350 SER A CA 1
ATOM 2762 C C . SER A 1 350 ? 32.854 13.363 -7.695 1.00 95.75 350 SER A C 1
ATOM 2764 O O . SER A 1 350 ? 34.000 13.158 -7.284 1.00 95.75 350 SER A O 1
ATOM 2766 N N . ASP A 1 351 ? 32.353 14.595 -7.781 1.00 93.56 351 ASP A N 1
ATOM 2767 C CA . ASP A 1 351 ? 32.963 15.768 -7.141 1.00 93.56 351 ASP A CA 1
ATOM 2768 C C . ASP A 1 351 ? 32.851 15.722 -5.613 1.00 93.56 351 ASP A C 1
ATOM 2770 O O . ASP A 1 351 ? 33.604 16.427 -4.935 1.00 93.56 351 ASP A O 1
ATOM 2774 N N . HIS A 1 352 ? 32.009 14.844 -5.067 1.00 95.81 352 HIS A N 1
ATOM 2775 C CA . HIS A 1 352 ? 31.946 14.549 -3.640 1.00 95.81 352 HIS A CA 1
ATOM 2776 C C . HIS A 1 352 ? 32.587 13.208 -3.273 1.00 95.81 352 HIS A C 1
ATOM 2778 O O . HIS A 1 352 ? 32.617 12.234 -4.031 1.00 95.81 352 HIS A O 1
ATOM 2784 N N . ARG A 1 353 ? 33.066 13.156 -2.035 1.00 92.69 353 ARG A N 1
ATOM 2785 C CA . ARG A 1 353 ? 33.573 11.974 -1.353 1.00 92.69 353 ARG A CA 1
ATOM 2786 C C . ARG A 1 353 ? 32.465 11.267 -0.603 1.00 92.69 353 ARG A C 1
ATOM 2788 O O . ARG A 1 353 ? 31.604 11.883 0.019 1.00 92.69 353 ARG A O 1
ATOM 2795 N N . TYR A 1 354 ? 32.554 9.951 -0.619 1.00 86.69 354 TYR A N 1
ATOM 2796 C CA . TYR A 1 354 ? 31.611 9.073 0.037 1.00 86.69 354 TYR A CA 1
ATOM 2797 C C . TYR A 1 354 ? 31.752 9.128 1.555 1.00 86.69 354 TYR A C 1
ATOM 2799 O O . TYR A 1 354 ? 32.843 8.932 2.103 1.00 86.69 354 TYR A O 1
ATOM 2807 N N . LEU A 1 355 ? 30.640 9.338 2.254 1.00 80.94 355 LEU A N 1
ATOM 2808 C CA . LEU A 1 355 ? 30.602 9.390 3.708 1.00 80.94 355 LEU A CA 1
ATOM 2809 C C . LEU A 1 355 ? 29.893 8.153 4.279 1.00 80.94 355 LEU A C 1
ATOM 2811 O O . LEU A 1 355 ? 28.741 7.853 3.968 1.00 80.94 355 LEU A O 1
ATOM 2815 N N . CYS A 1 356 ? 30.584 7.433 5.162 1.00 82.62 356 CYS A N 1
ATOM 2816 C CA . CYS A 1 356 ? 30.135 6.166 5.727 1.00 82.62 356 CYS A CA 1
ATOM 2817 C C . CYS A 1 356 ? 30.250 6.136 7.250 1.00 82.62 356 CYS A C 1
ATOM 2819 O O . CYS A 1 356 ? 31.306 6.379 7.838 1.00 82.62 356 CYS A O 1
ATOM 2821 N N . GLN A 1 357 ? 29.169 5.724 7.901 1.00 76.38 357 GLN A N 1
ATOM 2822 C CA . GLN A 1 357 ? 29.149 5.405 9.318 1.00 76.38 357 GLN A CA 1
ATOM 2823 C C . GLN A 1 357 ? 29.493 3.917 9.528 1.00 76.38 357 GLN A C 1
ATOM 2825 O O . GLN A 1 357 ? 28.752 3.023 9.122 1.00 76.38 357 GLN A O 1
ATOM 2830 N N . ARG A 1 358 ? 30.614 3.605 10.195 1.00 54.97 358 ARG A N 1
ATOM 2831 C CA . ARG A 1 358 ? 30.991 2.215 10.514 1.00 54.97 358 ARG A CA 1
ATOM 2832 C C . ARG A 1 358 ? 30.252 1.770 11.786 1.00 54.97 358 ARG A C 1
ATOM 2834 O O . ARG A 1 358 ? 30.610 2.203 12.873 1.00 54.97 358 ARG A O 1
ATOM 2841 N N . ARG A 1 359 ? 29.206 0.945 11.608 1.00 52.94 359 ARG A N 1
ATOM 2842 C CA . ARG A 1 359 ? 28.420 0.168 12.601 1.00 52.94 359 ARG A CA 1
ATOM 2843 C C . ARG A 1 359 ? 27.976 0.957 13.839 1.00 52.94 359 ARG A C 1
ATOM 2845 O O . ARG A 1 359 ? 28.738 1.203 14.767 1.00 52.94 359 ARG A O 1
ATOM 2852 N N . ALA A 1 360 ? 26.723 1.403 13.830 1.00 47.44 360 ALA A N 1
ATOM 2853 C CA . ALA A 1 360 ? 26.063 2.003 14.980 1.00 47.44 360 ALA A CA 1
ATOM 2854 C C . ALA A 1 360 ? 25.190 0.956 15.660 1.00 47.44 360 ALA A C 1
ATOM 2856 O O . ALA A 1 360 ? 24.596 0.138 14.971 1.00 47.44 360 ALA A O 1
ATOM 2857 N N . SER A 1 361 ? 25.086 0.969 16.983 1.00 48.28 361 SER A N 1
ATOM 2858 C CA . SER A 1 361 ? 24.141 0.116 17.697 1.00 48.28 361 SER A CA 1
ATOM 2859 C C . SER A 1 361 ? 23.160 0.997 18.461 1.00 48.28 361 SER A C 1
ATOM 2861 O O . SER A 1 361 ? 23.578 1.813 19.279 1.00 48.28 361 SER A O 1
ATOM 2863 N N . CYS A 1 362 ? 21.869 0.889 18.143 1.00 44.62 362 CYS A N 1
ATOM 2864 C CA . CYS A 1 362 ? 20.810 1.549 18.903 1.00 44.62 362 CYS A CA 1
ATOM 2865 C C . CYS A 1 362 ? 20.265 0.546 19.930 1.00 44.62 362 CYS A C 1
ATOM 2867 O O . CYS A 1 362 ? 19.738 -0.504 19.548 1.00 44.62 362 CYS A O 1
ATOM 2869 N N . LYS A 1 363 ? 20.456 0.814 21.230 1.00 43.66 363 LYS A N 1
ATOM 2870 C CA . LYS A 1 363 ? 19.910 -0.019 22.318 1.00 43.66 363 LYS A CA 1
ATOM 2871 C C . LYS A 1 363 ? 18.562 0.523 22.792 1.00 43.66 363 LYS A C 1
ATOM 2873 O O . LYS A 1 363 ? 18.459 1.701 23.127 1.00 43.66 363 LYS A O 1
ATOM 2878 N N . PHE A 1 364 ? 17.581 -0.373 22.891 1.00 44.19 364 PHE A N 1
ATOM 2879 C CA . PHE A 1 364 ? 16.262 -0.130 23.479 1.00 44.19 364 PHE A CA 1
ATOM 2880 C C . PHE A 1 364 ? 16.110 -0.938 24.778 1.00 44.19 364 PHE A C 1
ATOM 2882 O O . PHE A 1 364 ? 16.701 -2.011 24.923 1.00 44.19 364 PHE A O 1
ATOM 2889 N N . SER A 1 365 ? 15.322 -0.418 25.723 1.00 32.19 365 SER A N 1
ATOM 2890 C CA . SER A 1 365 ? 14.924 -1.120 26.953 1.00 32.19 365 SER A CA 1
ATOM 2891 C C . SER A 1 365 ? 14.171 -2.428 26.621 1.00 32.19 365 SER A C 1
ATOM 2893 O O . SER A 1 365 ? 13.521 -2.488 25.573 1.00 32.19 365 SER A O 1
ATOM 2895 N N . PRO A 1 366 ? 14.242 -3.500 27.445 1.00 26.70 366 PRO A N 1
ATOM 2896 C CA . PRO A 1 366 ? 13.769 -4.832 27.062 1.00 26.70 366 PRO A CA 1
ATOM 2897 C C . PRO A 1 366 ? 12.264 -4.864 26.756 1.00 26.70 366 PRO A C 1
ATOM 2899 O O . PRO A 1 366 ? 11.434 -4.850 27.661 1.00 26.70 366 PRO A O 1
ATOM 2902 N N . ALA A 1 367 ? 11.905 -4.986 25.477 1.00 26.66 367 ALA A N 1
ATOM 2903 C CA . ALA A 1 367 ? 10.558 -5.332 25.037 1.00 26.66 367 ALA A CA 1
ATOM 2904 C C . ALA A 1 367 ? 10.420 -6.859 24.955 1.00 26.66 367 ALA A C 1
ATOM 2906 O O . ALA A 1 367 ? 10.640 -7.476 23.915 1.00 26.66 367 ALA A O 1
ATOM 2907 N N . LEU A 1 368 ? 10.084 -7.479 26.087 1.00 23.16 368 LEU A N 1
ATOM 2908 C CA . LEU A 1 368 ? 9.707 -8.889 26.147 1.00 23.16 368 LEU A CA 1
ATOM 2909 C C . LEU A 1 368 ? 8.374 -9.097 25.416 1.00 23.16 368 LEU A C 1
ATOM 2911 O O . LEU A 1 368 ? 7.378 -8.427 25.707 1.00 23.16 368 LEU A O 1
ATOM 2915 N N . LEU A 1 369 ? 8.387 -10.041 24.469 1.00 25.09 369 LEU A N 1
ATOM 2916 C CA . LEU A 1 369 ? 7.234 -10.558 23.739 1.00 25.09 369 LEU A CA 1
ATOM 2917 C C . LEU A 1 369 ? 6.042 -10.787 24.681 1.00 25.09 369 LEU A C 1
ATOM 2919 O O . LEU A 1 369 ? 6.078 -11.646 25.561 1.00 25.09 369 LEU A O 1
ATOM 2923 N N . LYS A 1 370 ? 4.940 -10.085 24.424 1.00 20.97 370 LYS A N 1
ATOM 2924 C CA . LYS A 1 370 ? 3.601 -10.528 24.814 1.00 20.97 370 LYS A CA 1
ATOM 2925 C C . LYS A 1 370 ? 2.674 -10.380 23.622 1.00 20.97 370 LYS A C 1
ATOM 2927 O O . LYS A 1 370 ? 2.661 -9.339 22.971 1.00 20.97 370 LYS A O 1
ATOM 2932 N N . LEU A 1 371 ? 1.919 -11.450 23.372 1.00 23.91 371 LEU A N 1
ATOM 2933 C CA . LEU A 1 371 ? 0.878 -11.557 22.359 1.00 23.91 371 LEU A CA 1
ATOM 2934 C C . LEU A 1 371 ? 0.054 -10.264 22.258 1.00 23.91 371 LEU A C 1
ATOM 2936 O O . LEU A 1 371 ? -0.619 -9.844 23.211 1.00 23.91 371 LEU A O 1
ATOM 2940 N N . TYR A 1 372 ? 0.069 -9.679 21.065 1.00 21.91 372 TYR A N 1
ATOM 2941 C CA . TYR A 1 372 ? -0.917 -8.700 20.640 1.00 21.91 372 TYR A CA 1
ATOM 2942 C C . TYR A 1 372 ? -1.668 -9.258 19.433 1.00 21.91 372 TYR A C 1
ATOM 2944 O O . TYR A 1 372 ? -1.186 -9.231 18.303 1.00 21.91 372 TYR A O 1
ATOM 2952 N N . GLU A 1 373 ? -2.871 -9.762 19.710 1.00 23.58 373 GLU A N 1
ATOM 2953 C CA . GLU A 1 373 ? -3.958 -9.887 18.744 1.00 23.58 373 GLU A CA 1
ATOM 2954 C C . GLU A 1 373 ? -4.130 -8.556 17.997 1.00 23.58 373 GLU A C 1
ATOM 2956 O O . GLU A 1 373 ? -4.363 -7.517 18.623 1.00 23.58 373 GLU A O 1
ATOM 2961 N N . LYS A 1 374 ? -4.070 -8.570 16.661 1.00 29.70 374 LYS A N 1
ATOM 2962 C CA . LYS A 1 374 ? -4.494 -7.427 15.846 1.00 29.70 374 LYS A CA 1
ATOM 2963 C C . LYS A 1 374 ? -5.834 -7.751 15.191 1.00 29.70 374 LYS A C 1
ATOM 2965 O O . LYS A 1 374 ? -5.904 -8.444 14.181 1.00 29.70 374 LYS A O 1
ATOM 2970 N N . LYS A 1 375 ? -6.897 -7.231 15.812 1.00 29.08 375 LYS A N 1
ATOM 2971 C CA . LYS A 1 375 ? -8.224 -7.043 15.210 1.00 29.08 375 LYS A CA 1
ATOM 2972 C C . LYS A 1 375 ? -8.099 -6.190 13.938 1.00 29.08 375 LYS A C 1
ATOM 2974 O O . LYS A 1 375 ? -7.199 -5.353 13.853 1.00 29.08 375 LYS A O 1
ATOM 2979 N N . LEU A 1 376 ? -8.977 -6.444 12.965 1.00 27.36 376 LEU A N 1
ATOM 2980 C CA . LEU A 1 376 ? -8.992 -5.834 11.633 1.00 27.36 376 LEU A CA 1
ATOM 2981 C C . LEU A 1 376 ? -8.797 -4.306 11.687 1.00 27.36 376 LEU A C 1
ATOM 2983 O O . LEU A 1 376 ? -9.486 -3.594 12.413 1.00 27.36 376 LEU A O 1
ATOM 2987 N N . ILE A 1 377 ? -7.830 -3.818 10.906 1.00 31.09 377 ILE A N 1
ATOM 2988 C CA . ILE A 1 377 ? -7.535 -2.399 10.684 1.00 31.09 377 ILE A CA 1
ATOM 2989 C C . ILE A 1 377 ? -7.956 -2.078 9.254 1.00 31.09 377 ILE A C 1
ATOM 2991 O O . ILE A 1 377 ? -7.130 -2.119 8.348 1.00 31.09 377 ILE A O 1
ATOM 2995 N N . THR A 1 378 ? -9.232 -1.766 9.061 1.00 31.77 378 THR A N 1
ATOM 2996 C CA . THR A 1 378 ? -9.738 -1.161 7.816 1.00 31.77 378 THR A CA 1
ATOM 2997 C C . THR A 1 378 ? -10.425 0.189 8.056 1.00 31.77 378 THR A C 1
ATOM 2999 O O . THR A 1 378 ? -10.602 0.959 7.125 1.00 31.77 378 THR A O 1
ATOM 3002 N N . SER A 1 379 ? -10.648 0.600 9.313 1.00 39.50 379 SER A N 1
ATOM 3003 C CA . SER A 1 379 ? -11.331 1.868 9.640 1.00 39.50 379 SER A CA 1
ATOM 3004 C C . SER A 1 379 ? -10.451 2.996 10.216 1.00 39.50 379 SER A C 1
ATOM 3006 O O . SER A 1 379 ? -10.925 4.118 10.377 1.00 39.50 379 SER A O 1
ATOM 3008 N N . LYS A 1 380 ? -9.164 2.757 10.526 1.00 39.75 380 LYS A N 1
ATOM 3009 C CA . LYS A 1 380 ? -8.341 3.694 11.334 1.00 39.75 380 LYS A CA 1
ATOM 3010 C C . LYS A 1 380 ? -7.914 5.004 10.629 1.00 39.75 380 LYS A C 1
ATOM 3012 O O . LYS A 1 380 ? -8.112 6.055 11.232 1.00 39.75 380 LYS A O 1
ATOM 3017 N N . PRO A 1 381 ? -7.311 5.006 9.417 1.00 41.44 381 PRO A N 1
ATOM 3018 C CA . PRO A 1 381 ? -6.964 6.249 8.708 1.00 41.44 381 PRO A CA 1
ATOM 3019 C C . PRO A 1 381 ? -8.027 6.678 7.691 1.00 41.44 381 PRO A C 1
ATOM 3021 O O . PRO A 1 381 ? -8.065 7.845 7.317 1.00 41.44 381 PRO A O 1
ATOM 3024 N N . ALA A 1 382 ? -8.872 5.744 7.237 1.00 43.81 382 ALA A N 1
ATOM 3025 C CA . ALA A 1 382 ? -9.820 5.990 6.159 1.00 43.81 382 ALA A CA 1
ATOM 3026 C C . ALA A 1 382 ? -10.855 7.041 6.565 1.00 43.81 382 ALA A C 1
ATOM 3028 O O . ALA A 1 382 ? -10.962 8.045 5.889 1.00 43.81 382 ALA A O 1
ATOM 3029 N N . VAL A 1 383 ? -11.518 6.918 7.718 1.00 49.09 383 VAL A N 1
ATOM 3030 C CA . VAL A 1 383 ? -12.613 7.841 8.080 1.00 49.09 383 VAL A CA 1
ATOM 3031 C C . VAL A 1 383 ? -12.161 9.308 8.172 1.00 49.09 383 VAL A C 1
ATOM 3033 O O . VAL A 1 383 ? -12.822 10.168 7.611 1.00 49.09 383 VAL A O 1
ATOM 3036 N N . ARG A 1 384 ? -11.017 9.610 8.812 1.00 48.75 384 ARG A N 1
ATOM 3037 C CA . ARG A 1 384 ? -10.526 11.002 8.963 1.00 48.75 384 ARG A CA 1
ATOM 3038 C C . ARG A 1 384 ? -9.908 11.603 7.694 1.00 48.75 384 ARG A C 1
ATOM 3040 O O . ARG A 1 384 ? -9.820 12.820 7.611 1.00 48.75 384 ARG A O 1
ATOM 3047 N N . GLN A 1 385 ? -9.410 10.782 6.767 1.00 48.12 385 GLN A N 1
ATOM 3048 C CA . GLN A 1 385 ? -8.734 11.256 5.547 1.00 48.12 385 GLN A CA 1
ATOM 3049 C C . GLN A 1 385 ? -9.587 11.101 4.281 1.00 48.12 385 GLN A C 1
ATOM 3051 O O . GLN A 1 385 ? -9.250 11.687 3.259 1.00 48.12 385 GLN A O 1
ATOM 3056 N N . ALA A 1 386 ? -10.636 10.275 4.312 1.00 56.66 386 ALA A N 1
ATOM 3057 C CA . ALA A 1 386 ? -11.439 9.948 3.137 1.00 56.66 386 ALA A CA 1
ATOM 3058 C C . ALA A 1 386 ? -12.508 10.999 2.847 1.00 56.66 386 ALA A C 1
ATOM 3060 O O . ALA A 1 386 ? -12.788 11.263 1.682 1.00 56.66 386 ALA A O 1
ATOM 3061 N N . THR A 1 387 ? -13.136 11.570 3.879 1.00 66.62 387 THR A N 1
ATOM 3062 C CA . THR A 1 387 ? -14.274 12.473 3.694 1.00 66.62 387 THR A CA 1
ATOM 3063 C C . THR A 1 387 ? -14.502 13.368 4.908 1.00 66.62 387 THR A C 1
ATOM 3065 O O . THR A 1 387 ? -14.279 12.959 6.044 1.00 66.62 387 THR A O 1
ATOM 3068 N N . GLU A 1 388 ? -14.989 14.581 4.660 1.00 76.38 388 GLU A N 1
ATOM 3069 C CA . GLU A 1 388 ? -15.500 15.492 5.690 1.00 76.38 388 GLU A CA 1
ATOM 3070 C C . GLU A 1 388 ? -16.882 15.074 6.223 1.00 76.38 388 GLU A C 1
ATOM 3072 O O . GLU A 1 388 ? -17.276 15.485 7.312 1.00 76.38 388 GLU A O 1
ATOM 3077 N N . ASN A 1 389 ? -17.592 14.194 5.504 1.00 79.12 389 ASN A N 1
ATOM 3078 C CA . ASN A 1 389 ? -18.939 13.741 5.862 1.00 79.12 389 ASN A CA 1
ATOM 3079 C C . ASN A 1 389 ? -18.968 12.770 7.055 1.00 79.12 389 ASN A C 1
ATOM 3081 O O . ASN A 1 389 ? -20.039 12.478 7.584 1.00 79.12 389 ASN A O 1
ATOM 3085 N N . LEU A 1 390 ? -17.819 12.236 7.484 1.00 79.94 390 LEU A N 1
ATOM 3086 C CA . LEU A 1 390 ? -17.734 11.263 8.571 1.00 79.94 390 LEU A CA 1
ATOM 3087 C C . LEU A 1 390 ? -16.713 11.698 9.619 1.00 79.94 390 LEU A C 1
ATOM 3089 O O . LEU A 1 390 ? -15.575 12.043 9.321 1.00 79.94 390 LEU A O 1
ATOM 3093 N N . THR A 1 391 ? -17.100 11.598 10.888 1.00 80.62 391 THR A N 1
ATOM 3094 C CA . THR A 1 391 ? -16.204 11.819 12.026 1.00 80.62 391 THR A CA 1
ATOM 3095 C C . THR A 1 391 ? -16.232 10.599 12.935 1.00 80.62 391 THR A C 1
ATOM 3097 O O . THR A 1 391 ? -17.292 10.177 13.390 1.00 80.62 391 THR A O 1
ATOM 3100 N N . LEU A 1 392 ? -15.061 10.038 13.242 1.00 82.12 392 LEU A N 1
ATOM 3101 C CA . LEU A 1 392 ? -14.944 8.924 14.184 1.00 82.12 392 LEU A CA 1
ATOM 3102 C C . LEU A 1 392 ? -15.180 9.416 15.622 1.00 82.12 392 LEU A C 1
ATOM 3104 O O . LEU A 1 392 ? -14.370 10.180 16.143 1.00 82.12 392 LEU A O 1
ATOM 3108 N N . LYS A 1 393 ? -16.276 8.967 16.248 1.00 80.75 393 LYS A N 1
ATOM 3109 C CA . LYS A 1 393 ? -16.686 9.351 17.616 1.00 80.75 393 LYS A CA 1
ATOM 3110 C C . LYS A 1 393 ? -16.348 8.308 18.676 1.00 80.75 393 LYS A C 1
ATOM 3112 O O . LYS A 1 393 ? -15.942 8.655 19.781 1.00 80.75 393 LYS A O 1
ATOM 3117 N N . ALA A 1 394 ? -16.501 7.033 18.336 1.00 84.44 394 ALA A N 1
ATOM 3118 C CA . ALA A 1 394 ? -16.308 5.939 19.272 1.00 84.44 394 ALA A CA 1
ATOM 3119 C C . ALA A 1 394 ? -15.703 4.710 18.596 1.00 84.44 394 ALA A C 1
ATOM 3121 O O . ALA A 1 394 ? -15.831 4.503 17.389 1.00 84.44 394 ALA A O 1
ATOM 3122 N N . ILE A 1 395 ? -15.065 3.878 19.410 1.00 86.12 395 ILE A N 1
ATOM 3123 C CA . ILE A 1 395 ? -14.528 2.578 19.037 1.00 86.12 395 ILE A CA 1
ATOM 3124 C C . ILE A 1 395 ? -15.121 1.535 19.968 1.00 86.12 395 ILE A C 1
ATOM 3126 O O . ILE A 1 395 ? -15.004 1.655 21.184 1.00 86.12 395 ILE A O 1
ATOM 3130 N N . TYR A 1 396 ? -15.657 0.464 19.389 1.00 87.38 396 TYR A N 1
ATOM 3131 C CA . TYR A 1 396 ? -16.005 -0.742 20.124 1.00 87.38 396 TYR A CA 1
ATOM 3132 C C . TYR A 1 396 ? -15.046 -1.891 19.811 1.00 87.38 396 TYR A C 1
ATOM 3134 O O . TYR A 1 396 ? -14.575 -2.068 18.685 1.00 87.38 396 TYR A O 1
ATOM 3142 N N . SER A 1 397 ? -14.770 -2.708 20.823 1.00 82.25 397 SER A N 1
ATOM 3143 C CA . SER A 1 397 ? -14.070 -3.972 20.665 1.00 82.25 397 SER A CA 1
ATOM 3144 C C . SER A 1 397 ? -14.495 -4.967 21.737 1.00 82.25 397 SER A C 1
ATOM 3146 O O . SER A 1 397 ? -14.750 -4.559 22.853 1.00 82.25 397 SER A O 1
ATOM 3148 N N . ARG A 1 398 ? -14.434 -6.281 21.482 1.00 79.75 398 ARG A N 1
ATOM 3149 C CA . ARG A 1 398 ? -14.731 -7.304 22.518 1.00 79.75 398 ARG A CA 1
ATOM 3150 C C . ARG A 1 398 ? -13.912 -7.189 23.816 1.00 79.75 398 ARG A C 1
ATOM 3152 O O . ARG A 1 398 ? -14.278 -7.772 24.822 1.00 79.75 398 ARG A O 1
ATOM 3159 N N . SER A 1 399 ? -12.767 -6.507 23.771 1.00 82.69 399 SER A N 1
ATOM 3160 C CA . SER A 1 399 ? -11.895 -6.325 24.931 1.00 82.69 399 SER A CA 1
ATOM 3161 C C . SER A 1 399 ? -11.336 -4.910 24.982 1.00 82.69 399 SER A C 1
ATOM 3163 O O . SER A 1 399 ? -10.975 -4.334 23.946 1.00 82.69 399 SER A O 1
ATOM 3165 N N . LEU A 1 400 ? -11.211 -4.371 26.191 1.00 82.62 400 LEU A N 1
ATOM 3166 C CA . LEU A 1 400 ? -10.786 -3.004 26.458 1.00 82.62 400 LEU A CA 1
ATOM 3167 C C . LEU A 1 400 ? -9.349 -2.818 26.005 1.00 82.62 400 LEU A C 1
ATOM 3169 O O . LEU A 1 400 ? -8.996 -1.776 25.464 1.00 82.62 400 LEU A O 1
ATOM 3173 N N . LYS A 1 401 ? -8.528 -3.863 26.158 1.00 81.19 401 LYS A N 1
ATOM 3174 C CA . LYS A 1 401 ? -7.163 -3.906 25.630 1.00 81.19 401 LYS A CA 1
ATOM 3175 C C . LYS A 1 401 ? -7.144 -3.614 24.129 1.00 81.19 401 LYS A C 1
ATOM 3177 O O . LYS A 1 401 ? -6.368 -2.776 23.679 1.00 81.19 401 LYS A O 1
ATOM 3182 N N . SER A 1 402 ? -7.999 -4.272 23.347 1.00 70.94 402 SER A N 1
ATOM 3183 C CA . SER A 1 402 ? -8.043 -4.012 21.909 1.00 70.94 402 SER A CA 1
ATOM 3184 C C . SER A 1 402 ? -8.669 -2.664 21.568 1.00 70.94 402 SER A C 1
ATOM 3186 O O . SER A 1 402 ? -8.206 -2.028 20.628 1.00 70.94 402 SER A O 1
ATOM 3188 N N . ALA A 1 403 ? -9.698 -2.225 22.303 1.00 68.19 403 ALA A N 1
ATOM 3189 C CA . ALA A 1 403 ? -10.306 -0.910 22.097 1.00 68.19 403 ALA A CA 1
ATOM 3190 C C . ALA A 1 403 ? -9.282 0.211 22.349 1.00 68.19 403 ALA A C 1
ATOM 3192 O O . ALA A 1 403 ? -9.119 1.091 21.507 1.00 68.19 403 ALA A O 1
ATOM 3193 N N . LYS A 1 404 ? -8.506 0.115 23.438 1.00 77.69 404 LYS A N 1
ATOM 3194 C CA . LYS A 1 404 ? -7.385 1.013 23.758 1.00 77.69 404 LYS A CA 1
ATOM 3195 C C . LYS A 1 404 ? -6.311 0.981 22.677 1.00 77.69 404 LYS A C 1
ATOM 3197 O O . LYS A 1 404 ? -6.004 2.026 22.122 1.00 77.69 404 LYS A O 1
ATOM 3202 N N . SER A 1 405 ? -5.857 -0.204 22.267 1.00 69.94 405 SER A N 1
ATOM 3203 C CA . SER A 1 405 ? -4.896 -0.338 21.159 1.00 69.94 405 SER A CA 1
ATOM 3204 C C . SER A 1 405 ? -5.418 0.243 19.832 1.00 69.94 405 SER A C 1
ATOM 3206 O O . SER A 1 405 ? -4.656 0.692 18.964 1.00 69.94 405 SER A O 1
ATOM 3208 N N . LEU A 1 406 ? -6.741 0.271 19.639 1.00 61.41 406 LEU A N 1
ATOM 3209 C CA . LEU A 1 406 ? -7.347 0.928 18.489 1.00 61.41 406 LEU A CA 1
ATOM 3210 C C . LEU A 1 406 ? -7.397 2.464 18.650 1.00 61.41 406 LEU A C 1
ATOM 3212 O O . LEU A 1 406 ? -7.126 3.172 17.682 1.00 61.41 406 LEU A O 1
ATOM 3216 N N . GLY A 1 407 ? -7.671 2.967 19.856 1.00 58.59 407 GLY A N 1
ATOM 3217 C CA . GLY A 1 407 ? -7.804 4.392 20.180 1.00 58.59 407 GLY A CA 1
ATOM 3218 C C . GLY A 1 407 ? -6.523 5.141 20.564 1.00 58.59 407 GLY A C 1
ATOM 3219 O O . GLY A 1 407 ? -6.539 6.364 20.579 1.00 58.59 407 GLY A O 1
ATOM 3220 N N . GLU A 1 408 ? -5.408 4.449 20.820 1.00 59.09 408 GLU A N 1
ATOM 3221 C CA . GLU A 1 408 ? -4.141 4.993 21.361 1.00 59.09 408 GLU A CA 1
ATOM 3222 C C . GLU A 1 408 ? -3.568 6.224 20.627 1.00 59.09 408 GLU A C 1
ATOM 3224 O O . GLU A 1 408 ? -2.801 6.980 21.211 1.00 59.09 408 GLU A O 1
ATOM 3229 N N . SER A 1 409 ? -3.944 6.459 19.365 1.00 53.06 409 SER A N 1
ATOM 3230 C CA . SER A 1 409 ? -3.458 7.589 18.552 1.00 53.06 409 SER A CA 1
ATOM 3231 C C . SER A 1 409 ? -4.537 8.625 18.190 1.00 53.06 409 SER A C 1
ATOM 3233 O O . SER A 1 409 ? -4.318 9.460 17.303 1.00 53.06 409 SER A O 1
ATOM 3235 N N . LEU A 1 410 ? -5.707 8.543 18.835 1.00 57.66 410 LEU A N 1
ATOM 3236 C CA . LEU A 1 410 ? -6.885 9.372 18.591 1.00 57.66 410 LEU A CA 1
ATOM 3237 C C . LEU A 1 410 ? -7.246 10.133 19.874 1.00 57.66 410 LEU A C 1
ATOM 3239 O O . LEU A 1 410 ? -7.816 9.570 20.805 1.00 57.66 410 LEU A O 1
ATOM 3243 N N . SER A 1 411 ? -6.941 11.431 19.921 1.00 56.69 411 SER A N 1
ATOM 3244 C CA . SER A 1 411 ? -7.546 12.313 20.921 1.00 56.69 411 SER A CA 1
ATOM 3245 C C . SER A 1 411 ? -9.058 12.385 20.672 1.00 56.69 411 SER A C 1
ATOM 3247 O O . SER A 1 411 ? -9.490 12.406 19.515 1.00 56.69 411 SER A O 1
ATOM 3249 N N . SER A 1 412 ? -9.863 12.435 21.742 1.00 70.69 412 SER A N 1
ATOM 3250 C CA . SER A 1 412 ? -11.329 12.632 21.716 1.00 70.69 412 SER A CA 1
ATOM 3251 C C . SER A 1 412 ? -12.199 11.511 21.104 1.00 70.69 412 SER A C 1
ATOM 3253 O O . SER A 1 412 ? -13.286 11.797 20.610 1.00 70.69 412 SER A O 1
ATOM 3255 N N . VAL A 1 413 ? -11.761 10.243 21.140 1.00 77.62 413 VAL A N 1
ATOM 3256 C CA . VAL A 1 413 ? -12.586 9.083 20.729 1.00 77.62 413 VAL A CA 1
ATOM 3257 C C . VAL A 1 413 ? -12.925 8.209 21.932 1.00 77.62 413 VAL A C 1
ATOM 3259 O O . VAL A 1 413 ? -12.032 7.755 22.646 1.00 77.62 413 VAL A O 1
ATOM 3262 N N . ASP A 1 414 ? -14.212 7.936 22.130 1.00 82.44 414 ASP A N 1
ATOM 3263 C CA . ASP A 1 414 ? -14.681 7.127 23.252 1.00 82.44 414 ASP A CA 1
ATOM 3264 C C . ASP A 1 414 ? -14.466 5.631 23.014 1.00 82.44 414 ASP A C 1
ATOM 3266 O O . ASP A 1 414 ? -14.700 5.111 21.922 1.00 82.44 414 ASP A O 1
ATOM 3270 N N . LEU A 1 415 ? -14.055 4.914 24.058 1.00 85.81 415 LEU A N 1
ATOM 3271 C CA . LEU A 1 415 ? -13.779 3.481 23.986 1.00 85.81 415 LEU A CA 1
ATOM 3272 C C . LEU A 1 415 ? -14.883 2.666 24.658 1.00 85.81 415 LEU A C 1
ATOM 3274 O O . LEU A 1 415 ? -15.281 2.954 25.789 1.00 85.81 415 LEU A O 1
ATOM 3278 N N . TYR A 1 416 ? -15.318 1.628 23.954 1.00 86.38 416 TYR A N 1
ATOM 3279 C CA . TYR A 1 416 ? -16.326 0.660 24.363 1.00 86.38 416 TYR A CA 1
ATOM 3280 C C . TYR A 1 416 ? -15.749 -0.750 24.266 1.00 86.38 416 TYR A C 1
ATOM 3282 O O . TYR A 1 416 ? -15.045 -1.094 23.308 1.00 86.38 416 TYR A O 1
ATOM 3290 N N . SER A 1 417 ? -16.065 -1.573 25.256 1.00 86.69 417 SER A N 1
ATOM 3291 C CA . SER A 1 417 ? -15.804 -3.003 25.228 1.00 86.69 417 SER A CA 1
ATOM 3292 C C . SER A 1 417 ? -16.643 -3.757 26.246 1.00 86.69 417 SER A C 1
ATOM 3294 O O . SER A 1 417 ? -17.054 -3.206 27.265 1.00 86.69 417 SER A O 1
ATOM 3296 N N . ASP A 1 418 ? -16.868 -5.042 25.979 1.00 81.81 418 ASP A N 1
ATOM 3297 C CA . ASP A 1 418 ? -17.719 -5.886 26.827 1.00 81.81 418 ASP A CA 1
ATOM 3298 C C . ASP A 1 418 ? -17.130 -6.082 28.241 1.00 81.81 418 ASP A C 1
ATOM 3300 O O . ASP A 1 418 ? -17.862 -6.297 29.200 1.00 81.81 418 ASP A O 1
ATOM 3304 N N . ASP A 1 419 ? -15.808 -5.954 28.385 1.00 88.31 419 ASP A N 1
ATOM 3305 C CA . ASP A 1 419 ? -15.048 -6.065 29.637 1.00 88.31 419 ASP A CA 1
ATOM 3306 C C . ASP A 1 419 ? -14.719 -4.705 30.300 1.00 88.31 419 ASP A C 1
ATOM 3308 O O . ASP A 1 419 ? -13.988 -4.671 31.289 1.00 88.31 419 ASP A O 1
ATOM 3312 N N . ALA A 1 420 ? -15.224 -3.575 29.783 1.00 84.94 420 ALA A N 1
ATOM 3313 C CA . ALA A 1 420 ? -14.954 -2.237 30.337 1.00 84.94 420 ALA A CA 1
ATOM 3314 C C . ALA A 1 420 ? -15.887 -1.819 31.489 1.00 84.94 420 ALA A C 1
ATOM 3316 O O . ALA A 1 420 ? -15.771 -0.700 31.993 1.00 84.94 420 ALA A O 1
ATOM 3317 N N . GLY A 1 421 ? -16.788 -2.704 31.922 1.00 83.75 421 GLY A N 1
ATOM 3318 C CA . GLY A 1 421 ? -17.768 -2.439 32.976 1.00 83.75 421 GLY A CA 1
ATOM 3319 C C . GLY A 1 421 ? -19.111 -1.913 32.452 1.00 83.75 421 GLY A C 1
ATOM 3320 O O . GLY A 1 421 ? -19.352 -1.837 31.247 1.00 83.75 421 GLY A O 1
ATOM 3321 N N . SER A 1 422 ? -20.015 -1.585 33.381 1.00 88.19 422 SER A N 1
ATOM 3322 C CA . SER A 1 422 ? -21.387 -1.161 33.060 1.00 88.19 422 SER A CA 1
ATOM 3323 C C . SER A 1 422 ? -21.412 0.109 32.197 1.00 88.19 422 SER A C 1
ATOM 3325 O O . SER A 1 422 ? -20.653 1.046 32.442 1.00 88.19 422 SER A O 1
ATOM 3327 N N . GLY A 1 423 ? -22.284 0.146 31.185 1.00 91.19 423 GLY A N 1
ATOM 3328 C CA . GLY A 1 423 ? -22.451 1.301 30.294 1.00 91.19 423 GLY A CA 1
ATOM 3329 C C . GLY A 1 423 ? -21.408 1.427 29.174 1.00 91.19 423 GLY A C 1
ATOM 3330 O O . GLY A 1 423 ? -21.356 2.460 28.503 1.00 91.19 423 GLY A O 1
ATOM 3331 N N . LYS A 1 424 ? -20.552 0.416 28.969 1.00 89.94 424 LYS A N 1
ATOM 3332 C CA . LYS A 1 424 ? -19.493 0.410 27.942 1.00 89.94 424 LYS A CA 1
ATOM 3333 C C . LYS A 1 424 ? -19.611 -0.728 26.925 1.00 89.94 424 LYS A C 1
ATOM 3335 O O . LYS A 1 424 ? -18.684 -0.933 26.143 1.00 89.94 424 LYS A O 1
ATOM 3340 N N . SER A 1 425 ? -20.749 -1.418 26.880 1.00 88.44 425 SER A N 1
ATOM 3341 C CA . SER A 1 425 ? -20.999 -2.494 25.914 1.00 88.44 425 SER A CA 1
ATOM 3342 C C . SER A 1 425 ? -21.271 -1.967 24.498 1.00 88.44 425 SER A C 1
ATOM 3344 O O . SER A 1 425 ? -21.488 -0.770 24.288 1.00 88.44 425 SER A O 1
ATOM 3346 N N . TYR A 1 426 ? -21.325 -2.866 23.510 1.00 90.38 426 TYR A N 1
ATOM 3347 C CA . TYR A 1 426 ? -21.777 -2.506 22.161 1.00 90.38 426 TYR A CA 1
ATOM 3348 C C . TYR A 1 426 ? -23.190 -1.904 22.155 1.00 90.38 426 TYR A C 1
ATOM 3350 O O . TYR A 1 426 ? -23.432 -0.899 21.492 1.00 90.38 426 TYR A O 1
ATOM 3358 N N . ALA A 1 427 ? -24.105 -2.468 22.948 1.00 91.25 427 ALA A N 1
ATOM 3359 C CA . ALA A 1 427 ? -25.463 -1.951 23.077 1.00 91.25 427 ALA A CA 1
ATOM 3360 C C . ALA A 1 427 ? -25.480 -0.521 23.640 1.00 91.25 427 ALA A C 1
ATOM 3362 O O . ALA A 1 427 ? -26.298 0.292 23.222 1.00 91.25 427 ALA A O 1
ATOM 3363 N N . ASP A 1 428 ? -24.562 -0.188 24.550 1.00 91.62 428 ASP A N 1
ATOM 3364 C CA . ASP A 1 428 ? -24.452 1.168 25.094 1.00 91.62 428 ASP A CA 1
ATOM 3365 C C . ASP A 1 428 ? -23.862 2.157 24.084 1.00 91.62 428 ASP A C 1
ATOM 3367 O O . ASP A 1 428 ? -24.289 3.308 24.044 1.00 91.62 428 ASP A O 1
ATOM 3371 N N . LEU A 1 429 ? -22.939 1.711 23.220 1.00 92.19 429 LEU A N 1
ATOM 3372 C CA . LEU A 1 429 ? -22.472 2.513 22.084 1.00 92.19 429 LEU A CA 1
ATOM 3373 C C . LEU A 1 429 ? -23.640 2.854 21.154 1.00 92.19 429 LEU A C 1
ATOM 3375 O O . LEU A 1 429 ? -23.795 4.006 20.760 1.00 92.19 429 LEU A O 1
ATOM 3379 N N . LEU A 1 430 ? -24.474 1.867 20.821 1.00 91.50 430 LEU A N 1
ATOM 3380 C CA . LEU A 1 430 ? -25.590 2.046 19.892 1.00 91.50 430 LEU A CA 1
ATOM 3381 C C . LEU A 1 430 ? -26.698 2.971 20.424 1.00 91.50 430 LEU A C 1
ATOM 3383 O O . LEU A 1 430 ? -27.409 3.567 19.620 1.00 91.50 430 LEU A O 1
ATOM 3387 N N . LYS A 1 431 ? -26.824 3.144 21.746 1.00 93.12 431 LYS A N 1
ATOM 3388 C CA . LYS A 1 431 ? -27.778 4.086 22.367 1.00 93.12 431 LYS A CA 1
ATOM 3389 C C . LYS A 1 431 ? -27.385 5.556 22.216 1.00 93.12 431 LYS A C 1
ATOM 3391 O O . LYS A 1 431 ? -28.169 6.423 22.573 1.00 93.12 431 LYS A O 1
ATOM 3396 N N . ARG A 1 432 ? -26.172 5.855 21.752 1.00 89.12 432 ARG A N 1
ATOM 3397 C CA . ARG A 1 432 ? -25.706 7.235 21.615 1.00 89.12 432 ARG A CA 1
ATOM 3398 C C . ARG A 1 432 ? -26.396 7.953 20.466 1.00 89.12 432 ARG A C 1
ATOM 3400 O O . ARG A 1 432 ? -26.390 7.456 19.339 1.00 89.12 432 ARG A O 1
ATOM 3407 N N . ASP A 1 433 ? -26.878 9.158 20.736 1.00 88.75 433 ASP A N 1
ATOM 3408 C CA . ASP A 1 433 ? -27.507 10.014 19.727 1.00 88.75 433 ASP A CA 1
ATOM 3409 C C . ASP A 1 433 ? -26.481 10.664 18.787 1.00 88.75 433 ASP A C 1
ATOM 3411 O O . ASP A 1 433 ? -26.791 10.944 17.636 1.00 88.75 433 ASP A O 1
ATOM 3415 N N . ASP A 1 434 ? -25.229 10.841 19.228 1.00 83.75 434 ASP A N 1
ATOM 3416 C CA . ASP A 1 434 ? -24.154 11.426 18.412 1.00 83.75 434 ASP A CA 1
ATOM 3417 C C . ASP A 1 434 ? -23.483 10.425 17.451 1.00 83.75 434 ASP A C 1
ATOM 3419 O O . ASP A 1 434 ? -22.632 10.807 16.639 1.00 83.75 434 ASP A O 1
ATOM 3423 N N . ILE A 1 435 ? -23.858 9.144 17.524 1.00 88.25 435 ILE A N 1
ATOM 3424 C CA . ILE A 1 435 ? -23.432 8.102 16.588 1.00 88.25 435 ILE A CA 1
ATOM 3425 C C . ILE A 1 435 ? -24.562 7.861 15.598 1.00 88.25 435 ILE A C 1
ATOM 3427 O O . ILE A 1 435 ? -25.608 7.339 15.962 1.00 88.25 435 ILE A O 1
ATOM 3431 N N . HIS A 1 436 ? -24.326 8.184 14.330 1.00 87.94 436 HIS A N 1
ATOM 3432 C CA . HIS A 1 436 ? -25.305 7.998 13.251 1.00 87.94 436 HIS A CA 1
ATOM 3433 C C . HIS A 1 436 ? -25.018 6.750 12.405 1.00 87.94 436 HIS A C 1
ATOM 3435 O O . HIS A 1 436 ? -25.908 6.209 11.753 1.00 87.94 436 HIS A O 1
ATOM 3441 N N . ALA A 1 437 ? -23.770 6.279 12.413 1.00 91.06 437 ALA A N 1
ATOM 3442 C CA . ALA A 1 437 ? -23.305 5.209 11.546 1.00 91.06 437 ALA A CA 1
ATOM 3443 C C . ALA A 1 437 ? -22.176 4.398 12.201 1.00 91.06 437 ALA A C 1
ATOM 3445 O O . ALA A 1 437 ? -21.427 4.927 13.028 1.00 91.06 437 ALA A O 1
ATOM 3446 N N . VAL A 1 438 ? -22.030 3.128 11.816 1.00 89.19 438 VAL A N 1
ATOM 3447 C CA . VAL A 1 438 ? -20.979 2.220 12.299 1.00 89.19 438 VAL A CA 1
ATOM 3448 C C . VAL A 1 438 ? -20.297 1.482 11.147 1.00 89.19 438 VAL A C 1
ATOM 3450 O O . VAL A 1 438 ? -20.944 1.053 10.194 1.00 89.19 438 VAL A O 1
ATOM 3453 N N . ILE A 1 439 ? -18.979 1.298 11.264 1.00 92.25 439 ILE A N 1
ATOM 3454 C CA . ILE A 1 439 ? -18.203 0.412 10.388 1.00 92.25 439 ILE A CA 1
ATOM 3455 C C . ILE A 1 439 ? -17.931 -0.889 11.150 1.00 92.25 439 ILE A C 1
ATOM 3457 O O . ILE A 1 439 ? -17.340 -0.858 12.232 1.00 92.25 439 ILE A O 1
ATOM 3461 N N . ILE A 1 440 ? -18.363 -2.026 10.604 1.00 86.50 440 ILE A N 1
ATOM 3462 C CA . ILE A 1 440 ? -18.238 -3.351 11.220 1.00 86.50 440 ILE A CA 1
ATOM 3463 C C . ILE A 1 440 ? -17.126 -4.122 10.510 1.00 86.50 440 ILE A C 1
ATOM 3465 O O . ILE A 1 440 ? -17.261 -4.476 9.348 1.00 86.50 440 ILE A O 1
ATOM 3469 N N . ALA A 1 441 ? -16.037 -4.399 11.229 1.00 84.62 441 ALA A N 1
ATOM 3470 C CA . ALA A 1 441 ? -14.895 -5.174 10.743 1.00 84.62 441 ALA A CA 1
ATOM 3471 C C . ALA A 1 441 ? -14.620 -6.349 11.696 1.00 84.62 441 ALA A C 1
ATOM 3473 O O . ALA A 1 441 ? -13.674 -6.340 12.493 1.00 84.62 441 ALA A O 1
ATOM 3474 N N . LEU A 1 442 ? -15.519 -7.336 11.680 1.00 82.06 442 LEU A N 1
ATOM 3475 C CA . LEU A 1 442 ? -15.516 -8.490 12.585 1.00 82.06 442 LEU A CA 1
ATOM 3476 C C . LEU A 1 442 ? -15.317 -9.799 11.799 1.00 82.06 442 LEU A C 1
ATOM 3478 O O . LEU A 1 442 ? -15.476 -9.807 10.582 1.00 82.06 442 LEU A O 1
ATOM 3482 N N . PRO A 1 443 ? -14.969 -10.923 12.460 1.00 84.75 443 PRO A N 1
ATOM 3483 C CA . PRO A 1 443 ? -14.962 -12.231 11.803 1.00 84.75 443 PRO A CA 1
ATOM 3484 C C . PRO A 1 443 ? -16.299 -12.522 11.110 1.00 84.75 443 PRO A C 1
ATOM 3486 O O . PRO A 1 443 ? -17.348 -12.154 11.642 1.00 84.75 443 PRO A O 1
ATOM 3489 N N . ILE A 1 444 ? -16.260 -13.229 9.978 1.00 86.06 444 ILE A N 1
ATOM 3490 C CA . ILE A 1 444 ? -17.406 -13.443 9.070 1.00 86.06 444 ILE A CA 1
ATOM 3491 C C . ILE A 1 444 ? -18.658 -13.909 9.819 1.00 86.06 444 ILE A C 1
ATOM 3493 O O . ILE A 1 444 ? -19.720 -13.308 9.692 1.00 86.06 444 ILE A O 1
ATOM 3497 N N . LEU A 1 445 ? -18.515 -14.920 10.681 1.00 89.88 445 LEU A N 1
ATOM 3498 C CA . LEU A 1 445 ? -19.627 -15.493 11.450 1.00 89.88 445 LEU A CA 1
ATOM 3499 C C . LEU A 1 445 ? -20.242 -14.534 12.474 1.00 89.88 445 LEU A C 1
ATOM 3501 O O . LEU A 1 445 ? -21.342 -14.775 12.955 1.00 89.88 445 LEU A O 1
ATOM 3505 N N . LYS A 1 446 ? -19.520 -13.481 12.864 1.00 88.38 446 LYS A N 1
ATOM 3506 C CA . LYS A 1 446 ? -19.972 -12.515 13.869 1.00 88.38 446 LYS A CA 1
ATOM 3507 C C . LYS A 1 446 ? -20.621 -11.288 13.250 1.00 88.38 446 LYS A C 1
ATOM 3509 O O . LYS A 1 446 ? -21.406 -10.643 13.931 1.00 88.38 446 LYS A O 1
ATOM 3514 N N . GLN A 1 447 ? -20.327 -10.953 11.995 1.00 89.69 447 GLN A N 1
ATOM 3515 C CA . GLN A 1 447 ? -20.856 -9.728 11.392 1.00 89.69 447 GLN A CA 1
ATOM 3516 C C . GLN A 1 447 ? -22.393 -9.652 11.387 1.00 89.69 447 GLN A C 1
ATOM 3518 O O . GLN A 1 447 ? -22.896 -8.610 11.811 1.00 89.69 447 GLN A O 1
ATOM 3523 N N . PRO A 1 448 ? -23.150 -10.709 11.004 1.00 95.06 448 PRO A N 1
ATOM 3524 C CA . PRO A 1 448 ? -24.612 -10.638 10.913 1.00 95.06 448 PRO A CA 1
ATOM 3525 C C . PRO A 1 448 ? -25.294 -10.149 12.195 1.00 95.06 448 PRO A C 1
ATOM 3527 O O . PRO A 1 448 ? -26.169 -9.286 12.139 1.00 95.06 448 PRO A O 1
ATOM 3530 N N . ASP A 1 449 ? -24.857 -10.633 13.359 1.00 94.19 449 ASP A N 1
ATOM 3531 C CA . ASP A 1 449 ? -25.460 -10.262 14.643 1.00 94.19 449 ASP A CA 1
ATOM 3532 C C . ASP A 1 449 ? -25.229 -8.787 14.989 1.00 94.19 449 ASP A C 1
ATOM 3534 O O . ASP A 1 449 ? -26.116 -8.125 15.533 1.00 94.19 449 ASP A O 1
ATOM 3538 N N . TYR A 1 450 ? -24.049 -8.253 14.668 1.00 93.94 450 TYR A N 1
ATOM 3539 C CA . TYR A 1 450 ? -23.712 -6.851 14.921 1.00 93.94 450 TYR A CA 1
ATOM 3540 C C . TYR A 1 450 ? -24.388 -5.918 13.908 1.00 93.94 450 TYR A C 1
ATOM 3542 O O . TYR A 1 450 ? -24.871 -4.855 14.294 1.00 93.94 450 TYR A O 1
ATOM 3550 N N . ILE A 1 451 ? -24.501 -6.341 12.642 1.00 96.12 451 ILE A N 1
ATOM 3551 C CA . ILE A 1 451 ? -25.259 -5.630 11.601 1.00 96.12 451 ILE A CA 1
ATOM 3552 C C . ILE A 1 451 ? -26.718 -5.475 12.045 1.00 96.1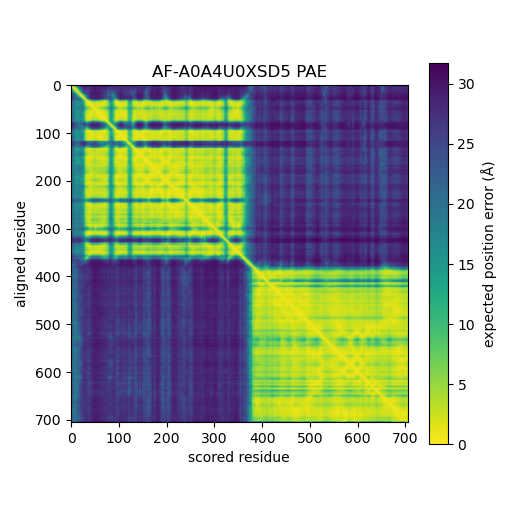2 451 ILE A C 1
ATOM 3554 O O . ILE A 1 451 ? -27.237 -4.358 12.078 1.00 96.12 451 ILE A O 1
ATOM 3558 N N . LYS A 1 452 ? -27.359 -6.575 12.471 1.00 98.12 452 LYS A N 1
ATOM 3559 C CA . LYS A 1 452 ? -28.752 -6.564 12.946 1.00 98.12 452 LYS A CA 1
ATOM 3560 C C . LYS A 1 452 ? -28.959 -5.607 14.118 1.00 98.12 452 LYS A C 1
ATOM 3562 O O . LYS A 1 452 ? -29.916 -4.836 14.121 1.00 98.12 452 LYS A O 1
ATOM 3567 N N . GLN A 1 453 ? -28.066 -5.645 15.108 1.00 96.25 453 GLN A N 1
ATOM 3568 C CA . GLN A 1 453 ? -28.133 -4.772 16.283 1.00 96.25 453 GLN A CA 1
ATOM 3569 C C . GLN A 1 453 ? -28.001 -3.288 15.913 1.00 96.25 453 GLN A C 1
ATOM 3571 O O . GLN A 1 453 ? -28.807 -2.480 16.371 1.00 96.25 453 GLN A O 1
ATOM 3576 N N . ALA A 1 454 ? -27.036 -2.929 15.061 1.00 95.56 454 ALA A N 1
ATOM 3577 C CA . ALA A 1 454 ? -26.827 -1.545 14.637 1.00 95.56 454 ALA A CA 1
ATOM 3578 C C . ALA A 1 454 ? -28.006 -0.982 13.835 1.00 95.56 454 ALA A C 1
ATOM 3580 O O . ALA A 1 454 ? -28.473 0.120 14.123 1.00 95.56 454 ALA A O 1
ATOM 3581 N N . LEU A 1 455 ? -28.525 -1.751 12.874 1.00 97.69 455 LEU A N 1
ATOM 3582 C CA . LEU A 1 455 ? -29.658 -1.327 12.050 1.00 97.69 455 LEU A CA 1
ATOM 3583 C C . LEU A 1 455 ? -30.936 -1.174 12.884 1.00 97.69 455 LEU A C 1
ATOM 3585 O O . LEU A 1 455 ? -31.637 -0.176 12.738 1.00 97.69 455 LEU A O 1
ATOM 3589 N N . LYS A 1 456 ? -31.208 -2.096 13.822 1.00 98.06 456 LYS A N 1
ATOM 3590 C CA . LYS A 1 456 ? -32.333 -1.965 14.772 1.00 98.06 456 LYS A CA 1
ATOM 3591 C C . LYS A 1 456 ? -32.200 -0.738 15.674 1.00 98.06 456 LYS A C 1
ATOM 3593 O O . LYS A 1 456 ? -33.201 -0.120 16.018 1.00 98.06 456 LYS A O 1
ATOM 3598 N N . ALA A 1 457 ? -30.973 -0.356 16.020 1.00 95.31 457 ALA A N 1
ATOM 3599 C CA . ALA A 1 457 ? -30.678 0.888 16.727 1.00 95.31 457 ALA A CA 1
ATOM 3600 C C . ALA A 1 457 ? -30.703 2.133 15.814 1.00 95.31 457 ALA A C 1
ATOM 3602 O O . ALA A 1 457 ? -30.235 3.198 16.216 1.00 95.31 457 ALA A O 1
ATOM 3603 N N . SER A 1 458 ? -31.240 2.011 14.592 1.00 96.44 458 SER A N 1
ATOM 3604 C CA . SER A 1 458 ? -31.333 3.080 13.595 1.00 96.44 458 SER A CA 1
ATOM 3605 C C . SER A 1 458 ? -29.978 3.720 13.265 1.00 96.44 458 SER A C 1
ATOM 3607 O O . SER A 1 458 ? -29.877 4.938 13.129 1.00 96.44 458 SER A O 1
ATOM 3609 N N . LYS A 1 459 ? -28.925 2.904 13.123 1.00 94.06 459 LYS A N 1
ATOM 3610 C CA . LYS A 1 459 ? -27.594 3.347 12.674 1.00 94.06 459 LYS A CA 1
ATOM 3611 C C . LYS A 1 459 ? -27.317 2.851 11.255 1.00 94.06 459 LYS A C 1
ATOM 3613 O O . LYS A 1 459 ? -27.576 1.687 10.959 1.00 94.06 459 LYS A O 1
ATOM 3618 N N . HIS A 1 460 ? -26.736 3.694 10.399 1.00 96.75 460 HIS A N 1
ATOM 3619 C CA . HIS A 1 460 ? -26.197 3.232 9.113 1.00 96.75 460 HIS A CA 1
ATOM 3620 C C . HIS A 1 460 ? -25.043 2.250 9.348 1.00 96.75 460 HIS A C 1
ATOM 3622 O O . HIS A 1 460 ? -24.270 2.407 10.295 1.00 96.75 460 HIS A O 1
ATOM 3628 N N . VAL A 1 461 ? -24.886 1.258 8.477 1.00 97.00 461 VAL A N 1
ATOM 3629 C CA . VAL A 1 461 ? -23.861 0.218 8.606 1.00 97.00 461 VAL A CA 1
ATOM 3630 C C . VAL A 1 461 ? -23.028 0.130 7.336 1.00 97.00 461 VAL A C 1
ATOM 3632 O O . VAL A 1 461 ? -23.581 -0.009 6.253 1.00 97.00 461 VAL A O 1
ATOM 3635 N N . LEU A 1 462 ? -21.704 0.132 7.479 1.00 96.44 462 LEU A N 1
ATOM 3636 C CA . LEU A 1 462 ? -20.769 -0.374 6.473 1.00 96.44 462 LEU A CA 1
ATOM 3637 C C . LEU A 1 462 ? -20.072 -1.606 7.055 1.00 96.44 462 LEU A C 1
ATOM 3639 O O . LEU A 1 462 ? -19.280 -1.483 7.987 1.00 96.44 462 LEU A O 1
ATOM 3643 N N . ALA A 1 463 ? -20.395 -2.795 6.561 1.00 91.06 463 ALA A N 1
ATOM 3644 C CA . ALA A 1 463 ? -19.807 -4.047 7.031 1.00 91.06 463 ALA A CA 1
ATOM 3645 C C . ALA A 1 463 ? -18.716 -4.530 6.074 1.00 91.06 463 ALA A C 1
ATOM 3647 O O . ALA A 1 463 ? -18.881 -4.436 4.862 1.00 91.06 463 ALA A O 1
ATOM 3648 N N . GLU A 1 464 ? -17.622 -5.071 6.604 1.00 91.75 464 GLU A N 1
ATOM 3649 C CA . GLU A 1 464 ? -16.600 -5.732 5.794 1.00 91.75 464 GLU A CA 1
ATOM 3650 C C . GLU A 1 464 ? -17.201 -6.863 4.964 1.00 91.75 464 GLU A C 1
ATOM 3652 O O . GLU A 1 464 ? -18.148 -7.538 5.372 1.00 91.75 464 GLU A O 1
ATOM 3657 N N . LYS A 1 465 ? -16.619 -7.097 3.795 1.00 90.06 465 LYS A N 1
ATOM 3658 C CA . LYS A 1 465 ? -16.876 -8.305 3.016 1.00 90.06 465 LYS A CA 1
ATOM 3659 C C . LYS A 1 465 ? -16.306 -9.552 3.724 1.00 90.06 465 LYS A C 1
ATOM 3661 O O . LYS A 1 465 ? -15.371 -9.442 4.526 1.00 90.06 465 LYS A O 1
ATOM 3666 N N . PRO A 1 466 ? -16.770 -10.758 3.360 1.00 92.75 466 PRO A N 1
ATOM 3667 C CA . PRO A 1 466 ? -17.962 -11.036 2.557 1.00 92.75 466 PRO A CA 1
ATOM 3668 C C . PRO A 1 466 ? -19.256 -10.744 3.327 1.00 92.75 466 PRO A C 1
ATOM 3670 O O . PRO A 1 466 ? -19.264 -10.683 4.556 1.00 92.75 466 PRO A O 1
ATOM 3673 N N . ILE A 1 467 ? -20.360 -10.594 2.586 1.00 95.81 467 ILE A N 1
ATOM 3674 C CA . ILE A 1 467 ? -21.693 -10.287 3.133 1.00 95.81 467 ILE A CA 1
ATOM 3675 C C . ILE A 1 467 ? -22.134 -11.262 4.241 1.00 95.81 467 ILE A C 1
ATOM 3677 O O . ILE A 1 467 ? -22.714 -10.839 5.240 1.00 95.81 467 ILE A O 1
ATOM 3681 N N . ALA A 1 468 ? -21.844 -12.555 4.079 1.00 95.50 468 ALA A N 1
ATOM 3682 C CA . ALA A 1 468 ? -22.050 -13.598 5.077 1.00 95.50 468 ALA A CA 1
ATOM 3683 C C . ALA A 1 468 ? -21.154 -14.812 4.768 1.00 95.50 468 ALA A C 1
ATOM 3685 O O . ALA A 1 468 ? -20.315 -14.773 3.869 1.00 95.50 468 ALA A O 1
ATOM 3686 N N . LYS A 1 469 ? -21.341 -15.897 5.526 1.00 94.19 469 LYS A N 1
ATOM 3687 C CA . LYS A 1 469 ? -20.597 -17.157 5.380 1.00 94.19 469 LYS A CA 1
ATOM 3688 C C . LYS A 1 469 ? -21.021 -18.037 4.196 1.00 94.19 469 LYS A C 1
ATOM 3690 O O . LYS A 1 469 ? -20.260 -18.916 3.816 1.00 94.19 469 LYS A O 1
ATOM 3695 N N . ASP A 1 470 ? -22.226 -17.832 3.674 1.00 95.56 470 ASP A N 1
ATOM 3696 C CA . ASP A 1 470 ? -22.829 -18.566 2.559 1.00 95.56 470 ASP A CA 1
ATOM 3697 C C . ASP A 1 470 ? -24.028 -17.770 2.005 1.00 95.56 470 ASP A C 1
ATOM 3699 O O . ASP A 1 470 ? -24.511 -16.817 2.635 1.00 95.56 470 ASP A O 1
ATOM 3703 N N . VAL A 1 471 ? -24.487 -18.133 0.806 1.00 97.19 471 VAL A N 1
ATOM 3704 C CA . VAL A 1 471 ? -25.602 -17.496 0.090 1.00 97.19 471 VAL A CA 1
ATOM 3705 C C . VAL A 1 471 ? -26.903 -17.612 0.875 1.00 97.19 471 VAL A C 1
ATOM 3707 O O . VAL A 1 471 ? -27.684 -16.662 0.881 1.00 97.19 471 VAL A O 1
ATOM 3710 N N . ALA A 1 472 ? -27.146 -18.737 1.555 1.00 96.69 472 ALA A N 1
ATOM 3711 C CA . ALA A 1 472 ? -28.361 -18.941 2.343 1.00 96.69 472 ALA A CA 1
ATOM 3712 C C . ALA A 1 472 ? -28.454 -17.920 3.490 1.00 96.69 472 ALA A C 1
ATOM 3714 O O . ALA A 1 472 ? -29.422 -17.166 3.573 1.00 96.69 472 ALA A O 1
ATOM 3715 N N . THR A 1 473 ? -27.398 -17.809 4.297 1.00 96.94 473 THR A N 1
ATOM 3716 C CA . THR A 1 473 ? -27.292 -16.847 5.402 1.00 96.94 473 THR A CA 1
ATOM 3717 C C . THR A 1 473 ? -27.359 -15.410 4.887 1.00 96.94 473 THR A C 1
ATOM 3719 O O . THR A 1 473 ? -28.022 -14.569 5.492 1.00 96.94 473 THR A O 1
ATOM 3722 N N . ALA A 1 474 ? -26.688 -15.107 3.769 1.00 97.44 474 ALA A N 1
ATOM 3723 C CA . ALA A 1 474 ? -26.732 -13.778 3.164 1.00 97.44 474 ALA A CA 1
ATOM 3724 C C . ALA A 1 474 ? -28.143 -13.417 2.674 1.00 97.44 474 ALA A C 1
ATOM 3726 O O . ALA A 1 474 ? -28.607 -12.306 2.922 1.00 97.44 474 ALA A O 1
ATOM 3727 N N . SER A 1 475 ? -28.844 -14.360 2.041 1.00 97.81 475 SER A N 1
ATOM 3728 C CA . SER A 1 475 ? -30.214 -14.179 1.544 1.00 97.81 475 SER A CA 1
ATOM 3729 C C . SER A 1 475 ? -31.212 -13.990 2.683 1.00 97.81 475 SER A C 1
ATOM 3731 O O . SER A 1 475 ? -32.065 -13.109 2.613 1.00 97.81 475 SER A O 1
ATOM 3733 N N . GLU A 1 476 ? -31.092 -14.769 3.760 1.00 98.12 476 GLU A N 1
ATOM 3734 C CA . GLU A 1 476 ? -31.910 -14.601 4.966 1.00 98.12 476 GLU A CA 1
ATOM 3735 C C . GLU A 1 476 ? -31.650 -13.257 5.648 1.00 98.12 476 GLU A C 1
ATOM 3737 O O . GLU A 1 476 ? -32.590 -12.580 6.066 1.00 98.12 476 GLU A O 1
ATOM 3742 N N . LEU A 1 477 ? -30.382 -12.844 5.744 1.00 98.12 477 LEU A N 1
ATOM 3743 C CA . LEU A 1 477 ? -30.008 -11.551 6.311 1.00 98.12 477 LEU A CA 1
ATOM 3744 C C . LEU A 1 477 ? -30.542 -10.391 5.462 1.00 98.12 477 LEU A C 1
ATOM 3746 O O . LEU A 1 477 ? -31.040 -9.415 6.017 1.00 98.12 477 LEU A O 1
ATOM 3750 N N . LEU A 1 478 ? -30.480 -10.514 4.136 1.00 98.06 478 LEU A N 1
ATOM 3751 C CA . LEU A 1 478 ? -31.001 -9.527 3.196 1.00 98.06 478 LEU A CA 1
ATOM 3752 C C . LEU A 1 478 ? -32.527 -9.441 3.235 1.00 98.06 478 LEU A C 1
ATOM 3754 O O . LEU A 1 478 ? -33.078 -8.345 3.288 1.00 98.06 478 LEU A O 1
ATOM 3758 N N . LYS A 1 479 ? -33.212 -10.586 3.283 1.00 98.25 479 LYS A N 1
ATOM 3759 C CA . LYS A 1 479 ? -34.660 -10.636 3.485 1.00 98.25 479 LYS A CA 1
ATOM 3760 C C . LYS A 1 479 ? -35.049 -9.954 4.794 1.00 98.25 479 LYS A C 1
ATOM 3762 O O . LYS A 1 479 ? -35.900 -9.075 4.790 1.00 98.25 479 LYS A O 1
ATOM 3767 N N . TRP A 1 480 ? -34.382 -10.312 5.890 1.00 98.50 480 TRP A N 1
ATOM 3768 C CA . TRP A 1 480 ? -34.589 -9.673 7.187 1.00 98.50 480 TRP A CA 1
ATOM 3769 C C . TRP A 1 480 ? -34.359 -8.155 7.123 1.00 98.50 480 TRP A C 1
ATOM 3771 O O . TRP A 1 480 ? -35.138 -7.405 7.699 1.00 98.50 480 TRP A O 1
ATOM 3781 N N . TYR A 1 481 ? -33.324 -7.694 6.414 1.00 98.44 481 TYR A N 1
ATOM 3782 C CA . TYR A 1 481 ? -33.043 -6.267 6.251 1.00 98.44 481 TYR A CA 1
ATOM 3783 C C . TYR A 1 481 ? -34.209 -5.533 5.579 1.00 98.44 481 TYR A C 1
ATOM 3785 O O . TYR A 1 481 ? -34.637 -4.502 6.085 1.00 98.44 481 TYR A O 1
ATOM 3793 N N . HIS A 1 482 ? -34.768 -6.077 4.498 1.00 97.94 482 HIS A N 1
ATOM 3794 C CA . HIS A 1 482 ? -35.903 -5.454 3.806 1.00 97.94 482 HIS A CA 1
ATOM 3795 C C . HIS A 1 482 ? -37.226 -5.552 4.565 1.00 97.94 482 HIS A C 1
ATOM 3797 O O . HIS A 1 482 ? -38.039 -4.635 4.478 1.00 97.94 482 HIS A O 1
ATOM 3803 N N . ASP A 1 483 ? -37.445 -6.645 5.297 1.00 98.12 483 ASP A N 1
ATOM 3804 C CA . ASP A 1 483 ? -38.693 -6.873 6.029 1.00 98.12 483 ASP A CA 1
ATOM 3805 C C . ASP A 1 483 ? -38.757 -6.041 7.326 1.00 98.12 483 ASP A C 1
ATOM 3807 O O . ASP A 1 483 ? -39.816 -5.530 7.686 1.00 98.12 483 ASP A O 1
ATOM 3811 N N . GLU A 1 484 ? -37.631 -5.893 8.033 1.00 97.94 484 GLU A N 1
ATOM 3812 C CA . GLU A 1 484 ? -37.606 -5.372 9.409 1.00 97.94 484 GLU A CA 1
ATOM 3813 C C . GLU A 1 484 ? -36.998 -3.970 9.543 1.00 97.94 484 GLU A C 1
ATOM 3815 O O . GLU A 1 484 ? -37.155 -3.335 10.588 1.00 97.94 484 GLU A O 1
ATOM 3820 N N . ILE A 1 485 ? -36.273 -3.479 8.532 1.00 98.25 485 ILE A N 1
ATOM 3821 C CA . ILE A 1 485 ? -35.571 -2.193 8.595 1.00 98.25 485 ILE A CA 1
ATOM 3822 C C . ILE A 1 485 ? -36.163 -1.209 7.584 1.00 98.25 485 ILE A C 1
ATOM 3824 O O . ILE A 1 485 ? -36.314 -1.503 6.403 1.00 98.25 485 ILE A O 1
ATOM 3828 N N . ASP A 1 486 ? -36.449 0.011 8.043 1.00 96.31 486 ASP A N 1
ATOM 3829 C CA . ASP A 1 486 ? -36.844 1.125 7.177 1.00 96.31 486 ASP A CA 1
ATOM 3830 C C . ASP A 1 486 ? -35.628 1.603 6.365 1.00 96.31 486 ASP A C 1
ATOM 3832 O O . ASP A 1 486 ? -34.866 2.482 6.784 1.00 96.31 486 ASP A O 1
ATOM 3836 N N . THR A 1 487 ? -35.430 0.991 5.196 1.00 94.12 487 THR A N 1
ATOM 3837 C CA . THR A 1 487 ? -34.272 1.218 4.315 1.00 94.12 487 THR A CA 1
ATOM 3838 C C . THR A 1 487 ? -34.200 2.638 3.749 1.00 94.12 487 THR A C 1
ATOM 3840 O O . THR A 1 487 ? -33.155 3.053 3.247 1.00 94.12 487 THR A O 1
ATOM 3843 N N . LYS A 1 488 ? -35.277 3.428 3.879 1.00 92.00 488 LYS A N 1
ATOM 3844 C CA . LYS A 1 488 ? -35.281 4.861 3.548 1.00 92.00 488 LYS A CA 1
ATOM 3845 C C . LYS A 1 488 ? -34.601 5.712 4.620 1.00 92.00 488 LYS A C 1
ATOM 3847 O O . LYS A 1 488 ? -34.201 6.833 4.323 1.00 92.00 488 LYS A O 1
ATOM 3852 N N . LYS A 1 489 ? -34.497 5.209 5.854 1.00 93.25 489 LYS A N 1
ATOM 3853 C CA . LYS A 1 489 ? -33.868 5.912 6.981 1.00 93.25 489 LYS A CA 1
ATOM 3854 C C . LYS A 1 489 ? -32.443 5.457 7.229 1.00 93.25 489 LYS A C 1
ATOM 3856 O O . LYS A 1 489 ? -31.593 6.291 7.510 1.00 93.25 489 LYS A O 1
ATOM 3861 N N . VAL A 1 490 ? -32.182 4.153 7.145 1.00 96.12 490 VAL A N 1
ATOM 3862 C CA . VAL A 1 490 ? -30.858 3.589 7.430 1.00 96.12 490 VAL A CA 1
ATOM 3863 C C . VAL A 1 490 ? -30.430 2.585 6.374 1.00 96.12 490 VAL A C 1
ATOM 3865 O O . VAL A 1 490 ? -31.208 1.764 5.889 1.00 96.12 490 VAL A O 1
ATOM 3868 N N . THR A 1 491 ? -29.149 2.642 6.033 1.00 97.56 491 THR A N 1
ATOM 3869 C CA . THR A 1 491 ? -28.562 1.832 4.968 1.00 97.56 491 THR A CA 1
ATOM 3870 C C . THR A 1 491 ? -27.649 0.768 5.551 1.00 97.56 491 THR A C 1
ATOM 3872 O O . THR A 1 491 ? -26.862 1.038 6.461 1.00 97.56 491 THR A O 1
ATOM 3875 N N . TRP A 1 492 ? -27.737 -0.441 5.007 1.00 98.38 492 TRP A N 1
ATOM 3876 C CA . TRP A 1 492 ? -26.705 -1.457 5.149 1.00 98.38 492 TRP A CA 1
ATOM 3877 C C . TRP A 1 492 ? -25.873 -1.465 3.874 1.00 98.38 492 TRP A C 1
ATOM 3879 O O . TRP A 1 492 ? -26.419 -1.669 2.799 1.00 98.38 492 TRP A O 1
ATOM 3889 N N . SER A 1 493 ? -24.572 -1.229 3.997 1.00 98.06 493 SER A N 1
ATOM 3890 C CA . SER A 1 493 ? -23.590 -1.286 2.920 1.00 98.06 493 SER A CA 1
ATOM 3891 C C . SER A 1 493 ? -22.526 -2.350 3.200 1.00 98.06 493 SER A C 1
ATOM 3893 O O . SER A 1 493 ? -22.206 -2.623 4.360 1.00 98.06 493 SER A O 1
ATOM 3895 N N . VAL A 1 494 ? -21.931 -2.907 2.144 1.00 97.94 494 VAL A N 1
ATOM 3896 C CA . VAL A 1 494 ? -20.801 -3.846 2.206 1.00 97.94 494 VAL A CA 1
ATOM 3897 C C . VAL A 1 494 ? -19.537 -3.192 1.635 1.00 97.94 494 VAL A C 1
ATOM 3899 O O . VAL A 1 494 ? -19.555 -2.641 0.535 1.00 97.94 494 VAL A O 1
ATOM 3902 N N . ALA A 1 495 ? -18.439 -3.244 2.390 1.00 91.56 495 ALA A N 1
ATOM 3903 C CA . ALA A 1 495 ? -17.129 -2.710 2.024 1.00 91.56 495 ALA A CA 1
ATOM 3904 C C . ALA A 1 495 ? -16.373 -3.702 1.127 1.00 91.56 495 ALA A C 1
ATOM 3906 O O . ALA A 1 495 ? -15.631 -4.561 1.604 1.00 91.56 495 ALA A O 1
ATOM 3907 N N . GLU A 1 496 ? -16.620 -3.614 -0.181 1.00 96.38 496 GLU A N 1
ATOM 3908 C CA . GLU A 1 496 ? -15.841 -4.307 -1.210 1.00 96.38 496 GLU A CA 1
ATOM 3909 C C . GLU A 1 496 ? -14.979 -3.301 -1.978 1.00 96.38 496 GLU A C 1
ATOM 3911 O O . GLU A 1 496 ? -15.406 -2.668 -2.951 1.00 96.38 496 GLU A O 1
ATOM 3916 N N . ASN A 1 497 ? -13.738 -3.168 -1.527 1.00 88.38 497 ASN A N 1
ATOM 3917 C CA . ASN A 1 497 ? -12.818 -2.124 -1.946 1.00 88.38 497 ASN A CA 1
ATOM 3918 C C . ASN A 1 497 ? -12.387 -2.220 -3.424 1.00 88.38 497 ASN A C 1
ATOM 3920 O O . ASN A 1 497 ? -12.036 -1.195 -4.011 1.00 88.38 497 ASN A O 1
ATOM 3924 N N . PHE A 1 498 ? -12.460 -3.395 -4.071 1.00 92.75 498 PHE A N 1
ATOM 3925 C CA . PHE A 1 498 ? -12.112 -3.536 -5.498 1.00 92.75 498 PHE A CA 1
ATOM 3926 C C . PHE A 1 498 ? -13.054 -2.743 -6.417 1.00 92.75 498 PHE A C 1
ATOM 3928 O O . PHE A 1 498 ? -12.651 -2.330 -7.504 1.00 92.75 498 PHE A O 1
ATOM 3935 N N . ARG A 1 499 ? -14.288 -2.460 -5.971 1.00 95.94 499 ARG A N 1
ATOM 3936 C CA . ARG A 1 499 ? -15.253 -1.624 -6.712 1.00 95.94 499 ARG A CA 1
ATOM 3937 C C . ARG A 1 499 ? -14.887 -0.136 -6.751 1.00 95.94 499 ARG A C 1
ATOM 3939 O O . ARG A 1 499 ? -15.531 0.640 -7.463 1.00 95.94 499 ARG A O 1
ATOM 3946 N N . TYR A 1 500 ? -13.885 0.254 -5.967 1.00 93.69 500 TYR A N 1
ATOM 3947 C CA . TYR A 1 500 ? -13.474 1.635 -5.736 1.00 93.69 500 TYR A CA 1
ATOM 3948 C C . TYR A 1 500 ? -12.008 1.896 -6.096 1.00 93.69 500 TYR A C 1
ATOM 3950 O O . TYR A 1 500 ? -11.513 2.994 -5.858 1.00 93.69 500 TYR A O 1
ATOM 3958 N N . MET A 1 501 ? -11.315 0.907 -6.664 1.00 90.88 501 MET A N 1
ATOM 3959 C CA . MET A 1 501 ? -9.983 1.100 -7.229 1.00 90.88 501 MET A CA 1
ATOM 3960 C C . MET A 1 501 ? -10.101 1.809 -8.581 1.00 90.88 501 MET A C 1
ATOM 3962 O O . MET A 1 501 ? -10.803 1.338 -9.482 1.00 90.88 501 MET A O 1
ATOM 3966 N N . ASP A 1 502 ? -9.406 2.932 -8.721 1.00 93.31 502 ASP A N 1
ATOM 3967 C CA . ASP A 1 502 ? -9.395 3.764 -9.921 1.00 93.31 502 ASP A CA 1
ATOM 3968 C C . ASP A 1 502 ? -8.899 2.977 -11.143 1.00 93.31 502 ASP A C 1
ATOM 3970 O O . ASP A 1 502 ? -9.412 3.169 -12.244 1.00 93.31 502 ASP A O 1
ATOM 3974 N N . SER A 1 503 ? -7.986 2.019 -10.964 1.00 95.06 503 SER A N 1
ATOM 3975 C CA . SER A 1 503 ? -7.518 1.137 -12.037 1.00 95.06 503 SER A CA 1
ATOM 3976 C C . SER A 1 503 ? -8.598 0.210 -12.583 1.00 95.06 503 SER A C 1
ATOM 3978 O O . SER A 1 503 ? -8.703 0.036 -13.799 1.00 95.06 503 SER A O 1
ATOM 3980 N N . PHE A 1 504 ? -9.449 -0.345 -11.720 1.00 97.19 504 PHE A N 1
ATOM 3981 C CA . PHE A 1 504 ? -10.581 -1.166 -12.147 1.00 97.19 504 PHE A CA 1
ATOM 3982 C C . PHE A 1 504 ? -11.695 -0.315 -12.759 1.00 97.19 504 PHE A C 1
ATOM 3984 O O . PHE A 1 504 ? -12.278 -0.715 -13.767 1.00 97.19 504 PHE A O 1
ATOM 3991 N N . LEU A 1 505 ? -11.963 0.870 -12.201 1.00 96.88 505 LEU A N 1
ATOM 3992 C CA . LEU A 1 505 ? -12.935 1.813 -12.761 1.00 96.88 505 LEU A CA 1
ATOM 3993 C C . LEU A 1 505 ? -12.510 2.286 -14.155 1.00 96.88 505 LEU A C 1
ATOM 3995 O O . LEU A 1 505 ? -13.313 2.261 -15.088 1.00 96.88 505 LEU A O 1
ATOM 3999 N N . TYR A 1 506 ? -11.240 2.653 -14.319 1.00 97.31 506 TYR A N 1
ATOM 4000 C CA . TYR A 1 506 ? -10.675 3.039 -15.605 1.00 97.31 506 TYR A CA 1
ATOM 4001 C C . TYR A 1 506 ? -10.674 1.868 -16.592 1.00 97.31 506 TYR A C 1
ATOM 4003 O O . TYR A 1 506 ? -11.125 2.011 -17.726 1.00 97.31 506 TYR A O 1
ATOM 4011 N N . GLY A 1 507 ? -10.251 0.679 -16.153 1.00 98.06 507 GLY A N 1
ATOM 4012 C CA . GLY A 1 507 ? -10.308 -0.537 -16.962 1.00 98.06 507 GLY A CA 1
ATOM 4013 C C . GLY A 1 507 ? -11.723 -0.839 -17.463 1.00 98.06 507 GLY A C 1
ATOM 4014 O O . GLY A 1 507 ? -11.909 -1.106 -18.647 1.00 98.06 507 GLY A O 1
ATOM 4015 N N . ALA A 1 508 ? -12.738 -0.717 -16.605 1.00 98.00 508 ALA A N 1
ATOM 4016 C CA . ALA A 1 508 ? -14.134 -0.905 -16.993 1.00 98.00 508 ALA A CA 1
ATOM 4017 C C . ALA A 1 508 ? -14.584 0.138 -18.032 1.00 98.00 508 ALA A C 1
ATOM 4019 O O . ALA A 1 508 ? -15.228 -0.210 -19.024 1.00 98.00 508 ALA A O 1
ATOM 4020 N N . GLN A 1 509 ? -14.194 1.408 -17.864 1.00 97.75 509 GLN A N 1
ATOM 4021 C CA . GLN A 1 509 ? -14.460 2.452 -18.861 1.00 97.75 509 GLN A CA 1
ATOM 4022 C C . GLN A 1 509 ? -13.825 2.125 -20.217 1.00 97.75 509 GLN A C 1
ATOM 4024 O O . GLN A 1 509 ? -14.482 2.294 -21.245 1.00 97.75 509 GLN A O 1
ATOM 4029 N N . GLN A 1 510 ? -12.591 1.617 -20.226 1.00 98.00 510 GLN A N 1
ATOM 4030 C CA . GLN A 1 510 ? -11.914 1.192 -21.450 1.00 98.00 510 GLN A CA 1
ATOM 4031 C C . GLN A 1 510 ? -12.625 0.002 -22.099 1.00 98.00 510 GLN A C 1
ATOM 4033 O O . GLN A 1 510 ? -12.915 0.047 -23.293 1.00 98.00 510 GLN A O 1
ATOM 4038 N N . VAL A 1 511 ? -13.006 -1.022 -21.325 1.00 98.25 511 VAL A N 1
ATOM 4039 C CA . VAL A 1 511 ? -13.776 -2.172 -21.838 1.00 98.25 511 VAL A CA 1
ATOM 4040 C C . VAL A 1 511 ? -15.046 -1.703 -22.552 1.00 98.25 511 VAL A C 1
ATOM 4042 O O . VAL A 1 511 ? -15.314 -2.138 -23.670 1.00 98.25 511 VAL A O 1
ATOM 4045 N N . LYS A 1 512 ? -15.775 -0.736 -21.976 1.00 96.50 512 LYS A N 1
ATOM 4046 C CA . LYS A 1 512 ? -17.002 -0.181 -22.575 1.00 96.50 512 LYS A CA 1
ATOM 4047 C C . LYS A 1 512 ? -16.785 0.429 -23.966 1.00 96.50 512 LYS A C 1
ATOM 4049 O O . LYS A 1 512 ? -17.677 0.398 -24.809 1.00 96.50 512 LYS A O 1
ATOM 4054 N N . GLN A 1 513 ? -15.611 1.004 -24.209 1.00 96.00 513 GLN A N 1
ATOM 4055 C CA . GLN A 1 513 ? -15.274 1.681 -25.466 1.00 96.00 513 GLN A CA 1
ATOM 4056 C C . GLN A 1 513 ? -14.742 0.714 -26.539 1.00 96.00 513 GLN A C 1
ATOM 4058 O O . GLN A 1 513 ? -14.697 1.051 -27.729 1.00 96.00 513 GLN A O 1
ATOM 4063 N N . MET A 1 514 ? -14.364 -0.503 -26.139 1.00 95.50 514 MET A N 1
ATOM 4064 C CA . MET A 1 514 ? -13.650 -1.477 -26.969 1.00 95.50 514 MET A CA 1
ATOM 4065 C C . MET A 1 514 ? -14.567 -2.444 -27.740 1.00 95.50 514 MET A C 1
ATOM 4067 O O . MET A 1 514 ? -14.079 -3.344 -28.426 1.00 95.50 514 MET A O 1
ATOM 4071 N N . GLY A 1 515 ? -15.882 -2.214 -27.712 1.00 94.88 515 GLY A N 1
ATOM 4072 C CA . GLY A 1 515 ? -16.879 -3.022 -28.422 1.00 94.88 515 GLY A CA 1
ATOM 4073 C C . GLY A 1 515 ? -17.361 -4.218 -27.604 1.00 94.88 515 GLY A C 1
ATOM 4074 O O . GLY A 1 515 ? -17.194 -4.257 -26.386 1.00 94.88 515 GLY A O 1
ATOM 4075 N N . ARG A 1 516 ? -17.991 -5.198 -28.261 1.00 97.50 516 ARG A N 1
ATOM 4076 C CA . ARG A 1 516 ? -18.547 -6.368 -27.567 1.00 97.50 516 ARG A CA 1
ATOM 4077 C C . ARG A 1 516 ? -17.444 -7.171 -26.874 1.00 97.50 516 ARG A C 1
ATOM 4079 O O . ARG A 1 516 ? -16.408 -7.446 -27.478 1.00 97.50 516 ARG A O 1
ATOM 4086 N N . VAL A 1 517 ? -17.699 -7.616 -25.642 1.00 98.56 517 VAL A N 1
ATOM 4087 C CA . VAL A 1 517 ? -16.815 -8.547 -24.924 1.00 98.56 517 VAL A CA 1
ATOM 4088 C C . VAL A 1 517 ? -16.818 -9.916 -25.612 1.00 98.56 517 VAL A C 1
ATOM 4090 O O . VAL A 1 517 ? -17.868 -10.519 -25.836 1.00 98.56 517 VAL A O 1
ATOM 4093 N N . LEU A 1 518 ? -15.627 -10.413 -25.930 1.00 98.38 518 LEU A N 1
ATOM 4094 C CA . LEU A 1 518 ? -15.379 -11.702 -26.579 1.00 98.38 518 LEU A CA 1
ATOM 4095 C C . LEU A 1 518 ? -14.956 -12.793 -25.591 1.00 98.38 518 LEU A C 1
ATOM 4097 O O . LEU A 1 518 ? -15.115 -13.976 -25.882 1.00 98.38 518 LEU A O 1
ATOM 4101 N N . GLY A 1 519 ? -14.432 -12.397 -24.432 1.00 98.38 519 GLY A N 1
ATOM 4102 C CA . GLY A 1 519 ? -14.050 -13.285 -23.341 1.00 98.38 519 GLY A CA 1
ATOM 4103 C C . GLY A 1 519 ? -13.217 -12.552 -22.295 1.00 98.38 519 GLY A C 1
ATOM 4104 O O . GLY A 1 519 ? -12.873 -11.382 -22.464 1.00 98.38 519 GLY A O 1
ATOM 4105 N N . PHE A 1 520 ? -12.872 -13.238 -21.212 1.00 98.75 520 PHE A N 1
ATOM 4106 C CA . PHE A 1 520 ? -11.999 -12.690 -20.176 1.00 98.75 520 PHE A CA 1
ATOM 4107 C C . PHE A 1 520 ? -11.084 -13.763 -19.590 1.00 98.75 520 PHE A C 1
ATOM 4109 O O . PHE A 1 520 ? -11.344 -14.963 -19.707 1.00 98.75 520 PHE A O 1
ATOM 4116 N N . ARG A 1 521 ? -10.013 -13.311 -18.945 1.00 98.56 521 ARG A N 1
ATOM 4117 C CA . ARG A 1 521 ? -9.124 -14.127 -18.127 1.00 98.56 521 ARG A CA 1
ATOM 4118 C C . ARG A 1 521 ? -8.852 -13.392 -16.830 1.00 98.56 521 ARG A C 1
ATOM 4120 O O . ARG A 1 521 ? -8.258 -12.317 -16.847 1.00 98.56 521 ARG A O 1
ATOM 4127 N N . THR A 1 522 ? -9.264 -13.998 -15.728 1.00 98.44 522 THR A N 1
ATOM 4128 C CA . THR A 1 522 ? -8.871 -13.581 -14.389 1.00 98.44 522 THR A CA 1
ATOM 4129 C C . THR A 1 522 ? -8.012 -14.671 -13.782 1.00 98.44 522 THR A C 1
ATOM 4131 O O . THR A 1 522 ? -8.429 -15.827 -13.702 1.00 98.44 522 THR A O 1
ATOM 4134 N N . ARG A 1 523 ? -6.817 -14.304 -13.331 1.00 95.94 523 ARG A N 1
ATOM 4135 C CA . ARG A 1 523 ? -5.925 -15.193 -12.595 1.00 95.94 523 ARG A CA 1
ATOM 4136 C C . ARG A 1 523 ? -5.426 -14.485 -11.351 1.00 95.94 523 ARG A C 1
ATOM 4138 O O . ARG A 1 523 ? -4.810 -13.426 -11.439 1.00 95.94 523 ARG A O 1
ATOM 4145 N N . MET A 1 524 ? -5.653 -15.103 -10.203 1.00 94.69 524 MET A N 1
ATOM 4146 C CA . MET A 1 524 ? -5.107 -14.673 -8.930 1.00 94.69 524 MET A CA 1
ATOM 4147 C C . MET A 1 524 ? -4.478 -15.858 -8.215 1.00 94.69 524 MET A C 1
ATOM 4149 O O . MET A 1 524 ? -5.168 -16.774 -7.787 1.00 94.69 524 MET A O 1
ATOM 4153 N N . GLN A 1 525 ? -3.159 -15.855 -8.107 1.00 89.19 525 GLN A N 1
ATOM 4154 C CA . GLN A 1 525 ? -2.419 -16.971 -7.535 1.00 89.19 525 GLN A CA 1
ATOM 4155 C C . GLN A 1 525 ? -1.529 -16.420 -6.426 1.00 89.19 525 GLN A C 1
ATOM 4157 O O . GLN A 1 525 ? -0.734 -15.495 -6.631 1.00 89.19 525 GLN A O 1
ATOM 4162 N N . THR A 1 526 ? -1.725 -16.939 -5.224 1.00 83.25 526 THR A N 1
ATOM 4163 C CA . THR A 1 526 ? -0.978 -16.563 -4.033 1.00 83.25 526 THR A CA 1
ATOM 4164 C C . THR A 1 526 ? -0.809 -17.787 -3.146 1.00 83.25 526 THR A C 1
ATOM 4166 O O . THR A 1 526 ? -1.651 -18.675 -3.160 1.00 83.25 526 THR A O 1
ATOM 4169 N N . TYR A 1 527 ? 0.272 -17.842 -2.371 1.00 88.56 527 TYR A N 1
ATOM 4170 C CA . TYR A 1 527 ? 0.497 -18.935 -1.434 1.00 88.56 527 TYR A CA 1
ATOM 4171 C C . TYR A 1 527 ? 0.370 -18.437 0.004 1.00 88.56 527 TYR A C 1
ATOM 4173 O O . TYR A 1 527 ? 1.247 -17.731 0.511 1.00 88.56 527 TYR A O 1
ATOM 4181 N N . VAL A 1 528 ? -0.712 -18.812 0.683 1.00 81.94 528 VAL A N 1
ATOM 4182 C CA . VAL A 1 528 ? -0.909 -18.523 2.103 1.00 81.94 528 VAL A CA 1
ATOM 4183 C C . VAL A 1 528 ? -0.154 -19.562 2.919 1.00 81.94 528 VAL A C 1
ATOM 4185 O O . VAL A 1 528 ? -0.590 -20.697 3.090 1.00 81.94 528 VAL A O 1
ATOM 4188 N N . GLN A 1 529 ? 1.000 -19.164 3.440 1.00 84.44 529 GLN A N 1
ATOM 4189 C CA . GLN A 1 529 ? 1.824 -20.032 4.276 1.00 84.44 529 GLN A CA 1
ATOM 4190 C C . GLN A 1 529 ? 1.326 -20.053 5.733 1.00 84.44 529 GLN A C 1
ATOM 4192 O O . GLN A 1 529 ? 0.794 -19.036 6.216 1.00 84.44 529 GLN A O 1
ATOM 4197 N N . PRO A 1 530 ? 1.552 -21.163 6.466 1.00 76.25 530 PRO A N 1
ATOM 4198 C CA . PRO A 1 530 ? 1.457 -21.172 7.922 1.00 76.25 530 PRO A CA 1
ATOM 4199 C C . PRO A 1 530 ? 2.324 -20.058 8.526 1.00 76.25 530 PRO A C 1
ATOM 4201 O O . PRO A 1 530 ? 3.345 -19.684 7.949 1.00 76.25 530 PRO A O 1
ATOM 4204 N N . GLY A 1 531 ? 1.924 -19.476 9.658 1.00 73.88 531 GLY A N 1
ATOM 4205 C CA . GLY A 1 531 ? 2.624 -18.331 10.248 1.00 73.88 531 GLY A CA 1
ATOM 4206 C C . GLY A 1 531 ? 2.318 -16.978 9.593 1.00 73.88 531 GLY A C 1
ATOM 4207 O O . GLY A 1 531 ? 2.692 -15.938 10.140 1.00 73.88 531 GLY A O 1
ATOM 4208 N N . SER A 1 532 ? 1.616 -16.934 8.452 1.00 67.12 532 SER A N 1
ATOM 4209 C CA . SER A 1 532 ? 1.159 -15.661 7.887 1.00 67.12 532 SER A CA 1
ATOM 4210 C C . SER A 1 532 ? 0.113 -15.007 8.796 1.00 67.12 532 SER A C 1
ATOM 4212 O O . SER A 1 532 ? -0.772 -15.669 9.331 1.00 67.12 532 SER A O 1
ATOM 4214 N N . LYS A 1 533 ? 0.158 -13.675 8.940 1.00 62.06 533 LYS A N 1
ATOM 4215 C CA . LYS A 1 533 ? -0.746 -12.933 9.846 1.00 62.06 533 LYS A CA 1
ATOM 4216 C C . LYS A 1 533 ? -2.240 -13.218 9.620 1.00 62.06 533 LYS A C 1
ATOM 4218 O O . LYS A 1 533 ? -3.029 -13.068 10.545 1.00 62.06 533 LYS A O 1
ATOM 4223 N N . TYR A 1 534 ? -2.627 -13.553 8.386 1.00 58.06 534 TYR A N 1
ATOM 4224 C CA . TYR A 1 534 ? -4.006 -13.886 8.039 1.00 58.06 534 TYR A CA 1
ATOM 4225 C C . TYR A 1 534 ? -4.321 -15.314 8.476 1.00 58.06 534 TYR A C 1
ATOM 4227 O O . TYR A 1 534 ? -5.278 -15.518 9.219 1.00 58.06 534 TYR A O 1
ATOM 4235 N N . TYR A 1 535 ? -3.475 -16.279 8.109 1.00 71.44 535 TYR A N 1
ATOM 4236 C CA . TYR A 1 535 ? -3.633 -17.661 8.549 1.00 71.44 535 TYR A CA 1
ATOM 4237 C C . TYR A 1 535 ? -3.654 -17.789 10.077 1.00 71.44 535 TYR A C 1
ATOM 4239 O O . TYR A 1 535 ? -4.457 -18.536 10.609 1.00 71.44 535 TYR A O 1
ATOM 4247 N N . GLU A 1 536 ? -2.866 -16.992 10.802 1.00 79.50 536 GLU A N 1
ATOM 4248 C CA . GLU A 1 536 ? -2.780 -17.070 12.266 1.00 79.50 536 GLU A CA 1
ATOM 4249 C C . GLU A 1 536 ? -4.041 -16.626 13.027 1.00 79.50 536 GLU A C 1
ATOM 4251 O O . GLU A 1 536 ? -4.100 -16.744 14.250 1.00 79.50 536 GLU A O 1
ATOM 4256 N N . THR A 1 537 ? -5.077 -16.144 12.338 1.00 68.06 537 THR A N 1
ATOM 4257 C CA . THR A 1 537 ? -6.379 -15.940 12.981 1.00 68.06 537 THR A CA 1
ATOM 4258 C C . THR A 1 537 ? -7.145 -17.260 13.062 1.00 68.06 537 THR A C 1
ATOM 4260 O O . THR A 1 537 ? -7.404 -17.886 12.041 1.00 68.06 537 THR A O 1
ATOM 4263 N N . GLU A 1 538 ? -7.551 -17.668 14.268 1.00 79.25 538 GLU A N 1
ATOM 4264 C CA . GLU A 1 538 ? -8.165 -18.991 14.509 1.00 79.25 538 GLU A CA 1
ATOM 4265 C C . GLU A 1 538 ? -9.374 -19.292 13.605 1.00 79.25 538 GLU A C 1
ATOM 4267 O O . GLU A 1 538 ? -9.490 -20.391 13.063 1.00 79.25 538 GLU A O 1
ATOM 4272 N N . TRP A 1 539 ? -10.212 -18.286 13.332 1.00 75.69 539 TRP A N 1
ATOM 4273 C CA . TRP A 1 539 ? -11.378 -18.413 12.444 1.00 75.69 539 TRP A CA 1
ATOM 4274 C C . TRP A 1 539 ? -11.029 -18.608 10.953 1.00 75.69 539 TRP A C 1
ATOM 4276 O O . TRP A 1 539 ? -11.916 -18.894 10.148 1.00 75.69 539 TRP A O 1
ATOM 4286 N N . ARG A 1 540 ? -9.757 -18.436 10.564 1.00 79.25 540 ARG A N 1
ATOM 4287 C CA . ARG A 1 540 ? -9.225 -18.768 9.231 1.00 79.25 540 ARG A CA 1
ATOM 4288 C C . ARG A 1 540 ? -8.456 -20.089 9.200 1.00 79.25 540 ARG A C 1
ATOM 4290 O O . ARG A 1 540 ? -8.408 -20.703 8.143 1.00 79.25 540 ARG A O 1
ATOM 4297 N N . LYS A 1 541 ? -7.880 -20.538 10.325 1.00 81.00 541 LYS A N 1
ATOM 4298 C CA . LYS A 1 541 ? -7.279 -21.887 10.437 1.00 81.00 541 LYS A CA 1
ATOM 4299 C C . LYS A 1 541 ? -8.333 -22.980 10.416 1.00 81.00 541 LYS A C 1
ATOM 4301 O O . LYS A 1 541 ? -8.136 -24.036 9.829 1.00 81.00 541 LYS A O 1
ATOM 4306 N N . THR A 1 542 ? -9.440 -22.706 11.096 1.00 83.00 542 THR A N 1
ATOM 4307 C CA . THR A 1 542 ? -10.570 -23.620 11.254 1.00 83.00 542 THR A CA 1
ATOM 4308 C C . THR A 1 542 ? -11.837 -22.932 10.747 1.00 83.00 542 THR A C 1
ATOM 4310 O O . THR A 1 542 ? -12.670 -22.496 11.538 1.00 83.00 542 THR A O 1
ATOM 4313 N N . PRO A 1 543 ? -11.957 -22.723 9.424 1.00 85.06 543 PRO A N 1
ATOM 4314 C CA . PRO A 1 543 ? -13.108 -22.036 8.869 1.00 85.06 543 PRO A CA 1
ATOM 4315 C C . PRO A 1 543 ? -14.367 -22.889 9.043 1.00 85.06 543 PRO A C 1
ATOM 4317 O O . PRO A 1 543 ? -14.448 -24.017 8.567 1.00 85.06 543 PRO A O 1
ATOM 4320 N N . GLU A 1 544 ? -15.379 -22.316 9.688 1.00 87.12 544 GLU A N 1
ATOM 4321 C CA . GLU A 1 544 ? -16.725 -22.898 9.824 1.00 87.12 544 GLU A CA 1
ATOM 4322 C C . GLU A 1 544 ? -17.634 -22.515 8.635 1.00 87.12 544 GLU A C 1
ATOM 4324 O O . GLU A 1 544 ? -18.855 -22.403 8.756 1.00 87.12 544 GLU A O 1
ATOM 4329 N N . TYR A 1 545 ? -17.024 -22.222 7.489 1.00 88.94 545 TYR A N 1
ATOM 4330 C CA . TYR A 1 545 ? -17.673 -21.749 6.273 1.00 88.94 545 TYR A CA 1
ATOM 4331 C C . TYR A 1 545 ? -16.984 -22.350 5.050 1.00 88.94 545 TYR A C 1
ATOM 4333 O O . TYR A 1 545 ? -15.780 -22.628 5.057 1.00 88.94 545 TYR A O 1
ATOM 4341 N N . GLN A 1 546 ? -17.761 -22.564 3.992 1.00 86.94 546 GLN A N 1
ATOM 4342 C CA . GLN A 1 546 ? -17.274 -23.213 2.783 1.00 86.94 546 GLN A CA 1
ATOM 4343 C C . GLN A 1 546 ? -16.255 -22.321 2.061 1.00 86.94 546 GLN A C 1
ATOM 4345 O O . GLN A 1 546 ? -16.389 -21.101 2.014 1.00 86.94 546 GLN A O 1
ATOM 4350 N N . GLY A 1 547 ? -15.216 -22.931 1.494 1.00 87.25 547 GLY A N 1
ATOM 4351 C CA . GLY A 1 547 ? -14.212 -22.233 0.691 1.00 87.25 547 GLY A CA 1
ATOM 4352 C C . GLY A 1 547 ? -13.097 -21.527 1.467 1.00 87.25 547 GLY A C 1
ATOM 4353 O O . GLY A 1 547 ? -12.138 -21.113 0.829 1.00 87.25 547 GLY A O 1
ATOM 4354 N N . GLY A 1 548 ? -13.148 -21.399 2.800 1.00 92.19 548 GLY A N 1
ATOM 4355 C CA . GLY A 1 548 ? -12.013 -20.889 3.588 1.00 92.19 548 GLY A CA 1
ATOM 4356 C C . GLY A 1 548 ? -11.437 -19.578 3.024 1.00 92.19 548 GLY A C 1
ATOM 4357 O O . GLY A 1 548 ? -12.149 -18.584 2.872 1.00 92.19 548 GLY A O 1
ATOM 4358 N N . PHE A 1 549 ? -10.158 -19.575 2.639 1.00 89.12 549 PHE A N 1
ATOM 4359 C CA . PHE A 1 549 ? -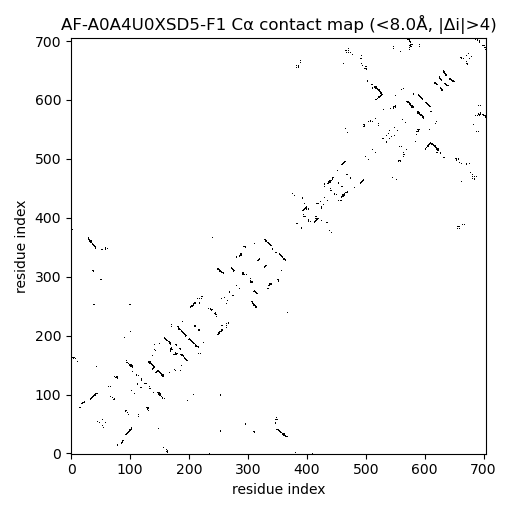9.522 -18.404 2.013 1.00 89.12 549 PHE A CA 1
ATOM 4360 C C . PHE A 1 549 ? -10.131 -17.991 0.661 1.00 89.12 549 PHE A C 1
ATOM 4362 O O . PHE A 1 549 ? -10.115 -16.802 0.337 1.00 89.12 549 PHE A O 1
ATOM 4369 N N . LEU A 1 550 ? -10.724 -18.918 -0.102 1.00 94.38 550 LEU A N 1
ATOM 4370 C CA . LEU A 1 550 ? -11.487 -18.585 -1.310 1.00 94.38 550 LEU A CA 1
ATOM 4371 C C . LEU A 1 550 ? -12.704 -17.715 -0.986 1.00 94.38 550 LEU A C 1
ATOM 4373 O O . LEU A 1 550 ? -13.026 -16.827 -1.767 1.00 94.38 550 LEU A O 1
ATOM 4377 N N . LEU A 1 551 ? -13.342 -17.907 0.171 1.00 92.31 551 LEU A N 1
ATOM 4378 C CA . LEU A 1 551 ? -14.458 -17.069 0.613 1.00 92.31 551 LEU A CA 1
ATOM 4379 C C . LEU A 1 551 ? -14.007 -15.738 1.204 1.00 92.31 551 LEU A C 1
ATOM 4381 O O . LEU A 1 551 ? -14.565 -14.700 0.860 1.00 92.31 551 LEU A O 1
ATOM 4385 N N . ASP A 1 552 ? -12.961 -15.741 2.026 1.00 84.44 552 ASP A N 1
ATOM 4386 C CA . ASP A 1 552 ? -12.433 -14.505 2.615 1.00 84.44 552 ASP A CA 1
ATOM 4387 C C . ASP A 1 552 ? -11.850 -13.547 1.559 1.00 84.44 552 ASP A C 1
ATOM 4389 O O . ASP A 1 552 ? -12.103 -12.340 1.599 1.00 84.44 552 ASP A O 1
ATOM 4393 N N . GLY A 1 553 ? -11.059 -14.074 0.618 1.00 85.94 553 GLY A N 1
ATOM 4394 C CA . GLY A 1 553 ? -10.336 -13.272 -0.369 1.00 85.94 553 GLY A CA 1
ATOM 4395 C C . GLY A 1 553 ? -10.883 -13.346 -1.795 1.00 85.94 553 GLY A C 1
ATOM 4396 O O . GLY A 1 553 ? -10.774 -12.369 -2.528 1.00 85.94 553 GLY A O 1
ATOM 4397 N N . GLY A 1 554 ? -11.475 -14.469 -2.210 1.00 90.69 554 GLY A N 1
ATOM 4398 C CA . GLY A 1 554 ? -11.900 -14.676 -3.600 1.00 90.69 554 GLY A CA 1
ATOM 4399 C C . GLY A 1 554 ? -13.033 -13.755 -4.052 1.00 90.69 554 GLY A C 1
ATOM 4400 O O . GLY A 1 554 ? -13.071 -13.383 -5.226 1.00 90.69 554 GLY A O 1
ATOM 4401 N N . VAL A 1 555 ? -13.894 -13.312 -3.127 1.00 94.50 555 VAL A N 1
ATOM 4402 C CA . VAL A 1 555 ? -14.969 -12.344 -3.415 1.00 94.50 555 VAL A CA 1
ATOM 4403 C C . VAL A 1 555 ? -14.440 -11.022 -3.984 1.00 94.50 555 VAL A C 1
ATOM 4405 O O . VAL A 1 555 ? -15.057 -10.482 -4.898 1.00 94.50 555 VAL A O 1
ATOM 4408 N N . HIS A 1 556 ? -13.244 -10.579 -3.577 1.00 94.12 556 HIS A N 1
ATOM 4409 C CA . HIS A 1 556 ? -12.591 -9.393 -4.144 1.00 94.12 556 HIS A CA 1
ATOM 4410 C C . HIS A 1 556 ? -12.325 -9.545 -5.643 1.00 94.12 556 HIS A C 1
ATOM 4412 O O . HIS A 1 556 ? -12.597 -8.658 -6.453 1.00 94.12 556 HIS A O 1
ATOM 4418 N N . PHE A 1 557 ? -11.777 -10.697 -6.030 1.00 97.06 557 PHE A N 1
ATOM 4419 C CA . PHE A 1 557 ? -11.367 -10.951 -7.408 1.00 97.06 557 PHE A CA 1
ATOM 4420 C C . PHE A 1 557 ? -12.588 -11.165 -8.308 1.00 97.06 557 PHE A C 1
ATOM 4422 O O . PHE A 1 557 ? -12.576 -10.770 -9.478 1.00 97.06 557 PHE A O 1
ATOM 4429 N N . ILE A 1 558 ? -13.665 -11.731 -7.754 1.00 98.50 558 ILE A N 1
ATOM 4430 C CA . ILE A 1 558 ? -14.972 -11.811 -8.413 1.00 98.50 558 ILE A CA 1
ATOM 4431 C C . ILE A 1 558 ? -15.540 -10.405 -8.620 1.00 98.50 558 ILE A C 1
ATOM 4433 O O . ILE A 1 558 ? -15.882 -10.071 -9.754 1.00 98.50 558 ILE A O 1
ATOM 4437 N N . ALA A 1 559 ? -15.564 -9.561 -7.585 1.00 98.25 559 ALA A N 1
ATOM 4438 C CA . ALA A 1 559 ? -16.069 -8.192 -7.672 1.00 98.25 559 ALA A CA 1
ATOM 4439 C C . ALA A 1 559 ? -15.308 -7.361 -8.720 1.00 98.25 559 ALA A C 1
ATOM 4441 O O . ALA A 1 559 ? -15.927 -6.728 -9.578 1.00 98.25 559 ALA A O 1
ATOM 4442 N N . GLY A 1 560 ? -13.971 -7.429 -8.722 1.00 97.69 560 GLY A N 1
ATOM 4443 C CA . GLY A 1 560 ? -13.135 -6.774 -9.733 1.00 97.69 560 GLY A CA 1
ATOM 4444 C C . GLY A 1 560 ? -13.405 -7.284 -11.153 1.00 97.69 560 GLY A C 1
ATOM 4445 O O . GLY A 1 560 ? -13.534 -6.493 -12.086 1.00 97.69 560 GLY A O 1
ATOM 4446 N N . THR A 1 561 ? -13.572 -8.599 -11.326 1.00 98.56 561 THR A N 1
ATOM 4447 C CA . THR A 1 561 ? -13.912 -9.195 -12.632 1.00 98.56 561 THR A CA 1
ATOM 4448 C C . THR A 1 561 ? -15.288 -8.738 -13.114 1.00 98.56 561 THR A C 1
ATOM 4450 O O . THR A 1 561 ? -15.436 -8.326 -14.263 1.00 98.56 561 THR A O 1
ATOM 4453 N N . ARG A 1 562 ? -16.299 -8.754 -12.239 1.00 98.31 562 ARG A N 1
ATOM 4454 C CA . ARG A 1 562 ? -17.654 -8.288 -12.560 1.00 98.31 562 ARG A CA 1
ATOM 4455 C C . ARG A 1 562 ? -17.685 -6.808 -12.922 1.00 98.31 562 ARG A C 1
ATOM 4457 O O . ARG A 1 562 ? -18.407 -6.439 -13.844 1.00 98.31 562 ARG A O 1
ATOM 4464 N N . LEU A 1 563 ? -16.892 -5.978 -12.240 1.00 98.00 563 LEU A N 1
ATOM 4465 C CA . LEU A 1 563 ? -16.778 -4.555 -12.556 1.00 98.00 563 LEU A CA 1
ATOM 4466 C C . LEU A 1 563 ? -16.254 -4.338 -13.984 1.00 98.00 563 LEU A C 1
ATOM 4468 O O . LEU A 1 563 ? -16.826 -3.542 -14.724 1.00 98.00 563 LEU A O 1
ATOM 4472 N N . LEU A 1 564 ? -15.222 -5.081 -14.396 1.00 98.50 564 LEU A N 1
ATOM 4473 C CA . LEU A 1 564 ? -14.687 -5.004 -15.760 1.00 98.50 564 LEU A CA 1
ATOM 4474 C C . LEU A 1 564 ? -15.677 -5.520 -16.811 1.00 98.50 564 LEU A C 1
ATOM 4476 O O . LEU A 1 564 ? -15.789 -4.932 -17.885 1.00 98.50 564 LEU A O 1
ATOM 4480 N N . LEU A 1 565 ? -16.398 -6.603 -16.505 1.00 98.06 565 LEU A N 1
ATOM 4481 C CA . LEU A 1 565 ? -17.377 -7.205 -17.414 1.00 98.06 565 LEU A CA 1
ATOM 4482 C C . LEU A 1 565 ? -18.651 -6.368 -17.574 1.00 98.06 565 LEU A C 1
ATOM 4484 O O . LEU A 1 565 ? -19.274 -6.430 -18.633 1.00 98.06 565 LEU A O 1
ATOM 4488 N N . GLN A 1 566 ? -19.015 -5.583 -16.557 1.00 94.69 566 GLN A N 1
ATOM 4489 C CA . GLN A 1 566 ? -20.260 -4.816 -16.487 1.00 94.69 566 GLN A CA 1
ATOM 4490 C C . GLN A 1 566 ? -21.522 -5.702 -16.563 1.00 94.69 566 GLN A C 1
ATOM 4492 O O . GLN A 1 566 ? -21.482 -6.907 -16.827 1.00 94.69 566 GLN A O 1
ATOM 4497 N N . SER A 1 567 ? -22.682 -5.113 -16.266 1.00 93.69 567 SER A N 1
ATOM 4498 C CA . SER A 1 567 ? -23.945 -5.854 -16.117 1.00 93.69 567 SER A CA 1
ATOM 4499 C C . SER A 1 567 ? -24.430 -6.531 -17.407 1.00 93.69 567 SER A C 1
ATOM 4501 O O . SER A 1 567 ? -25.068 -7.584 -17.360 1.00 93.69 567 SER A O 1
ATOM 4503 N N . GLU A 1 568 ? -24.102 -5.969 -18.570 1.00 94.25 568 GLU A N 1
ATOM 4504 C CA . GLU A 1 568 ? -24.451 -6.520 -19.880 1.00 94.25 568 GLU A CA 1
ATOM 4505 C C . GLU A 1 568 ? -23.747 -7.853 -20.177 1.00 94.25 568 GLU A C 1
ATOM 4507 O O . GLU A 1 568 ? -24.282 -8.671 -20.928 1.00 94.25 568 GLU A O 1
ATOM 4512 N N . ASN A 1 569 ? -22.592 -8.107 -19.549 1.00 97.12 569 ASN A N 1
ATOM 4513 C CA . ASN A 1 569 ? -21.825 -9.343 -19.689 1.00 97.12 569 ASN A CA 1
ATOM 4514 C C . ASN A 1 569 ? -21.763 -10.120 -18.366 1.00 97.12 569 ASN A C 1
ATOM 4516 O O . ASN A 1 569 ? -20.800 -10.847 -18.125 1.00 97.12 569 ASN A O 1
ATOM 4520 N N . ALA A 1 570 ? -22.782 -9.986 -17.510 1.00 97.00 570 ALA A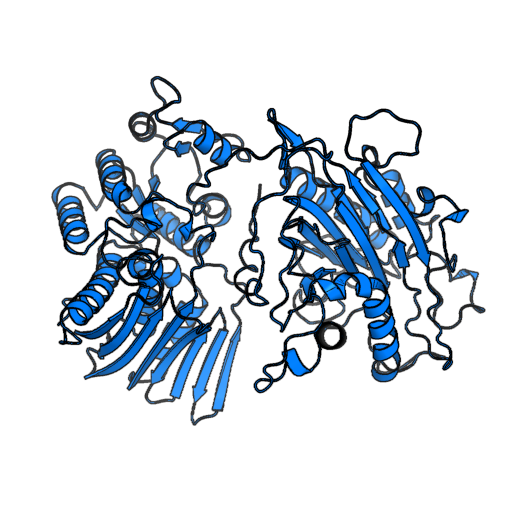 N 1
ATOM 4521 C CA . ALA A 1 570 ? -22.862 -10.725 -16.255 1.00 97.00 570 ALA A CA 1
ATOM 4522 C C . ALA A 1 570 ? -22.739 -12.249 -16.484 1.00 97.00 570 ALA A C 1
ATOM 4524 O O . ALA A 1 570 ? -23.246 -12.765 -17.492 1.00 97.00 570 ALA A O 1
ATOM 4525 N N . PRO A 1 571 ? -22.072 -12.990 -15.581 1.00 97.94 571 PRO A N 1
ATOM 4526 C CA . PRO A 1 571 ? -21.998 -14.438 -15.685 1.00 97.94 571 PRO A CA 1
ATOM 4527 C C . PRO A 1 571 ? -23.386 -15.059 -15.469 1.00 97.94 571 PRO A C 1
ATOM 4529 O O . PRO A 1 571 ? -24.179 -14.596 -14.661 1.00 97.94 571 PRO A O 1
ATOM 4532 N N . THR A 1 572 ? -23.692 -16.108 -16.222 1.00 98.25 572 THR A N 1
ATOM 4533 C CA . THR A 1 572 ? -24.993 -16.809 -16.209 1.00 98.25 572 THR A CA 1
ATOM 4534 C C . THR A 1 572 ? -24.858 -18.268 -15.799 1.00 98.25 572 THR A C 1
ATOM 4536 O O . THR A 1 572 ? -25.816 -18.870 -15.327 1.00 98.25 572 THR A O 1
ATOM 4539 N N . ARG A 1 573 ? -23.662 -18.842 -15.957 1.00 98.44 573 ARG A N 1
ATOM 4540 C CA . ARG A 1 573 ? -23.348 -20.228 -15.607 1.00 98.44 573 ARG A CA 1
ATOM 4541 C C . ARG A 1 573 ? -21.855 -20.371 -15.347 1.00 98.44 573 ARG A C 1
ATOM 4543 O O . ARG A 1 573 ? -21.055 -19.764 -16.061 1.00 98.44 573 ARG A O 1
ATOM 4550 N N . VAL A 1 574 ? -21.480 -21.196 -14.377 1.00 98.62 574 VAL A N 1
ATOM 4551 C CA . VAL A 1 574 ? -20.078 -21.514 -14.057 1.00 98.62 574 VAL A CA 1
ATOM 4552 C C . VAL A 1 574 ? -19.865 -23.019 -14.014 1.00 98.62 574 VAL A C 1
ATOM 4554 O O . VAL A 1 574 ? -20.753 -23.758 -13.606 1.00 98.62 574 VAL A O 1
ATOM 4557 N N . SER A 1 575 ? -18.690 -23.476 -14.427 1.00 98.81 575 SER A N 1
ATOM 4558 C CA . SER A 1 575 ? -18.189 -24.830 -14.173 1.00 98.81 575 SER A CA 1
ATOM 4559 C C . SER A 1 575 ? -16.775 -24.698 -13.611 1.00 98.81 575 SER A C 1
ATOM 4561 O O . SER A 1 575 ? -15.996 -23.900 -14.139 1.00 98.81 575 SER A O 1
ATOM 4563 N N . ALA A 1 576 ? -16.467 -25.403 -12.523 1.00 98.62 576 ALA A N 1
ATOM 4564 C CA . ALA A 1 576 ? -15.213 -25.242 -11.799 1.00 98.62 576 ALA A CA 1
ATOM 4565 C C . ALA A 1 576 ? -14.709 -26.560 -11.209 1.00 98.62 576 ALA A C 1
ATOM 4567 O O . ALA A 1 576 ? -15.497 -27.392 -10.762 1.00 98.62 576 ALA A O 1
ATOM 4568 N N . PHE A 1 577 ? -13.389 -26.701 -11.145 1.00 98.44 577 PHE A N 1
ATOM 4569 C CA . PHE A 1 577 ? -12.723 -27.697 -10.315 1.00 98.44 577 PHE A CA 1
ATOM 4570 C C . PHE A 1 577 ? -12.123 -27.001 -9.101 1.00 98.44 577 PHE A C 1
ATOM 4572 O O . PHE A 1 577 ? -11.492 -25.951 -9.225 1.00 98.44 577 PHE A O 1
ATOM 4579 N N . THR A 1 578 ? -12.328 -27.585 -7.925 1.00 98.19 578 THR A N 1
ATOM 4580 C CA . THR A 1 578 ? -11.785 -27.064 -6.671 1.00 98.19 578 THR A CA 1
ATOM 4581 C C . THR A 1 578 ? -10.913 -28.102 -6.007 1.00 98.19 578 THR A C 1
ATOM 4583 O O . THR A 1 578 ? -11.202 -29.297 -6.060 1.00 98.19 578 THR A O 1
ATOM 4586 N N . THR A 1 579 ? -9.841 -27.667 -5.365 1.00 96.81 579 THR A N 1
ATOM 4587 C CA . THR A 1 579 ? -8.910 -28.576 -4.699 1.00 96.81 579 THR A CA 1
ATOM 4588 C C . THR A 1 579 ? -8.347 -27.915 -3.453 1.00 96.81 579 THR A C 1
ATOM 4590 O O . THR A 1 579 ? -8.141 -26.701 -3.404 1.00 96.81 579 THR A O 1
ATOM 4593 N N . GLN A 1 580 ? -8.107 -28.729 -2.433 1.00 96.69 580 GLN A N 1
ATOM 4594 C CA . GLN A 1 580 ? -7.237 -28.365 -1.330 1.00 96.69 580 GLN A CA 1
ATOM 4595 C C . GLN A 1 580 ? -5.818 -28.794 -1.698 1.00 96.69 580 GLN A C 1
ATOM 4597 O O . GLN A 1 580 ? -5.485 -29.976 -1.621 1.00 96.69 580 GLN A O 1
ATOM 4602 N N . LEU A 1 581 ? -4.996 -27.854 -2.158 1.00 96.56 581 LEU A N 1
ATOM 4603 C CA . LEU A 1 581 ? -3.590 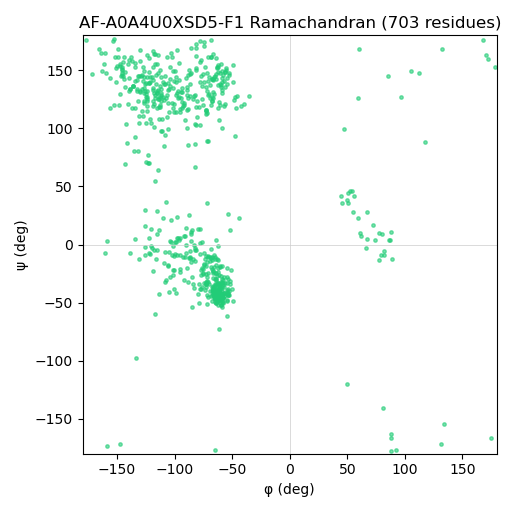-28.129 -2.448 1.00 96.56 581 LEU A CA 1
ATOM 4604 C C . LEU A 1 581 ? -2.761 -28.199 -1.163 1.00 96.56 581 LEU A C 1
ATOM 4606 O O . LEU A 1 581 ? -1.728 -28.865 -1.127 1.00 96.56 581 LEU A O 1
ATOM 4610 N N . GLN A 1 582 ? -3.206 -27.512 -0.110 1.00 95.81 582 GLN A N 1
ATOM 4611 C CA . GLN A 1 582 ? -2.479 -27.349 1.137 1.00 95.81 582 GLN A CA 1
ATOM 4612 C C . GLN A 1 582 ? -3.313 -27.832 2.316 1.00 95.81 582 GLN A C 1
ATOM 4614 O O . GLN A 1 582 ? -4.370 -27.282 2.629 1.00 95.81 582 GLN A O 1
ATOM 4619 N N . GLY A 1 583 ? -2.805 -28.833 3.038 1.00 93.81 583 GLY A N 1
ATOM 4620 C CA . GLY A 1 583 ? -3.503 -29.409 4.192 1.00 93.81 583 GLY A CA 1
ATOM 4621 C C . GLY A 1 583 ? -3.843 -28.384 5.283 1.00 93.81 583 GLY A C 1
ATOM 4622 O O . GLY A 1 583 ? -4.849 -28.533 5.972 1.00 93.81 583 GLY A O 1
ATOM 4623 N N . HIS A 1 584 ? -3.054 -27.311 5.410 1.00 91.31 584 HIS A N 1
ATOM 4624 C CA . HIS A 1 584 ? -3.309 -26.228 6.363 1.00 91.31 584 HIS A CA 1
ATOM 4625 C C . HIS A 1 584 ? -4.319 -25.182 5.875 1.00 91.31 584 HIS A C 1
ATOM 4627 O O . HIS A 1 584 ? -4.660 -24.306 6.653 1.00 91.31 584 HIS A O 1
ATOM 4633 N N . LEU A 1 585 ? -4.822 -25.239 4.639 1.00 91.44 585 LEU A N 1
ATOM 4634 C CA . LEU A 1 585 ? -5.835 -24.305 4.122 1.00 91.44 585 LEU A CA 1
ATOM 4635 C C . LEU A 1 585 ? -7.167 -25.014 3.817 1.00 91.44 585 LEU A C 1
ATOM 4637 O O . LEU A 1 585 ? -7.585 -25.077 2.660 1.00 91.44 585 LEU A O 1
ATOM 4641 N N . PRO A 1 586 ? -7.855 -25.573 4.827 1.00 90.75 586 PRO A N 1
ATOM 4642 C CA . PRO A 1 586 ? -9.152 -26.198 4.606 1.00 90.75 586 PRO A CA 1
ATOM 4643 C C . PRO A 1 586 ? -10.233 -25.159 4.237 1.00 90.75 586 PRO A C 1
ATOM 4645 O O . PRO A 1 586 ? -10.082 -23.971 4.537 1.00 90.75 586 PRO A O 1
ATOM 4648 N N . PRO A 1 587 ? -11.366 -25.582 3.645 1.00 91.12 587 PRO A N 1
ATOM 4649 C CA . PRO A 1 587 ? -11.634 -26.924 3.117 1.00 91.12 587 PRO A CA 1
ATOM 4650 C C . PRO A 1 587 ? -11.115 -27.127 1.684 1.00 91.12 587 PRO A C 1
ATOM 4652 O O . PRO A 1 587 ? -10.788 -28.243 1.312 1.00 91.12 587 PRO A O 1
ATOM 4655 N N . VAL A 1 588 ? -11.035 -26.061 0.888 1.00 96.25 588 VAL A N 1
ATOM 4656 C CA . VAL A 1 588 ? -10.397 -26.009 -0.434 1.00 96.25 588 VAL A CA 1
ATOM 4657 C C . VAL A 1 588 ? -9.747 -24.637 -0.573 1.00 96.25 588 VAL A C 1
ATOM 4659 O O . VAL A 1 588 ? -10.300 -23.639 -0.109 1.00 96.25 588 VAL A O 1
ATOM 4662 N N . ASP A 1 589 ? -8.581 -24.578 -1.206 1.00 95.50 589 ASP A N 1
ATOM 4663 C CA . ASP A 1 589 ? -7.777 -23.353 -1.324 1.00 95.50 589 ASP A CA 1
ATOM 4664 C C . ASP A 1 589 ? -7.588 -22.897 -2.773 1.00 95.50 589 ASP A C 1
ATOM 4666 O O . ASP A 1 589 ? -7.030 -21.827 -3.015 1.00 95.50 589 ASP A O 1
ATOM 4670 N N . THR A 1 590 ? -8.064 -23.693 -3.729 1.00 97.75 590 THR A N 1
ATOM 4671 C CA . THR A 1 590 ? -7.894 -23.472 -5.163 1.00 97.75 590 THR A CA 1
ATOM 4672 C C . THR A 1 590 ? -9.201 -23.725 -5.903 1.00 97.75 590 THR A C 1
ATOM 4674 O O . THR A 1 590 ? -9.892 -24.706 -5.621 1.00 97.75 590 THR A O 1
ATOM 4677 N N . ALA A 1 591 ? -9.532 -22.841 -6.845 1.00 98.25 591 ALA A N 1
ATOM 4678 C CA . ALA A 1 591 ? -10.660 -22.958 -7.757 1.00 98.25 591 ALA A CA 1
ATOM 4679 C C . ALA A 1 591 ? -10.269 -22.479 -9.165 1.00 98.25 591 ALA A C 1
ATOM 4681 O O . ALA A 1 591 ? -9.927 -21.309 -9.358 1.00 98.25 591 ALA A O 1
ATOM 4682 N N . ASP A 1 592 ? -10.390 -23.370 -10.146 1.00 98.38 592 ASP A N 1
ATOM 4683 C CA . ASP A 1 592 ? -10.198 -23.087 -11.568 1.00 98.38 592 ASP A CA 1
ATOM 4684 C C . ASP A 1 592 ? -11.533 -23.251 -12.298 1.00 98.38 592 ASP A C 1
ATOM 4686 O O . ASP A 1 592 ? -12.128 -24.331 -12.290 1.00 98.38 592 ASP A O 1
ATOM 4690 N N . ALA A 1 593 ? -12.028 -22.175 -12.911 1.00 98.56 593 ALA A N 1
ATOM 4691 C CA . ALA A 1 593 ? -13.388 -22.096 -13.429 1.00 98.56 593 ALA A CA 1
ATOM 4692 C C . ALA A 1 593 ? -13.482 -21.505 -14.840 1.00 98.56 593 ALA A C 1
ATOM 4694 O O . ALA A 1 593 ? -12.691 -20.652 -15.246 1.00 98.56 593 ALA A O 1
ATOM 4695 N N . THR A 1 594 ? -14.529 -21.905 -15.563 1.00 98.81 594 THR A N 1
ATOM 4696 C CA . THR A 1 594 ? -15.003 -21.247 -16.788 1.00 98.81 594 THR A CA 1
ATOM 4697 C C . THR A 1 594 ? -16.382 -20.649 -16.542 1.00 98.81 594 THR A C 1
ATOM 4699 O O . THR A 1 594 ? -17.266 -21.313 -15.997 1.00 98.81 594 THR A O 1
ATOM 4702 N N . TRP A 1 595 ? -16.584 -19.396 -16.949 1.00 98.62 595 TRP A N 1
ATOM 4703 C CA . TRP A 1 595 ? -17.860 -18.690 -16.823 1.00 98.62 595 TRP A CA 1
ATOM 4704 C C . TRP A 1 595 ? -18.475 -18.461 -18.202 1.00 98.62 595 TRP A C 1
ATOM 4706 O O . TRP A 1 595 ? -17.799 -17.989 -19.116 1.00 98.62 595 TRP A O 1
ATOM 4716 N N . LYS A 1 596 ? -19.770 -18.746 -18.343 1.00 98.69 596 LYS A N 1
ATOM 4717 C CA . LYS A 1 596 ? -20.593 -18.336 -19.485 1.00 98.69 596 LYS A CA 1
ATOM 4718 C C . LYS A 1 596 ? -21.191 -16.965 -19.194 1.00 98.69 596 LYS A C 1
ATOM 4720 O O . LYS A 1 596 ? -21.820 -16.786 -18.153 1.00 98.69 596 LYS A O 1
ATOM 4725 N N . LEU A 1 597 ? -21.036 -16.014 -20.106 1.00 98.50 597 LEU A N 1
ATOM 4726 C CA . LEU A 1 597 ? -21.551 -14.653 -19.957 1.00 98.50 597 LEU A CA 1
ATOM 4727 C C . LEU A 1 597 ? -22.902 -14.483 -20.661 1.00 98.50 597 LEU A C 1
ATOM 4729 O O . LEU A 1 597 ? -23.214 -15.198 -21.616 1.00 98.50 597 LEU A O 1
ATOM 4733 N N . LYS A 1 598 ? -23.688 -13.497 -20.217 1.00 97.69 598 LYS A N 1
ATOM 4734 C CA . LYS A 1 598 ? -25.013 -13.159 -20.765 1.00 97.69 598 LYS A CA 1
ATOM 4735 C C . LYS A 1 598 ? -24.994 -12.860 -22.266 1.00 97.69 598 LYS A C 1
ATOM 4737 O O . LYS A 1 598 ? -25.935 -13.198 -22.975 1.00 97.69 598 LYS A O 1
ATOM 4742 N N . ASN A 1 599 ? -23.901 -12.288 -22.763 1.00 96.19 599 ASN A N 1
ATOM 4743 C CA . ASN A 1 599 ? -23.703 -11.993 -24.182 1.00 96.19 599 ASN A CA 1
ATOM 4744 C C . ASN A 1 599 ? -23.354 -13.235 -25.042 1.00 96.19 599 ASN A C 1
ATOM 4746 O O . ASN A 1 599 ? -23.062 -13.101 -26.229 1.00 96.19 599 ASN A O 1
ATOM 4750 N N . GLY A 1 600 ? -23.310 -14.431 -24.441 1.00 96.81 600 GLY A N 1
ATOM 4751 C CA . GLY A 1 600 ? -22.977 -15.694 -25.097 1.00 96.81 600 GLY A CA 1
ATOM 4752 C C . GLY A 1 600 ? -21.486 -16.052 -25.124 1.00 96.81 600 GLY A C 1
ATOM 4753 O O . GLY A 1 600 ? -21.163 -17.204 -25.417 1.00 96.81 600 GLY A O 1
ATOM 4754 N N . SER A 1 601 ? -20.574 -15.136 -24.796 1.00 98.12 601 SER A N 1
ATOM 4755 C CA . SER A 1 601 ? -19.136 -15.434 -24.682 1.00 98.12 601 SER A CA 1
ATOM 4756 C C . SER A 1 601 ? -18.804 -16.219 -23.406 1.00 98.12 601 SER A C 1
ATOM 4758 O O . SER A 1 601 ? -19.673 -16.469 -22.565 1.00 98.12 601 SER A O 1
ATOM 4760 N N . SER A 1 602 ? -17.549 -16.639 -23.261 1.00 98.38 602 SER A N 1
ATOM 4761 C CA . SER A 1 602 ? -17.044 -17.285 -22.048 1.00 98.38 602 SER A CA 1
ATOM 4762 C C . SER A 1 602 ? -15.662 -16.766 -21.675 1.00 98.38 602 SER A C 1
ATOM 4764 O O . SER A 1 602 ? -14.943 -16.227 -22.515 1.00 98.38 602 SER A O 1
ATOM 4766 N N . GLY A 1 603 ? -15.262 -16.969 -20.427 1.00 98.56 603 GLY A N 1
ATOM 4767 C CA . GLY A 1 603 ? -13.908 -16.678 -19.968 1.00 98.56 603 GLY A CA 1
ATOM 4768 C C . GLY A 1 603 ? -13.500 -17.544 -18.789 1.00 98.56 603 GLY A C 1
ATOM 4769 O O . GLY A 1 603 ? -14.303 -18.333 -18.289 1.00 98.56 603 GLY A O 1
ATOM 4770 N N . THR A 1 604 ? -12.247 -17.414 -18.370 1.00 98.62 604 THR A N 1
ATOM 4771 C CA . THR A 1 604 ? -11.660 -18.237 -17.308 1.00 98.62 604 THR A CA 1
ATOM 4772 C C . THR A 1 604 ? -11.408 -17.418 -16.054 1.00 98.62 604 THR A C 1
ATOM 4774 O O . THR A 1 604 ? -10.900 -16.299 -16.128 1.00 98.62 604 THR A O 1
ATOM 4777 N N . PHE A 1 605 ? -11.689 -18.011 -14.902 1.00 98.69 605 PHE A N 1
ATOM 4778 C CA . PHE A 1 605 ? -11.422 -17.447 -13.590 1.00 98.69 605 PHE A CA 1
ATOM 4779 C C . PHE A 1 605 ? -10.656 -18.477 -12.758 1.00 98.69 605 PHE A C 1
ATOM 4781 O O . PHE A 1 605 ? -11.190 -19.538 -12.453 1.00 98.69 605 PHE A O 1
ATOM 4788 N N . ALA A 1 606 ? -9.409 -18.174 -12.412 1.00 97.94 606 ALA A N 1
ATOM 4789 C CA . ALA A 1 606 ? -8.522 -19.066 -11.674 1.00 97.94 606 ALA A CA 1
ATOM 4790 C C . ALA A 1 606 ? -8.019 -18.373 -10.408 1.00 97.94 606 ALA A C 1
ATOM 4792 O O . ALA A 1 606 ? -7.265 -17.397 -10.485 1.00 97.94 606 ALA A O 1
ATOM 4793 N N . VAL A 1 607 ? -8.401 -18.882 -9.241 1.00 97.94 607 VAL A N 1
ATOM 4794 C CA . VAL A 1 607 ? -7.963 -18.371 -7.941 1.00 97.94 607 VAL A CA 1
ATOM 4795 C C . VAL A 1 607 ? -7.321 -19.482 -7.121 1.00 97.94 607 VAL A C 1
ATOM 4797 O O . VAL A 1 607 ? -7.874 -20.569 -6.990 1.00 97.94 607 VAL A O 1
ATOM 4800 N N . SER A 1 608 ? -6.158 -19.214 -6.541 1.00 96.81 608 SER A N 1
ATOM 4801 C CA . SER A 1 608 ? -5.525 -20.137 -5.604 1.00 96.81 608 SER A CA 1
ATOM 4802 C C . SER A 1 608 ? -4.832 -19.388 -4.480 1.00 96.81 608 SER A C 1
ATOM 4804 O O . SER A 1 608 ? -4.132 -18.403 -4.721 1.00 96.81 608 SER A O 1
ATOM 4806 N N . PHE A 1 609 ? -5.033 -19.892 -3.266 1.00 93.88 609 PHE A N 1
ATOM 4807 C CA . PHE A 1 609 ? -4.309 -19.542 -2.048 1.00 93.88 609 PHE A CA 1
ATOM 4808 C C . PHE A 1 609 ? -3.304 -20.632 -1.636 1.00 93.88 609 PHE A C 1
ATOM 4810 O O . PHE A 1 609 ? -2.543 -20.428 -0.691 1.00 93.88 609 PHE A O 1
ATOM 4817 N N . GLY A 1 610 ? -3.300 -21.784 -2.316 1.00 92.44 610 GLY A N 1
ATOM 4818 C CA . GLY A 1 610 ? -2.476 -22.949 -1.981 1.00 92.44 610 GLY A CA 1
ATOM 4819 C C . GLY A 1 610 ? -1.424 -23.335 -3.025 1.00 92.44 610 GLY A C 1
ATOM 4820 O O . GLY A 1 610 ? -0.629 -24.242 -2.789 1.00 92.44 610 GLY A O 1
ATOM 4821 N N . THR A 1 611 ? -1.392 -22.676 -4.178 1.00 91.75 611 THR A N 1
ATOM 4822 C CA . THR A 1 611 ? -0.425 -22.950 -5.251 1.00 91.75 611 THR A CA 1
ATOM 4823 C C . THR A 1 611 ? 0.932 -22.285 -5.005 1.00 91.75 611 THR A C 1
ATOM 4825 O O . THR A 1 611 ? 1.027 -21.302 -4.278 1.00 91.75 611 THR A O 1
ATOM 4828 N N . THR A 1 612 ? 1.977 -22.744 -5.696 1.00 88.62 612 THR A N 1
ATOM 4829 C CA . THR A 1 612 ? 3.255 -22.019 -5.810 1.00 88.62 612 THR A CA 1
ATOM 4830 C C . THR A 1 612 ? 3.277 -21.004 -6.955 1.00 88.62 612 THR A C 1
ATOM 4832 O O . THR A 1 612 ? 4.194 -20.183 -7.014 1.00 88.62 612 THR A O 1
ATOM 4835 N N . PHE A 1 613 ? 2.285 -21.022 -7.855 1.00 85.50 613 PHE A N 1
ATOM 4836 C CA . PHE A 1 613 ? 2.120 -19.951 -8.835 1.00 85.50 613 PHE A CA 1
ATOM 4837 C C . PHE A 1 613 ? 1.843 -18.617 -8.148 1.00 85.50 613 PHE A C 1
ATOM 4839 O O . PHE A 1 613 ? 1.282 -18.536 -7.056 1.00 85.50 613 PHE A O 1
ATOM 4846 N N . SER A 1 614 ? 2.227 -17.537 -8.815 1.00 85.12 614 SER A N 1
ATOM 4847 C CA . SER A 1 614 ? 2.117 -16.208 -8.245 1.00 85.12 614 SER A CA 1
ATOM 4848 C C . SER A 1 614 ? 1.776 -15.181 -9.318 1.00 85.12 614 SER A C 1
ATOM 4850 O O . SER A 1 614 ? 2.192 -15.288 -10.472 1.00 85.12 614 SER A O 1
ATOM 4852 N N . GLY A 1 615 ? 0.977 -14.182 -8.948 1.00 79.12 615 GLY A N 1
ATOM 4853 C CA . GLY A 1 615 ? 0.606 -13.095 -9.850 1.00 79.12 615 GLY A CA 1
ATOM 4854 C C . GLY A 1 615 ? -0.884 -12.788 -9.860 1.00 79.12 615 GLY A C 1
ATOM 4855 O O . GLY A 1 615 ? -1.708 -13.530 -9.327 1.00 79.12 615 GLY A O 1
ATOM 4856 N N . SER A 1 616 ? -1.195 -11.654 -10.477 1.00 88.56 616 SER A N 1
ATOM 4857 C CA . SER A 1 616 ? -2.548 -11.151 -10.676 1.00 88.56 616 SER A CA 1
ATOM 4858 C C . SER A 1 616 ? -2.709 -10.712 -12.124 1.00 88.56 616 SER A C 1
ATOM 4860 O O . SER A 1 616 ? -1.855 -9.998 -12.650 1.00 88.56 616 SER A O 1
ATOM 4862 N N . GLU A 1 617 ? -3.803 -11.097 -12.756 1.00 92.38 617 GLU A N 1
ATOM 4863 C CA . GLU A 1 617 ? -4.119 -10.757 -14.139 1.00 92.38 617 GLU A CA 1
ATOM 4864 C C . GLU A 1 617 ? -5.630 -10.629 -14.276 1.00 92.38 617 GLU A C 1
ATOM 4866 O O . GLU A 1 617 ? -6.358 -11.533 -13.868 1.00 92.38 617 GLU A O 1
ATOM 4871 N N . TYR A 1 618 ? -6.080 -9.517 -14.851 1.00 98.12 618 TYR A N 1
ATOM 4872 C CA . TYR A 1 618 ? -7.460 -9.306 -15.266 1.00 98.12 618 TYR A CA 1
ATOM 4873 C C . TYR A 1 618 ? -7.431 -8.794 -16.696 1.00 98.12 618 TYR A C 1
ATOM 4875 O O . TYR A 1 618 ? -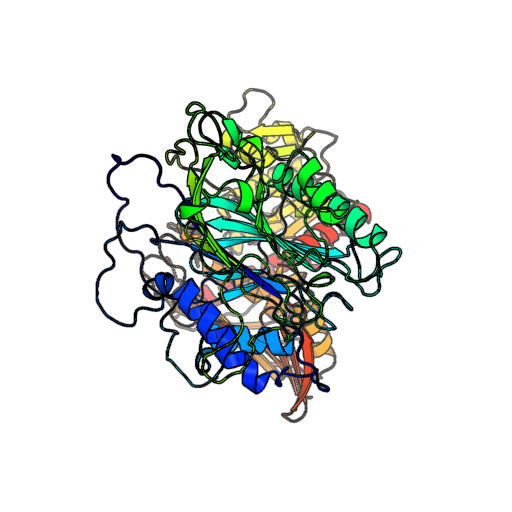7.101 -7.636 -16.922 1.00 98.12 618 TYR A O 1
ATOM 4883 N N . THR A 1 619 ? -7.757 -9.636 -17.665 1.00 98.50 619 THR A N 1
ATOM 4884 C CA . THR A 1 619 ? -7.752 -9.252 -19.078 1.00 98.50 619 THR A CA 1
ATOM 4885 C C . THR A 1 619 ? -9.110 -9.521 -19.691 1.00 98.50 619 THR A C 1
ATOM 4887 O O . THR A 1 619 ? -9.606 -10.643 -19.635 1.00 98.50 619 THR A O 1
ATOM 4890 N N . VAL A 1 620 ? -9.691 -8.511 -20.329 1.00 98.75 620 VAL A N 1
ATOM 4891 C CA . VAL A 1 620 ? -10.939 -8.623 -21.085 1.00 98.75 620 VAL A CA 1
ATOM 4892 C C . VAL A 1 620 ? -10.629 -8.441 -22.565 1.00 98.75 620 VAL A C 1
ATOM 4894 O O . VAL A 1 620 ? -10.050 -7.433 -22.973 1.00 98.75 620 VAL A O 1
ATOM 4897 N N . ALA A 1 621 ? -11.005 -9.429 -23.371 1.00 98.44 621 ALA A N 1
ATOM 4898 C CA . ALA A 1 621 ? -10.950 -9.348 -24.821 1.00 98.44 621 ALA A CA 1
ATOM 4899 C C . ALA A 1 621 ? -12.260 -8.765 -25.349 1.00 98.44 621 ALA A C 1
ATOM 4901 O O . ALA A 1 621 ? -13.343 -9.205 -24.965 1.00 98.44 621 ALA A O 1
ATOM 4902 N N . CYS A 1 622 ? -12.150 -7.797 -26.246 1.00 98.44 622 CYS A N 1
ATOM 4903 C CA . CYS A 1 622 ? -13.251 -7.105 -26.898 1.00 98.44 622 CYS A CA 1
ATOM 4904 C C . CYS A 1 622 ? -13.027 -7.096 -28.420 1.00 98.44 622 CYS A C 1
ATOM 4906 O O . CYS A 1 622 ? -11.929 -7.380 -28.896 1.00 98.44 622 CYS A O 1
ATOM 4908 N N . GLU A 1 623 ? -14.049 -6.739 -29.198 1.00 97.50 623 GLU A N 1
ATOM 4909 C CA . GLU A 1 623 ? -13.973 -6.687 -30.671 1.00 97.50 623 GLU A CA 1
ATOM 4910 C C . GLU A 1 623 ? -12.831 -5.823 -31.208 1.00 97.50 623 GLU A C 1
ATOM 4912 O O . GLU A 1 623 ? -12.254 -6.145 -32.243 1.00 97.50 623 GLU A O 1
ATOM 4917 N N . LYS A 1 624 ? -12.488 -4.741 -30.505 1.00 97.44 624 LYS A N 1
ATOM 4918 C CA . LYS A 1 624 ? -11.445 -3.801 -30.932 1.00 97.44 624 LYS A CA 1
ATOM 4919 C C . LYS A 1 624 ? -10.085 -4.058 -30.279 1.00 97.44 624 LYS A C 1
ATOM 4921 O O . LYS A 1 624 ? -9.183 -3.249 -30.465 1.00 97.44 624 LYS A O 1
ATOM 4926 N N . GLY A 1 625 ? -9.928 -5.131 -29.499 1.00 97.88 625 GLY A N 1
ATOM 4927 C CA . GLY A 1 625 ? -8.672 -5.470 -28.821 1.00 97.88 625 GLY A CA 1
ATOM 4928 C C . GLY A 1 625 ? -8.848 -5.867 -27.353 1.00 97.88 625 GLY A C 1
ATOM 4929 O O . GLY A 1 625 ? -9.905 -6.351 -26.964 1.00 97.88 625 GLY A O 1
ATOM 4930 N N . THR A 1 626 ? -7.822 -5.693 -26.519 1.00 98.56 626 THR A N 1
ATOM 4931 C CA . THR A 1 626 ? -7.834 -6.159 -25.119 1.00 98.56 626 THR A CA 1
ATOM 4932 C C . THR A 1 626 ? -7.601 -5.036 -24.122 1.00 98.56 626 THR A C 1
ATOM 4934 O O . THR A 1 626 ? -6.828 -4.119 -24.391 1.00 98.56 626 THR A O 1
ATOM 4937 N N . VAL A 1 627 ? -8.205 -5.160 -22.942 1.00 98.62 627 VAL A N 1
ATOM 4938 C CA . VAL A 1 627 ? -7.929 -4.316 -21.774 1.00 98.62 627 VAL A CA 1
ATOM 4939 C C . VAL A 1 627 ? -7.426 -5.210 -20.653 1.00 98.62 627 VAL A C 1
ATOM 4941 O O . VAL A 1 627 ? -8.114 -6.154 -20.269 1.00 98.62 627 VAL A O 1
ATOM 4944 N N . SER A 1 628 ? -6.237 -4.919 -20.136 1.00 98.00 628 SER A N 1
ATOM 4945 C CA . SER A 1 628 ? -5.623 -5.651 -19.029 1.00 98.00 628 SER A CA 1
ATOM 4946 C C . SER A 1 628 ? -5.436 -4.736 -17.829 1.00 98.00 628 SER A C 1
ATOM 4948 O O . SER A 1 628 ? -4.841 -3.674 -17.971 1.00 98.00 628 SER A O 1
ATOM 4950 N N . VAL A 1 629 ? -5.896 -5.160 -16.655 1.00 95.81 629 VAL A N 1
ATOM 4951 C CA . VAL A 1 629 ? -5.680 -4.494 -15.367 1.00 95.81 629 VAL A CA 1
ATOM 4952 C C . VAL A 1 629 ? -4.832 -5.407 -14.486 1.00 95.81 629 VAL A C 1
ATOM 4954 O O . VAL A 1 629 ? -5.155 -6.578 -14.276 1.00 95.81 629 VAL A O 1
ATOM 4957 N N . SER A 1 630 ? -3.715 -4.899 -13.972 1.00 88.38 630 SER A N 1
ATOM 4958 C CA . SER A 1 630 ? -2.858 -5.640 -13.047 1.00 88.38 630 SER A CA 1
ATOM 4959 C C . SER A 1 630 ? -2.094 -4.683 -12.140 1.00 88.38 630 SER A C 1
ATOM 4961 O O . SER A 1 630 ? -1.324 -3.857 -12.613 1.00 88.38 630 SER A O 1
ATOM 4963 N N . ARG A 1 631 ? -2.294 -4.808 -10.821 1.00 77.38 631 ARG A N 1
ATOM 4964 C CA . ARG A 1 631 ? -1.562 -4.051 -9.784 1.00 77.38 631 ARG A CA 1
ATOM 4965 C C . ARG A 1 631 ? -1.534 -2.529 -10.016 1.00 77.38 631 ARG A C 1
ATOM 4967 O O . ARG A 1 631 ? -0.479 -1.924 -9.893 1.00 77.38 631 ARG A O 1
ATOM 4974 N N . GLY A 1 632 ? -2.665 -1.923 -10.375 1.00 81.81 632 GLY A N 1
ATOM 4975 C CA . GLY A 1 632 ? -2.752 -0.482 -10.651 1.00 81.81 632 GLY A CA 1
ATOM 4976 C C . GLY A 1 632 ? -2.312 -0.073 -12.060 1.00 81.81 632 GLY A C 1
ATOM 4977 O O . GLY A 1 632 ? -2.492 1.076 -12.441 1.00 81.81 632 GLY A O 1
ATOM 4978 N N . MET A 1 633 ? -1.796 -1.002 -12.867 1.00 90.69 633 MET A N 1
ATOM 4979 C CA . MET A 1 633 ? -1.485 -0.768 -14.276 1.00 90.69 633 MET A CA 1
ATOM 4980 C C . MET A 1 633 ? -2.653 -1.177 -15.164 1.00 90.69 633 MET A C 1
ATOM 4982 O O . MET A 1 633 ? -3.182 -2.282 -15.019 1.00 90.69 633 MET A O 1
ATOM 4986 N N . ILE A 1 634 ? -2.996 -0.325 -16.127 1.00 96.62 634 ILE A N 1
ATOM 4987 C CA . ILE A 1 634 ? -3.948 -0.625 -17.194 1.00 96.62 634 ILE A CA 1
ATOM 4988 C C . ILE A 1 634 ? -3.204 -0.604 -18.524 1.00 96.62 634 ILE A C 1
ATOM 4990 O O . ILE A 1 634 ? -2.484 0.347 -18.815 1.00 96.62 634 ILE A O 1
ATOM 4994 N N . VAL A 1 635 ? -3.386 -1.642 -19.332 1.00 97.50 635 VAL A N 1
ATOM 4995 C CA . VAL A 1 635 ? -2.829 -1.749 -20.683 1.00 97.50 635 VAL A CA 1
ATOM 4996 C C . VAL A 1 635 ? -3.969 -1.981 -21.663 1.00 97.50 635 VAL A C 1
ATOM 4998 O O . VAL A 1 635 ? -4.723 -2.947 -21.520 1.00 97.50 635 VAL A O 1
ATOM 5001 N N . VAL A 1 636 ? -4.084 -1.110 -22.663 1.00 98.12 636 VAL A N 1
ATOM 5002 C CA . VAL A 1 636 ? -5.029 -1.250 -23.773 1.00 98.12 636 VAL A CA 1
ATOM 5003 C C . VAL A 1 636 ? -4.251 -1.622 -25.026 1.00 98.12 636 VAL A C 1
ATOM 5005 O O . VAL A 1 636 ? -3.311 -0.937 -25.433 1.00 98.12 636 VAL A O 1
ATOM 5008 N N . THR A 1 637 ? -4.663 -2.710 -25.663 1.00 97.75 637 THR A N 1
ATOM 5009 C CA . THR A 1 637 ? -4.050 -3.222 -26.890 1.00 97.75 637 THR A CA 1
ATOM 5010 C C . THR A 1 637 ? -5.077 -3.200 -28.011 1.00 97.75 637 THR A C 1
ATOM 5012 O O . THR A 1 637 ? -6.174 -3.722 -27.829 1.00 97.75 637 THR A O 1
ATOM 5015 N N . LYS A 1 638 ? -4.721 -2.643 -29.171 1.00 95.94 638 LYS A N 1
ATOM 5016 C CA . LYS A 1 638 ? -5.505 -2.685 -30.419 1.00 95.94 638 LYS A CA 1
ATOM 5017 C C . LYS A 1 638 ? -4.619 -3.234 -31.532 1.00 95.94 638 LYS A C 1
ATOM 5019 O O . LYS A 1 638 ? -3.441 -2.896 -31.582 1.00 95.94 638 LYS A O 1
ATOM 5024 N N . ASP A 1 639 ? -5.152 -4.114 -32.377 1.00 90.12 639 ASP A N 1
ATOM 5025 C CA . ASP A 1 639 ? -4.414 -4.730 -33.496 1.00 90.12 639 ASP A CA 1
ATOM 5026 C C . ASP A 1 639 ? -3.047 -5.326 -33.093 1.00 90.12 639 ASP A C 1
ATOM 5028 O O . ASP A 1 639 ? -2.043 -5.199 -33.794 1.00 90.12 639 ASP A O 1
ATOM 5032 N N . GLY A 1 640 ? -2.990 -5.942 -31.905 1.00 86.12 640 GLY A N 1
ATOM 5033 C CA . GLY A 1 640 ? -1.773 -6.542 -31.346 1.00 86.12 640 GLY A CA 1
ATOM 5034 C C . GLY A 1 640 ? -0.730 -5.548 -30.817 1.00 86.12 640 GLY A C 1
ATOM 5035 O O . GLY A 1 640 ? 0.334 -5.976 -30.377 1.00 86.12 640 GLY A O 1
ATOM 5036 N N . LYS A 1 641 ? -1.017 -4.241 -30.826 1.00 91.62 641 LYS A N 1
ATOM 5037 C CA . LYS A 1 641 ? -0.123 -3.185 -30.336 1.00 91.62 641 LYS A CA 1
ATOM 5038 C C . LYS A 1 641 ? -0.685 -2.524 -29.088 1.00 91.62 641 LYS A C 1
ATOM 5040 O O . LYS A 1 641 ? -1.873 -2.219 -29.018 1.00 91.62 641 LYS A O 1
ATOM 5045 N N . GLU A 1 642 ? 0.176 -2.295 -28.102 1.00 95.62 642 GLU A N 1
ATOM 5046 C CA . GLU A 1 642 ? -0.144 -1.429 -26.969 1.00 95.62 642 GLU A CA 1
ATOM 5047 C C . GLU A 1 642 ? -0.395 -0.014 -27.497 1.00 95.62 642 GLU A C 1
ATOM 5049 O O . GLU A 1 642 ? 0.480 0.587 -28.118 1.00 95.62 642 GLU A O 1
ATOM 5054 N N . VAL A 1 643 ? -1.617 0.479 -27.308 1.00 94.19 643 VAL A N 1
ATOM 5055 C CA . VAL A 1 643 ? -2.018 1.839 -27.701 1.00 94.19 643 VAL A CA 1
ATOM 5056 C C . VAL A 1 643 ? -2.159 2.755 -26.497 1.00 94.19 643 VAL A C 1
ATOM 5058 O O . VAL A 1 643 ? -2.154 3.971 -26.651 1.00 94.19 643 VAL A O 1
ATOM 5061 N N . GLU A 1 644 ? -2.288 2.177 -25.303 1.00 95.31 644 GLU A N 1
ATOM 5062 C CA . GLU A 1 644 ? -2.371 2.929 -24.066 1.00 95.31 644 GLU A CA 1
ATOM 5063 C C . GLU A 1 644 ? -1.807 2.118 -22.903 1.00 95.31 644 GLU A C 1
ATOM 5065 O O . GLU A 1 644 ? -2.079 0.921 -22.769 1.00 95.31 644 GLU A O 1
ATOM 5070 N N . LYS A 1 645 ? -1.072 2.806 -22.031 1.00 94.44 645 LYS A N 1
ATOM 5071 C CA . LYS A 1 645 ? -0.622 2.290 -20.747 1.00 94.44 645 LYS A CA 1
ATOM 5072 C C . LYS A 1 645 ? -0.814 3.362 -19.688 1.00 94.44 645 LYS A C 1
ATOM 5074 O O . LYS A 1 645 ? -0.219 4.434 -19.767 1.00 94.44 645 LYS A O 1
ATOM 5079 N N . LYS A 1 646 ? -1.660 3.069 -18.706 1.00 92.50 646 LYS A N 1
ATOM 5080 C CA . LYS A 1 646 ? -1.988 3.972 -17.605 1.00 92.50 646 LYS A CA 1
ATOM 5081 C C . LYS A 1 646 ? -1.462 3.387 -16.303 1.00 92.50 646 LYS A C 1
ATOM 5083 O O . LYS A 1 646 ? -1.758 2.240 -15.976 1.00 92.50 646 LYS A O 1
ATOM 5088 N N . ASP A 1 647 ? -0.686 4.186 -15.583 1.00 90.69 647 ASP A N 1
ATOM 5089 C CA . ASP A 1 647 ? -0.175 3.853 -14.257 1.00 90.69 647 ASP A CA 1
ATOM 5090 C C . ASP A 1 647 ? -1.013 4.563 -13.189 1.00 90.69 647 ASP A C 1
ATOM 5092 O O . ASP A 1 647 ? -1.094 5.793 -13.163 1.00 90.69 647 ASP A O 1
ATOM 5096 N N . LEU A 1 648 ? -1.677 3.770 -12.353 1.00 85.62 648 LEU A N 1
ATOM 5097 C CA . LEU A 1 648 ? -2.394 4.189 -11.152 1.00 85.62 648 LEU A CA 1
ATOM 5098 C C . LEU A 1 648 ? -1.897 3.396 -9.932 1.00 85.62 648 LEU A C 1
ATOM 5100 O O . LEU A 1 648 ? -2.637 3.167 -8.985 1.00 85.62 648 LEU A O 1
ATOM 5104 N N . THR A 1 649 ? -0.635 2.964 -9.922 1.00 75.31 649 THR A N 1
ATOM 5105 C CA . THR A 1 649 ? -0.041 2.166 -8.832 1.00 75.31 649 THR A CA 1
ATOM 5106 C C . THR A 1 649 ? -0.041 2.878 -7.473 1.00 75.31 649 THR A C 1
ATOM 5108 O O . THR A 1 649 ? 0.021 2.220 -6.433 1.00 75.31 649 THR A O 1
ATOM 5111 N N . SER A 1 650 ? -0.175 4.208 -7.455 1.00 69.12 650 SER A N 1
ATOM 5112 C CA . SER A 1 650 ? -0.294 5.031 -6.246 1.00 69.12 650 SER A CA 1
ATOM 5113 C C . SER A 1 650 ? -1.717 5.104 -5.658 1.00 69.12 650 SER A C 1
ATOM 5115 O O . SER A 1 650 ? -1.900 5.704 -4.598 1.00 69.12 650 SER A O 1
ATOM 5117 N N . GLU A 1 651 ? -2.722 4.485 -6.296 1.00 73.88 651 GLU A N 1
ATOM 5118 C CA . GLU A 1 651 ? -4.157 4.646 -5.982 1.00 73.88 651 GLU A CA 1
ATOM 5119 C C . GLU A 1 651 ? -4.594 4.152 -4.592 1.00 73.88 651 GLU A C 1
ATOM 5121 O O . GLU A 1 651 ? -5.659 4.523 -4.091 1.00 73.88 651 GLU A O 1
ATOM 5126 N N . GLY A 1 652 ? -3.801 3.316 -3.926 1.00 73.50 652 GLY A N 1
ATOM 5127 C CA . GLY A 1 652 ? -4.236 2.722 -2.669 1.00 73.50 652 GLY A CA 1
ATOM 5128 C C . GLY A 1 652 ? -5.012 1.411 -2.852 1.00 73.50 652 GLY A C 1
ATOM 5129 O O . GLY A 1 652 ? -5.207 0.902 -3.948 1.00 73.50 652 GLY A O 1
ATOM 5130 N N . ALA A 1 653 ? -5.482 0.830 -1.744 1.00 75.12 653 ALA A N 1
ATOM 5131 C CA . ALA A 1 653 ? -6.272 -0.407 -1.768 1.00 75.12 653 ALA A CA 1
ATOM 5132 C C . ALA A 1 653 ? -7.777 -0.165 -2.009 1.00 75.12 653 ALA A C 1
ATOM 5134 O O . ALA A 1 653 ? -8.567 -1.054 -1.732 1.00 75.12 653 ALA A O 1
ATOM 5135 N N . GLY A 1 654 ? -8.209 1.035 -2.410 1.00 79.38 654 GLY A N 1
ATOM 5136 C CA . GLY A 1 654 ? -9.632 1.385 -2.575 1.00 79.38 654 GLY A CA 1
ATOM 5137 C C . GLY A 1 654 ? -10.407 1.682 -1.276 1.00 79.38 654 GLY A C 1
ATOM 5138 O O . GLY A 1 654 ? -11.484 2.265 -1.325 1.00 79.38 654 GLY A O 1
ATOM 5139 N N . VAL A 1 655 ? -9.861 1.360 -0.094 1.00 80.62 655 VAL A N 1
ATOM 5140 C CA . VAL A 1 655 ? -10.542 1.537 1.216 1.00 80.62 655 VAL A CA 1
ATOM 5141 C C . VAL A 1 655 ? -10.832 3.007 1.559 1.00 80.62 655 VAL A C 1
ATOM 5143 O O . VAL A 1 655 ? -11.799 3.333 2.241 1.00 80.62 655 VAL A O 1
ATOM 5146 N N . LYS A 1 656 ? -10.001 3.952 1.104 1.00 79.88 656 LYS A N 1
ATOM 5147 C CA . LYS A 1 656 ? -10.301 5.380 1.314 1.00 79.88 656 LYS A CA 1
ATOM 5148 C C . LYS A 1 656 ? -11.475 5.808 0.435 1.00 79.88 656 LYS A C 1
ATOM 5150 O O . LYS A 1 656 ? -12.388 6.476 0.907 1.00 79.88 656 LYS A O 1
ATOM 5155 N N . GLN A 1 657 ? -11.449 5.394 -0.824 1.00 85.50 657 GLN A N 1
ATOM 5156 C CA . GLN A 1 657 ? -12.463 5.690 -1.823 1.00 85.50 657 GLN A CA 1
ATOM 5157 C C . GLN A 1 657 ? -13.826 5.089 -1.439 1.00 85.50 657 GLN A C 1
ATOM 5159 O O . GLN A 1 657 ? -14.837 5.780 -1.546 1.00 85.50 657 GLN A O 1
ATOM 5164 N N . GLU A 1 658 ? -13.864 3.857 -0.918 1.00 89.75 658 GLU A N 1
ATOM 5165 C CA . GLU A 1 658 ? -15.118 3.220 -0.486 1.00 89.75 658 GLU A CA 1
ATOM 5166 C C . GLU A 1 658 ? -15.747 3.950 0.716 1.00 89.75 658 GLU A C 1
ATOM 5168 O O . GLU A 1 658 ? -16.944 4.238 0.717 1.00 89.75 658 GLU A O 1
ATOM 5173 N N . VAL A 1 659 ? -14.944 4.315 1.726 1.00 85.88 659 VAL A N 1
ATOM 5174 C CA . VAL A 1 659 ? -15.438 5.010 2.925 1.00 85.88 659 VAL A CA 1
ATOM 5175 C C . VAL A 1 659 ? -15.906 6.418 2.566 1.00 85.88 659 VAL A C 1
ATOM 5177 O O . VAL A 1 659 ? -16.918 6.880 3.095 1.00 85.88 659 VAL A O 1
ATOM 5180 N N . LYS A 1 660 ? -15.211 7.083 1.632 1.00 86.88 660 LYS A N 1
ATOM 5181 C CA . LYS A 1 660 ? -15.635 8.371 1.076 1.00 86.88 660 LYS A CA 1
ATOM 5182 C C . LYS A 1 660 ? -17.010 8.263 0.418 1.00 86.88 660 LYS A C 1
ATOM 5184 O O . LYS A 1 660 ? -17.910 9.007 0.798 1.00 86.88 660 LYS A O 1
ATOM 5189 N N . ALA A 1 661 ? -17.177 7.313 -0.503 1.00 92.44 661 ALA A N 1
ATOM 5190 C CA . ALA A 1 661 ? -18.434 7.110 -1.218 1.00 92.44 661 ALA A CA 1
ATOM 5191 C C . ALA A 1 661 ? -19.597 6.779 -0.270 1.00 92.44 661 ALA A C 1
ATOM 5193 O O . ALA A 1 661 ? -20.711 7.268 -0.455 1.00 92.44 661 ALA A O 1
ATOM 5194 N N . TRP A 1 662 ? -19.333 6.007 0.788 1.00 94.00 662 TRP A N 1
ATOM 5195 C CA . TRP A 1 662 ? -20.339 5.704 1.803 1.00 94.00 662 TRP A CA 1
ATOM 5196 C C . TRP A 1 662 ? -20.779 6.953 2.576 1.00 94.00 662 TRP A C 1
ATOM 5198 O O . TRP A 1 662 ? -21.976 7.195 2.728 1.00 94.00 662 TRP A O 1
ATOM 5208 N N . GLY A 1 663 ? -19.823 7.775 3.025 1.00 88.12 663 GLY A N 1
ATOM 5209 C CA . GLY A 1 663 ? -20.111 9.028 3.726 1.00 88.12 663 GLY A CA 1
ATOM 5210 C C . GLY A 1 663 ? -20.885 10.029 2.866 1.00 88.12 663 GLY A C 1
ATOM 5211 O O . GLY A 1 663 ? -21.862 10.611 3.330 1.00 88.12 663 GLY A O 1
ATOM 5212 N N . GLU A 1 664 ? -20.494 10.184 1.599 1.00 91.38 664 GLU A N 1
ATOM 5213 C CA . GLU A 1 664 ? -21.219 11.004 0.618 1.00 91.38 664 GLU A CA 1
ATOM 5214 C C . GLU A 1 664 ? -22.641 10.481 0.378 1.00 91.38 664 GLU A C 1
ATOM 5216 O O . GLU A 1 664 ? -23.585 11.266 0.321 1.00 91.38 664 GLU A O 1
ATOM 5221 N N . GLY A 1 665 ? -22.817 9.159 0.303 1.00 93.69 665 GLY A N 1
ATOM 5222 C CA . GLY A 1 665 ? -24.129 8.541 0.138 1.00 93.69 665 GLY A CA 1
ATOM 5223 C C . GLY A 1 665 ? -25.063 8.768 1.329 1.00 93.69 665 GLY A C 1
ATOM 5224 O O . GLY A 1 665 ? -26.248 9.033 1.134 1.00 93.69 665 GLY A O 1
ATOM 5225 N N . ILE A 1 666 ? -24.542 8.727 2.561 1.00 90.75 666 ILE A N 1
ATOM 5226 C CA . ILE A 1 666 ? -25.315 9.081 3.763 1.00 90.75 666 ILE A CA 1
ATOM 5227 C C . ILE A 1 666 ? -25.709 10.560 3.721 1.00 90.75 666 ILE A C 1
ATOM 5229 O O . ILE A 1 666 ? -26.889 10.878 3.859 1.00 90.75 666 ILE A O 1
ATOM 5233 N N . ALA A 1 667 ? -24.749 11.460 3.480 1.00 91.31 667 ALA A N 1
ATOM 5234 C CA . ALA A 1 667 ? -24.999 12.902 3.437 1.00 91.31 667 ALA A CA 1
ATOM 5235 C C . ALA A 1 667 ? -26.029 13.286 2.360 1.00 91.31 667 ALA A C 1
ATOM 5237 O O . ALA A 1 667 ? -26.895 14.128 2.590 1.00 91.31 667 ALA A O 1
ATOM 5238 N N . ALA A 1 668 ? -25.982 12.621 1.205 1.00 93.81 668 ALA A N 1
ATOM 5239 C CA . ALA A 1 668 ? -26.923 12.819 0.108 1.00 93.81 668 ALA A CA 1
ATOM 5240 C C . ALA A 1 668 ? -28.240 12.031 0.258 1.00 93.81 668 ALA A C 1
ATOM 5242 O O . ALA A 1 668 ? -29.086 12.106 -0.632 1.00 93.81 668 ALA A O 1
ATOM 5243 N N . SER A 1 669 ? -28.418 11.249 1.334 1.00 93.56 669 SER A N 1
ATOM 5244 C CA . SER A 1 669 ? -29.552 10.322 1.511 1.00 93.56 669 SER A CA 1
ATOM 5245 C C . SER A 1 669 ? -29.765 9.390 0.306 1.00 93.56 669 SER A C 1
ATOM 5247 O O . SER A 1 669 ? -30.890 9.067 -0.075 1.00 93.56 669 SER A O 1
ATOM 5249 N N . LYS A 1 670 ? -28.666 8.972 -0.327 1.00 94.81 670 LYS A N 1
ATOM 5250 C CA . LYS A 1 670 ? -28.654 8.130 -1.521 1.00 94.81 670 LYS A CA 1
ATOM 5251 C C . LYS A 1 670 ? -27.499 7.142 -1.442 1.00 94.81 670 LYS A C 1
ATOM 5253 O O . LYS A 1 670 ? -26.350 7.495 -1.693 1.00 94.81 670 LYS A O 1
ATOM 5258 N N . GLN A 1 671 ? -27.815 5.889 -1.135 1.00 95.31 671 GLN A N 1
ATOM 5259 C CA . GLN A 1 671 ? -26.821 4.822 -1.085 1.00 95.31 671 GLN A CA 1
ATOM 5260 C C . GLN A 1 671 ? -26.121 4.643 -2.440 1.00 95.31 671 GLN A C 1
ATOM 5262 O O . GLN A 1 671 ? -26.764 4.633 -3.494 1.00 95.31 671 GLN A O 1
ATOM 5267 N N . ASP A 1 672 ? -24.801 4.458 -2.411 1.00 96.56 672 ASP A N 1
ATOM 5268 C CA . ASP A 1 672 ? -24.054 4.037 -3.590 1.00 96.56 672 ASP A CA 1
ATOM 5269 C C . ASP A 1 672 ? -24.433 2.595 -3.951 1.00 96.56 672 ASP A C 1
ATOM 5271 O O . ASP A 1 672 ? -24.226 1.664 -3.172 1.00 96.56 672 ASP A O 1
ATOM 5275 N N . SER A 1 673 ? -24.964 2.405 -5.160 1.00 96.56 673 SER A N 1
ATOM 5276 C CA . SER A 1 673 ? -25.362 1.093 -5.685 1.00 96.56 673 SER A CA 1
ATOM 5277 C C . SER A 1 673 ? -24.258 0.029 -5.601 1.00 96.56 673 SER A C 1
ATOM 5279 O O . SER A 1 673 ? -24.559 -1.144 -5.386 1.00 96.56 673 SER A O 1
ATOM 5281 N N . ARG A 1 674 ? -22.981 0.431 -5.702 1.00 96.81 674 ARG A N 1
ATOM 5282 C CA . ARG A 1 674 ? -21.812 -0.464 -5.624 1.00 96.81 674 ARG A CA 1
ATOM 5283 C C . ARG A 1 674 ? -21.600 -1.057 -4.231 1.00 96.81 674 ARG A C 1
ATOM 5285 O O . ARG A 1 674 ? -20.901 -2.054 -4.099 1.00 96.81 674 ARG A O 1
ATOM 5292 N N . GLN A 1 675 ? -22.184 -0.437 -3.213 1.00 97.00 675 GLN A N 1
ATOM 5293 C CA . GLN A 1 675 ? -22.072 -0.819 -1.809 1.00 97.00 675 GLN A CA 1
ATOM 5294 C C . GLN A 1 675 ? -23.289 -1.584 -1.296 1.00 97.00 675 GLN A C 1
ATOM 5296 O O . GLN A 1 675 ? -23.307 -1.968 -0.131 1.00 97.00 675 GLN A O 1
ATOM 5301 N N . THR A 1 676 ? -24.309 -1.793 -2.125 1.00 98.06 676 THR A N 1
ATOM 5302 C CA . THR A 1 676 ? -25.527 -2.487 -1.700 1.00 98.06 676 THR A CA 1
ATOM 5303 C C . THR A 1 676 ? -25.236 -3.951 -1.336 1.00 98.06 676 THR A C 1
ATOM 5305 O O . THR A 1 676 ? -24.379 -4.590 -1.956 1.00 98.06 676 THR A O 1
ATOM 5308 N N . PRO A 1 677 ? -25.920 -4.516 -0.329 1.00 98.06 677 PRO A N 1
ATOM 5309 C CA . PRO A 1 677 ? -25.733 -5.907 0.065 1.00 98.06 677 PRO A CA 1
ATOM 5310 C C . PRO A 1 677 ? -26.167 -6.872 -1.048 1.00 98.06 677 PRO A C 1
ATOM 5312 O O . PRO A 1 677 ? -25.544 -7.914 -1.223 1.00 98.06 677 PRO A O 1
ATOM 5315 N N . GLU A 1 678 ? -27.142 -6.503 -1.878 1.00 97.62 678 GLU A N 1
ATOM 5316 C CA . GLU A 1 678 ? -27.501 -7.211 -3.113 1.00 97.62 678 GLU A CA 1
ATOM 5317 C C . GLU A 1 678 ? -26.294 -7.378 -4.038 1.00 97.62 678 GLU A C 1
ATOM 5319 O O . GLU A 1 678 ? -26.082 -8.432 -4.635 1.00 97.62 678 GLU A O 1
ATOM 5324 N N . GLU A 1 679 ? -25.485 -6.330 -4.169 1.00 97.50 679 GLU A N 1
ATOM 5325 C CA . GLU A 1 679 ? -24.350 -6.325 -5.077 1.00 97.50 679 GLU A CA 1
ATOM 5326 C C . GLU A 1 679 ? -23.200 -7.206 -4.563 1.00 97.50 679 GLU A C 1
ATOM 5328 O O . GLU A 1 679 ? -22.545 -7.872 -5.368 1.00 97.50 679 GLU A O 1
ATOM 5333 N N . ALA A 1 680 ? -23.018 -7.291 -3.240 1.00 97.75 680 ALA A N 1
ATOM 5334 C CA . ALA A 1 680 ? -22.094 -8.226 -2.594 1.00 97.75 680 ALA A CA 1
ATOM 5335 C C . ALA A 1 680 ? -22.607 -9.680 -2.581 1.00 97.75 680 ALA A C 1
ATOM 5337 O O . ALA A 1 680 ? -21.811 -10.614 -2.695 1.00 97.75 680 ALA A O 1
ATOM 5338 N N . LEU A 1 681 ? -23.926 -9.890 -2.481 1.00 98.12 681 LEU A N 1
ATOM 5339 C CA . LEU A 1 681 ? -24.546 -11.217 -2.580 1.00 98.12 681 LEU A CA 1
ATOM 5340 C C . LEU A 1 681 ? -24.214 -11.874 -3.920 1.00 98.12 681 LEU A C 1
ATOM 5342 O O . LEU A 1 681 ? -23.813 -13.032 -3.948 1.00 98.12 681 LEU A O 1
ATOM 5346 N N . LYS A 1 682 ? -24.269 -11.107 -5.010 1.00 98.06 682 LYS A N 1
ATOM 5347 C CA . LYS A 1 682 ? -23.894 -11.575 -6.349 1.00 98.06 682 LYS A CA 1
ATOM 5348 C C . LYS A 1 682 ? -22.452 -12.096 -6.437 1.00 98.06 682 LYS A C 1
ATOM 5350 O O . LYS A 1 682 ? -22.189 -13.040 -7.181 1.00 98.06 682 LYS A O 1
ATOM 5355 N N . ASP A 1 683 ? -21.507 -11.514 -5.690 1.00 98.12 683 ASP A N 1
ATOM 5356 C CA . ASP A 1 683 ? -20.124 -12.023 -5.645 1.00 98.12 683 ASP A CA 1
ATOM 5357 C C . ASP A 1 683 ? -20.062 -13.383 -4.946 1.00 98.12 683 ASP A C 1
ATOM 5359 O O . ASP A 1 683 ? -19.410 -14.317 -5.421 1.00 98.12 683 ASP A O 1
ATOM 5363 N N . LEU A 1 684 ? -20.774 -13.492 -3.822 1.00 97.81 684 LEU A N 1
ATOM 5364 C CA . LEU A 1 684 ? -20.850 -14.711 -3.028 1.00 97.81 684 LEU A CA 1
ATOM 5365 C C . LEU A 1 684 ? -21.571 -15.839 -3.782 1.00 97.81 684 LEU A C 1
ATOM 5367 O O . LEU A 1 684 ? -21.126 -16.981 -3.727 1.00 97.81 684 LEU A O 1
ATOM 5371 N N . GLU A 1 685 ? -22.622 -15.528 -4.543 1.00 98.19 685 GLU A N 1
ATOM 5372 C CA . GLU A 1 685 ? -23.348 -16.495 -5.374 1.00 98.19 685 GLU A CA 1
ATOM 5373 C C . GLU A 1 685 ? -22.463 -17.135 -6.443 1.00 98.19 685 GLU A C 1
ATOM 5375 O O . GLU A 1 685 ? -22.525 -18.350 -6.646 1.00 98.19 685 GLU A O 1
ATOM 5380 N N . ILE A 1 686 ? -21.603 -16.347 -7.097 1.00 98.62 686 ILE A N 1
ATOM 5381 C CA . ILE A 1 686 ? -20.640 -16.872 -8.073 1.00 98.62 686 ILE A CA 1
ATOM 5382 C C . ILE A 1 686 ? -19.624 -17.772 -7.381 1.00 98.62 686 ILE A C 1
ATOM 5384 O O . ILE A 1 686 ? -19.347 -18.869 -7.872 1.00 98.62 686 ILE A O 1
ATOM 5388 N N . LEU A 1 687 ? -19.078 -17.333 -6.244 1.00 98.25 687 LEU A N 1
ATOM 5389 C CA . LEU A 1 687 ? -18.112 -18.127 -5.496 1.00 98.25 687 LEU A CA 1
ATOM 5390 C C . LEU A 1 687 ? -18.708 -19.465 -5.055 1.00 98.25 687 LEU A C 1
ATOM 5392 O O . LEU A 1 687 ? -18.131 -20.517 -5.322 1.00 98.25 687 LEU A O 1
ATOM 5396 N N . GLU A 1 688 ? -19.870 -19.440 -4.408 1.00 97.62 688 GLU A N 1
ATOM 5397 C CA . GLU A 1 688 ? -20.528 -20.648 -3.920 1.00 97.62 688 GLU A CA 1
ATOM 5398 C C . GLU A 1 688 ? -20.959 -21.558 -5.077 1.00 97.62 688 GLU A C 1
ATOM 5400 O O . GLU A 1 688 ? -20.886 -22.780 -4.968 1.00 97.62 688 GLU A O 1
ATOM 5405 N N . ALA A 1 689 ? -21.359 -21.004 -6.226 1.00 98.44 689 ALA A N 1
ATOM 5406 C CA . ALA A 1 689 ? -21.607 -21.796 -7.428 1.00 98.44 689 ALA A CA 1
ATOM 5407 C C . ALA A 1 689 ? -20.338 -22.492 -7.950 1.00 98.44 689 ALA A C 1
ATOM 5409 O O . ALA A 1 689 ? -20.420 -23.657 -8.338 1.00 98.44 689 ALA A O 1
ATOM 5410 N N . MET A 1 690 ? -19.170 -21.836 -7.920 1.00 98.50 690 MET A N 1
ATOM 5411 C CA . MET A 1 690 ? -17.896 -22.485 -8.265 1.00 98.50 690 MET A CA 1
ATOM 5412 C C . MET A 1 690 ? -17.556 -23.609 -7.281 1.00 98.50 690 MET A C 1
ATOM 5414 O O . MET A 1 690 ? -17.210 -24.706 -7.710 1.00 98.50 690 MET A O 1
ATOM 5418 N N . LEU A 1 691 ? -17.720 -23.380 -5.976 1.00 97.88 691 LEU A N 1
ATOM 5419 C CA . LEU A 1 691 ? -17.473 -24.406 -4.959 1.00 97.88 691 LEU A CA 1
ATOM 5420 C C . LEU A 1 691 ? -18.415 -25.616 -5.123 1.00 97.88 691 LEU A C 1
ATOM 5422 O O . LEU A 1 691 ? -17.947 -26.750 -5.180 1.00 97.88 691 LEU A O 1
ATOM 5426 N N . ARG A 1 692 ? -19.721 -25.386 -5.323 1.00 98.00 692 ARG A N 1
ATOM 5427 C CA . ARG A 1 692 ? -20.706 -26.455 -5.594 1.00 98.00 692 ARG A CA 1
ATOM 5428 C C . ARG A 1 692 ? -20.438 -27.192 -6.905 1.00 98.00 692 ARG A C 1
ATOM 5430 O O . ARG A 1 692 ? -20.717 -28.383 -7.010 1.00 98.00 692 ARG A O 1
ATOM 5437 N N . SER A 1 693 ? -19.930 -26.497 -7.923 1.00 98.56 693 SER A N 1
ATOM 5438 C CA . SER A 1 693 ? -19.496 -27.131 -9.171 1.00 98.56 693 SER A CA 1
ATOM 5439 C C . SER A 1 693 ? -18.304 -28.061 -8.925 1.00 98.56 693 SER A C 1
ATOM 5441 O O . SER A 1 693 ? -18.321 -29.202 -9.386 1.00 98.56 693 SER A O 1
ATOM 5443 N N . GLY A 1 694 ? -17.330 -27.615 -8.126 1.00 97.94 694 GLY A N 1
ATOM 5444 C CA . GLY A 1 694 ? -16.174 -28.410 -7.711 1.00 97.94 694 GLY A CA 1
ATOM 5445 C C . GLY A 1 694 ? -16.556 -29.668 -6.931 1.00 97.94 694 GLY A C 1
ATOM 5446 O O . GLY A 1 694 ? -16.095 -30.756 -7.269 1.00 97.94 694 GLY A O 1
ATOM 5447 N N . GLU A 1 695 ? -17.481 -29.557 -5.975 1.00 96.81 695 GLU A N 1
ATOM 5448 C CA . GLU A 1 695 ? -18.058 -30.702 -5.244 1.00 96.81 695 GLU A CA 1
ATOM 5449 C C . GLU A 1 695 ? -18.745 -31.717 -6.171 1.00 96.81 695 GLU A C 1
ATOM 5451 O O . GLU A 1 695 ? -18.777 -32.914 -5.889 1.00 96.81 695 GLU A O 1
ATOM 5456 N N . ARG A 1 696 ? -19.276 -31.245 -7.304 1.00 97.75 696 ARG A N 1
ATOM 5457 C CA . ARG A 1 696 ? -19.918 -32.060 -8.345 1.00 97.75 696 ARG A CA 1
ATOM 5458 C C . ARG A 1 696 ? -18.978 -32.370 -9.509 1.00 97.75 696 ARG A C 1
ATOM 5460 O O . ARG A 1 696 ? -19.446 -32.637 -10.616 1.00 97.75 696 ARG A O 1
ATOM 5467 N N . ASN A 1 697 ? -17.667 -32.332 -9.273 1.00 95.50 697 ASN A N 1
ATOM 5468 C CA . ASN A 1 697 ? -16.633 -32.689 -10.241 1.00 95.50 697 ASN A CA 1
ATOM 5469 C C . ASN A 1 697 ? -16.754 -31.921 -11.574 1.00 95.50 697 ASN A C 1
ATOM 5471 O O . ASN A 1 697 ? -16.719 -32.510 -12.655 1.00 95.50 697 ASN A O 1
ATOM 5475 N N . GLY A 1 698 ? -16.961 -30.605 -11.496 1.00 97.44 698 GLY A N 1
ATOM 5476 C CA . GLY A 1 698 ? -17.022 -29.724 -12.661 1.00 97.44 698 GLY A CA 1
ATOM 5477 C C . GLY A 1 698 ? -18.394 -29.608 -13.323 1.00 97.44 698 GLY A C 1
ATOM 5478 O O . GLY A 1 698 ? -18.508 -28.918 -14.338 1.00 97.44 698 GLY A O 1
ATOM 5479 N N . GLN A 1 699 ? -19.458 -30.219 -12.786 1.00 98.25 699 GLN A N 1
ATOM 5480 C CA . GLN A 1 699 ? -20.805 -30.025 -13.339 1.00 98.25 699 GLN A CA 1
ATOM 5481 C C . GLN A 1 699 ? -21.208 -28.540 -13.323 1.00 98.25 699 GLN A C 1
ATOM 5483 O O . GLN A 1 699 ? -21.038 -27.876 -12.295 1.00 98.25 699 GLN A O 1
ATOM 5488 N N . PRO A 1 700 ? -21.752 -27.996 -14.427 1.00 98.06 700 PRO A N 1
ATOM 5489 C CA . PRO A 1 700 ? -22.093 -26.584 -14.506 1.00 98.06 700 PRO A CA 1
ATOM 5490 C C . PRO A 1 700 ? -23.252 -26.212 -13.571 1.00 98.06 700 PRO A C 1
ATOM 5492 O O . PRO A 1 700 ? -24.227 -26.951 -13.449 1.00 98.06 700 PRO A O 1
ATOM 5495 N N . ILE A 1 701 ? -23.165 -25.027 -12.970 1.00 98.38 701 ILE A N 1
ATOM 5496 C CA . ILE A 1 701 ? -24.178 -24.433 -12.095 1.00 98.38 701 ILE A CA 1
ATOM 5497 C C . ILE A 1 701 ? -24.690 -23.140 -12.736 1.00 98.38 701 ILE A C 1
ATOM 5499 O O . ILE A 1 701 ? -23.899 -22.257 -13.074 1.00 98.38 701 ILE A O 1
ATOM 5503 N N . ASP A 1 702 ? -26.009 -23.037 -12.906 1.00 97.88 702 ASP A N 1
ATOM 5504 C CA . ASP A 1 702 ? -26.677 -21.815 -13.365 1.00 97.88 702 ASP A CA 1
ATOM 5505 C C . ASP A 1 702 ? -26.733 -20.762 -12.251 1.00 97.88 702 ASP A C 1
ATOM 5507 O O . ASP A 1 702 ? -26.987 -21.072 -11.085 1.00 97.88 702 ASP A O 1
ATOM 5511 N N . LEU A 1 703 ? -26.502 -19.509 -12.633 1.00 95.31 703 LEU A N 1
ATOM 5512 C CA . LEU A 1 703 ? -26.499 -18.344 -11.755 1.00 95.31 703 LEU A CA 1
ATOM 5513 C C . LEU A 1 703 ? -27.810 -17.558 -11.892 1.00 95.31 703 LEU A C 1
ATOM 5515 O O . LEU A 1 703 ? -28.405 -17.510 -12.968 1.00 95.31 703 LEU A O 1
ATOM 5519 N N . LYS A 1 704 ? -28.241 -16.910 -10.805 1.00 79.00 704 LYS A N 1
ATOM 5520 C CA . LYS A 1 704 ? -29.455 -16.075 -10.743 1.00 79.00 704 LYS A CA 1
ATOM 5521 C C . LYS A 1 704 ? -29.101 -14.611 -10.420 1.00 79.00 704 LYS A C 1
ATOM 5523 O O . LYS A 1 704 ? -29.599 -14.072 -9.440 1.00 79.00 704 LYS A O 1
ATOM 5528 N N . LEU A 1 705 ? -28.205 -14.012 -11.213 1.00 75.69 705 LEU A N 1
ATOM 5529 C CA . LEU A 1 705 ? -27.590 -12.694 -10.959 1.00 75.69 705 LEU A CA 1
ATOM 5530 C C . LEU A 1 705 ? -28.301 -11.498 -11.596 1.00 75.69 705 LEU A C 1
ATOM 5532 O O . LEU A 1 705 ? -28.859 -11.668 -12.707 1.00 75.69 705 LEU A O 1
#

Secondary structure (DSSP, 8-state):
-----TTSSTTSS-S-----SPPPPS-SPPPPEEEEEEEEE-----SS--TT---HHHHHHHHHHHHHHHHGGGGGGS---S--PPPTTPPPS-EEEEEEESB-HHHHHHHHHHHH-GGGG-TT--PPPSSPPEEEE--BTTTSSSSS-B--EEEETTTEEEEEEEEEESSS-TTS----SS-SS--EEEEEEEEETTT--EEEEEEEE--SS-HHHHHHHHHHHHHHHHHHHHHT-EEPTTS-EEPPEEEEEEE-S--TTSHHHHHHHHTSS-EEHHHHS-GGGEEE-S-SB-TT-TTS-GGG-B--EEEEEE-GGGB--TTS-S-S-EEEEEEEEE--SB-TTS-BS-SB--EEEEEEEEE--------------SSTTHHHHH-TT----EEEESSHHHHHHHHTT-TT-EEEETTS-TT-SHHHHHT-TT--EEEE---GGGHHHHHHHHHHTT-EEEEESSSSSSHHHHHHHHHHHHHHS-TTT--EEEE-GGGG-HHHHHHHHHHHHS-SEEEEEEEEEEE--TT-TTTTSHHHHS-SSTTTHHHHHHHHHHHHHHHHHTGGG-EEEEEEEEE--STTS-S--EEEEEEEETTS-EEEEEEESEEEEEEEEEEEEETTEEEEEETTEEEEEETTEEEEEEE-TTS-SSHHHHHHHHHHHHHTT---GGG-HHHHHHHHHHHHHHHHHHHTTT--EE---

Solvent-accessible surface area (backbone atoms only — not comparable to full-atom values): 37897 Å² total; per-residue (Å²): 78,84,61,90,26,78,75,68,54,90,76,63,77,78,80,73,86,85,89,72,58,70,78,66,80,92,79,76,77,68,79,48,52,40,36,27,51,34,27,32,46,50,52,53,76,53,95,73,63,57,76,68,46,61,49,46,84,74,18,47,62,53,49,50,50,52,53,45,65,77,48,49,90,41,32,87,68,23,54,75,92,63,98,70,80,68,73,48,68,73,71,75,92,54,46,59,40,42,28,40,18,42,36,31,55,66,56,50,52,51,50,45,35,65,68,37,38,71,49,71,76,43,99,83,57,89,63,68,42,74,30,48,52,62,48,74,44,62,43,10,34,64,67,63,50,64,42,52,42,23,20,31,46,34,36,37,50,90,50,38,42,70,55,29,72,53,64,36,23,34,31,96,50,35,90,45,66,42,58,19,80,58,30,77,48,55,28,39,37,18,39,35,34,33,28,34,67,86,80,63,50,48,37,34,46,32,18,28,37,44,30,82,66,11,63,66,19,20,35,52,26,44,51,54,50,53,52,50,50,55,51,52,28,70,45,57,48,43,77,45,75,93,74,46,75,43,61,40,41,35,38,39,33,29,38,41,63,26,43,78,91,30,61,30,38,45,52,46,59,68,61,74,37,38,36,61,45,73,83,76,41,58,73,92,40,49,44,79,56,82,52,26,42,32,76,54,38,85,86,54,66,66,91,82,40,37,44,28,61,48,51,30,38,29,50,37,90,24,56,67,6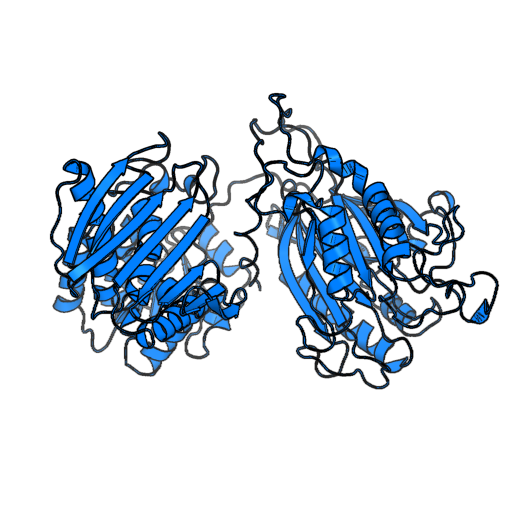7,103,82,73,79,100,78,67,52,33,51,42,76,64,28,38,33,26,44,82,31,67,46,97,89,73,47,36,41,25,38,29,28,40,37,37,40,43,50,29,31,46,39,64,79,77,69,75,91,68,94,74,86,79,74,73,85,76,63,80,63,27,44,79,73,38,35,91,70,40,77,82,55,66,42,74,31,84,34,42,70,57,18,45,71,70,41,77,56,49,86,86,48,47,73,20,6,66,71,62,50,89,81,19,28,68,71,46,57,51,70,37,85,92,55,59,60,49,78,45,66,60,62,56,89,52,38,62,65,54,54,53,52,39,48,76,54,66,19,26,35,38,30,47,60,46,79,40,61,43,60,67,59,33,50,53,51,52,50,48,45,66,75,76,40,66,65,91,83,34,48,67,30,37,54,59,28,48,79,39,25,65,38,48,53,49,42,21,56,51,39,69,74,29,50,60,71,60,30,38,42,36,38,39,31,35,62,72,47,86,85,34,82,68,48,67,36,66,72,52,52,58,40,94,37,71,36,23,61,43,43,68,52,41,39,49,58,43,42,39,49,48,54,43,50,35,81,76,40,35,62,40,31,31,27,9,48,54,39,56,72,32,92,77,39,39,74,24,19,30,38,44,29,42,35,35,24,64,74,71,30,46,29,39,42,35,42,25,39,41,43,90,56,72,54,64,42,38,35,40,34,24,76,56,31,37,38,34,38,41,88,28,33,32,40,34,30,38,92,92,35,80,77,44,78,48,84,39,61,85,66,58,78,7,50,38,50,42,54,23,48,50,29,52,13,59,76,66,76,43,78,50,71,86,26,29,52,70,55,44,45,50,28,46,46,53,52,52,38,32,52,56,6,19,78,55,76,35,44,72,34,80,53,94,115

Foldseek 3Di:
DDDDWPLPPVVLVPFEDDQDDDEDDPDDDQFFAWEKEWEEAQAAQDPDDDVLADGCVVLLVVVLVVVCVQCVLQLQVHYDPDDDHDPNYDDSPHFYKYWYWQYALVNVVSSLCSNFDVQVVDPPDPDGRSGFRKDKDWAAQAFRHHPGMTGIMITGSSFKDWRDKDKFWLDPGGRGRDAHDQAPDTWIKIWTWIATPVSRAIEIEMTTAFGLTDLVSLLSSLVVVLVVLVVVQVVPWDQFPPGDTGGHKYKYWYFSNAACPGRNNVNNCPSLWKDWVVVLFDPVQEEDDFWFAAQSPVPPPVVSTGHRTTMIIGRPVQDDDPDDDDDDKHKDANHKYFHDQADPVRHGSHSTTMIMTRIITIDDDDRDDDDDDDQDDLPQVQQVPQDPLGDAAEDEDQDQVNQCVSCVNPDRHHYAHPPPDPLRHLLNVLLDPVAQADEARDQQQPQLVSLVSNQVSLHAYEYEDDCHQALVVLVVSVVCCVVPGPCLRYAYFYDQLLLQFPLLLVLLVVLVVQAAWQEKEWAAEAADDPVPSVLPPPCLQDPPGPQRCCRVPVLNSLLSLCSNCDPQFAFFKKFWAFAQLDPRGPDTFWIWMKTQTNVRHIYIHTGGHHDPDHATWIWIAHPQGIWIGGQQWIFTDGPNHTPDIDHGNVRPSSSSRSSNQQSVCVVVSHHDPCGHSVNSSQSSQVSVQRSVSNVVVGPMDTGDD